Protein AF-A0A9Q0S661-F1 (afdb_monomer_lite)

Secondary structure (DSSP, 8-state):
-B--TTS-TT---B--EETTEE--THHHHHHHHHHHHT-PPPPPGGG-SPPP------HHHHHHHHTTT----TT-EEEEE-TTSTTHHHHHHHHHH-SSEEEE-S-S--TT-SS--S-TTSGGGGHHHHHHHHHHT-SEEEEE-TTS-BEEEEETTSPEEPHHHHHHHHHHHHHHHSTT-EEEEETTS-HHHHHHHHHTT-EEEEE-SSHHHHHHHHHHHT-SEEE-TTSBEEE-SSS-SSB-HHHHHHHHHHHHHH-SS-HHHHHHTS---PPPEEEEEE--TTTHHHHHHHHHHHHHTTT---B-TTSEEEEETTEEEEEEE-SSSSEEEEEEEESSHHHHHHHHHHHTT--TTSHHHHHHHHHHHHHHHTT--STT--GGGSS-S---GGGTS-HHHHHHHHHHHHHHT--SEEEEESTTTTS-HHHHHHHHHHHHHHS-SS-EEEEE-SS--TTS-SEEEEEETTEEEEEEE-TTSPP-

pLDDT: mean 80.71, std 19.72, range [29.48, 98.88]

InterPro domains:
  IPR003439 ABC transporter-like, ATP-binding domain [PF00005] (352-425)
  IPR005841 Alpha-D-phosphohexomutase superfamily [PR00509] (75-94)
  IPR005841 Alpha-D-phosphohexomutase superfamily [PR00509] (109-122)
  IPR005841 Alpha-D-phosphohexomutase superfamily [PR00509] (138-153)
  IPR005843 Alpha-D-phosphohexomutase, C-terminal [PF00408] (278-347)
  IPR005844 Alpha-D-phosphohexomutase, alpha/beta/alpha domain I [PF02878] (1-37)
  IPR005845 Alpha-D-phosphohexomutase, alpha/beta/alpha domain II [PF02879] (60-157)
  IPR005846 Alpha-D-phosphohexomutase, alpha/beta/alpha domain III [PF02880] (163-271)
  IPR016055 Alpha-D-phosphohexomutase, alpha/beta/alpha I/II/III [SSF53738] (1-82)
  IPR016055 Alpha-D-phosphohexomutase, alpha/beta/alpha I/II/III [SSF53738] (59-160)
  IPR016055 Alpha-D-phosphohexomutase, alpha/beta/alpha I/II/III [SSF53738] (163-270)
  IPR017871 ABC transporter-like, conserved site [PS00211] (397-411)
  IPR027417 P-loop containing nucleoside triphosphate hydrolase [G3DSA:3.40.50.300] (396-441)
  IPR027417 P-loop containing nucleoside triphosphate hydrolase [SSF52540] (230-454)

Organism: NCBI:txid35572

Radius of gyration: 30.0 Å; chains: 1; bounding box: 100×48×69 Å

Foldseek 3Di:
DWAPWLDALVDIDDFDDDPNAGQDDVNVVVVVVCVVVVVDDPDPPVPVDDDDDDDDDCLVVVLCQLPPPFDFDQAAEEEEAALLAPCLVSVVVNCVPDNHHYHYDNSNNDSNSVQDRFQLVDLVSCVVQLVCLAVVQGQKYWGATRHQLFIWIAGSNRDTQFFLLLLLLLLLVLCVVPAQAEEEEEPQHFPQSQVSSVVSRYRYHYAHDDQNRQLVVCVVRVHQWYTYRSGFIAGNSSDDGHRGNVSSVSSVSRSVSPDPDGPVRSVVPGPDWPDKDKDWAAAALVCQVVVLVLVVVLCVVVVHDFDPRAGTWDQDPQWIWGWHQDPPHNTIMIITTTPDPVVVVVVVVVVVVDDPVCSVVVVVVVVCVVCVVVVHDPPRDDPQVPPDDDDDPVVVDDPQRVLLVVLVVQLVVLDQEAEQEQSRVRPDPVSVVVSLVCNPVRNPDRHHYHHDDPDPPVPRDQKDWDDDDNDTDDIDHDPPDDDD

Sequence (484 aa):
MITGSHNPKDDNGFKLLAAGKPFYNEQIQNLYEVILTSSWPNLPDQFSEDPTTTTVNITDKYLDRILHNLTLNPKLKVAWDPANGAAGYIMELLTRKLSNKNWLINSRIDGNFPAHHPDPTILTNLTQLINLVQQENCDIGIAFDGDADRLGVVSSSGRIISGEQILCFLAKDVLVQNPGATIIMDIKTSLAIFNQIESYGGNPLLWKTGHSYIKDKIQETKALLAGETSGHLFFSDKYYGYDDGIYAAIRLLDLLSRTRKSLDEMVEELPKIPEPIEIKIPTKDTIKFAIIEQIKQKLMAKNIIFNEIDGIRINLDIGWWLLRASNTEAKIIVRYQPNSTELTQKFVSQSNEITESSQEQIVIQEIKHMLATIGLKPSVIKEEELEEPNVNWSERLSGGEKQKIRIIQAILSQPTLLIMDEATSALDPVSKQAVYTLIKEHLQRDYIVIYTDHGEDKGFADCSLRIIGQNLVESYELSDSIPL

Structure (mmCIF, N/CA/C/O backbone):
data_AF-A0A9Q0S661-F1
#
_entry.id   AF-A0A9Q0S661-F1
#
loop_
_atom_site.group_PDB
_atom_site.id
_atom_site.type_symbol
_atom_site.label_atom_id
_atom_site.label_alt_id
_atom_site.label_comp_id
_atom_site.label_asym_id
_atom_site.label_entity_id
_atom_site.label_seq_id
_atom_site.pdbx_PDB_ins_code
_atom_site.Cartn_x
_atom_site.Cartn_y
_atom_site.Cartn_z
_atom_site.occupancy
_atom_site.B_iso_or_equiv
_atom_site.auth_seq_id
_atom_site.auth_comp_id
_atom_site.auth_asym_id
_atom_site.auth_atom_id
_atom_site.pdbx_PDB_model_num
ATOM 1 N N . MET A 1 1 ? -8.133 6.742 -17.070 1.00 93.50 1 MET A N 1
ATOM 2 C CA . MET A 1 1 ? -8.079 7.852 -16.098 1.00 93.50 1 MET A CA 1
ATOM 3 C C . MET A 1 1 ? -6.921 8.759 -16.465 1.00 93.50 1 MET A C 1
ATOM 5 O O . MET A 1 1 ? -5.859 8.217 -16.743 1.00 93.50 1 MET A O 1
ATOM 9 N N . ILE A 1 2 ? -7.122 10.080 -16.487 1.00 96.75 2 ILE A N 1
ATOM 10 C CA . ILE A 1 2 ? -6.033 11.066 -16.598 1.00 96.75 2 ILE A CA 1
ATOM 11 C C . ILE A 1 2 ? -5.625 11.430 -15.171 1.00 96.75 2 ILE A C 1
ATOM 13 O O . ILE A 1 2 ? -6.474 11.890 -14.412 1.00 96.75 2 ILE A O 1
ATOM 17 N N . THR A 1 3 ? -4.390 11.131 -14.783 1.00 96.62 3 THR A N 1
ATOM 18 C CA . THR A 1 3 ? -3.932 11.251 -13.392 1.00 96.62 3 THR A CA 1
ATOM 19 C C . THR A 1 3 ? -2.408 11.169 -13.292 1.00 96.62 3 THR A C 1
ATOM 21 O O . THR A 1 3 ? -1.787 10.349 -13.970 1.00 96.62 3 THR A O 1
ATOM 24 N N . GLY A 1 4 ? -1.820 11.982 -12.409 1.00 93.88 4 GLY A N 1
ATOM 25 C CA . GLY A 1 4 ? -0.432 11.856 -11.946 1.00 93.88 4 GLY A CA 1
ATOM 26 C C . GLY A 1 4 ? -0.271 10.949 -10.715 1.00 93.88 4 GLY A C 1
ATOM 27 O O . GLY A 1 4 ? 0.839 10.782 -10.223 1.00 93.88 4 GLY A O 1
ATOM 28 N N . SER A 1 5 ? -1.355 10.346 -10.210 1.00 93.25 5 SER A N 1
ATOM 29 C CA . SER A 1 5 ? -1.396 9.580 -8.954 1.00 93.25 5 SER A CA 1
ATOM 30 C C . SER A 1 5 ? -0.854 10.400 -7.777 1.00 93.25 5 SER A C 1
ATOM 32 O O . SER A 1 5 ? -1.445 11.410 -7.408 1.00 93.25 5 SER A O 1
ATOM 34 N N . HIS A 1 6 ? 0.282 9.994 -7.225 1.00 91.25 6 HIS A N 1
ATOM 35 C CA . HIS A 1 6 ? 0.987 10.630 -6.122 1.00 91.25 6 HIS A CA 1
ATOM 36 C C . HIS A 1 6 ? 2.257 11.337 -6.610 1.00 91.25 6 HIS A C 1
ATOM 38 O O . HIS A 1 6 ? 3.132 11.621 -5.812 1.00 91.25 6 HIS A O 1
ATOM 44 N N . ASN A 1 7 ? 2.444 11.588 -7.905 1.00 88.75 7 ASN A N 1
ATOM 45 C CA . ASN A 1 7 ? 3.632 12.302 -8.375 1.00 88.75 7 ASN A CA 1
ATOM 46 C C . ASN A 1 7 ? 3.577 13.804 -8.009 1.00 88.75 7 ASN A C 1
ATOM 48 O O . ASN A 1 7 ? 2.546 14.298 -7.543 1.00 88.75 7 ASN A O 1
ATOM 52 N N . PRO A 1 8 ? 4.686 14.558 -8.149 1.00 87.69 8 PRO A N 1
ATOM 53 C CA . PRO A 1 8 ? 4.673 16.012 -7.987 1.00 87.69 8 PRO A CA 1
ATOM 54 C C . PRO A 1 8 ? 3.645 16.703 -8.896 1.00 87.69 8 PRO A C 1
ATOM 56 O O . PRO A 1 8 ? 3.251 16.170 -9.926 1.00 87.69 8 PRO A O 1
ATOM 59 N N . LYS A 1 9 ? 3.252 17.930 -8.539 1.00 90.75 9 LYS A N 1
ATOM 60 C CA . LYS A 1 9 ? 2.197 18.710 -9.221 1.00 90.75 9 LYS A CA 1
ATOM 61 C C . LYS A 1 9 ? 2.364 18.904 -10.735 1.00 90.75 9 LYS A C 1
ATOM 63 O O . LYS A 1 9 ? 1.380 19.169 -11.418 1.00 90.75 9 LYS A O 1
ATOM 68 N N . ASP A 1 10 ? 3.595 18.827 -11.235 1.00 92.56 10 ASP A N 1
ATOM 69 C CA . ASP A 1 10 ? 3.910 19.051 -12.647 1.00 92.56 10 ASP A CA 1
ATOM 70 C C . ASP A 1 10 ? 3.743 17.767 -13.487 1.00 92.56 10 ASP A C 1
ATOM 72 O O . ASP A 1 10 ? 3.739 17.828 -14.719 1.00 92.56 10 ASP A O 1
ATOM 76 N N . ASP A 1 11 ? 3.546 16.616 -12.836 1.00 92.50 11 ASP A N 1
ATOM 77 C CA . ASP A 1 11 ? 3.339 15.328 -13.487 1.00 92.50 11 ASP A CA 1
ATOM 78 C C . ASP A 1 11 ? 1.853 15.060 -13.758 1.00 92.50 11 ASP A C 1
ATOM 80 O O . ASP A 1 11 ? 0.957 15.344 -12.961 1.00 92.50 11 ASP A O 1
ATOM 84 N N . ASN A 1 12 ? 1.590 14.414 -14.891 1.00 95.25 12 ASN A N 1
ATOM 85 C CA . ASN A 1 12 ? 0.293 13.844 -15.226 1.00 95.25 12 ASN A CA 1
ATOM 86 C C . ASN A 1 12 ? 0.505 12.596 -16.092 1.00 95.25 12 ASN A C 1
ATOM 88 O O . ASN A 1 12 ? 1.610 12.326 -16.562 1.00 95.25 12 ASN A O 1
ATOM 92 N N . GLY A 1 13 ? -0.545 11.821 -16.324 1.00 94.56 13 GLY A N 1
ATOM 93 C CA . GLY A 1 13 ? -0.423 10.568 -17.050 1.00 94.56 13 GLY A CA 1
ATOM 94 C C . GLY A 1 13 ? -1.754 9.889 -17.304 1.00 94.56 13 GLY A C 1
ATOM 95 O O . GLY A 1 13 ? -2.826 10.471 -17.137 1.00 94.56 13 GLY A O 1
ATOM 96 N N . PHE A 1 14 ? -1.675 8.630 -17.730 1.00 94.81 14 PHE A N 1
ATOM 97 C CA . PHE A 1 14 ? -2.839 7.825 -18.071 1.00 94.81 14 PHE A CA 1
ATOM 98 C C . PHE A 1 14 ? -2.786 6.470 -17.362 1.00 94.81 14 PHE A C 1
ATOM 100 O O . PHE A 1 14 ? -1.849 5.701 -17.553 1.00 94.81 14 PHE A O 1
ATOM 107 N N . LYS A 1 15 ? -3.840 6.136 -16.609 1.00 93.56 15 LYS A N 1
ATOM 108 C CA . LYS A 1 15 ? -4.149 4.751 -16.211 1.00 93.56 15 LYS A CA 1
ATOM 109 C C . LYS A 1 15 ? -5.170 4.193 -17.204 1.00 93.56 15 LYS A C 1
ATOM 111 O O . LYS A 1 15 ? -6.278 4.733 -17.309 1.00 93.56 15 LYS A O 1
ATOM 116 N N . LEU A 1 16 ? -4.801 3.157 -17.955 1.00 93.69 16 LEU A N 1
ATOM 117 C CA . LEU A 1 16 ? -5.581 2.641 -19.084 1.00 93.69 16 LEU A CA 1
ATOM 118 C C . LEU A 1 16 ? -6.206 1.274 -18.772 1.00 93.69 16 LEU A C 1
ATOM 120 O O . LEU A 1 16 ? -5.585 0.409 -18.157 1.00 93.69 16 LEU A O 1
ATOM 124 N N . LEU A 1 17 ? -7.443 1.090 -19.235 1.00 91.75 17 LEU A N 1
ATOM 125 C CA . LEU A 1 17 ? -8.128 -0.198 -19.305 1.00 91.75 17 LEU A CA 1
ATOM 126 C C . LEU A 1 17 ? -8.624 -0.389 -20.738 1.00 91.75 17 LEU A C 1
ATOM 128 O O . LEU A 1 17 ? -9.186 0.540 -21.319 1.00 91.75 17 LEU A O 1
ATOM 132 N N . ALA A 1 18 ? -8.468 -1.590 -21.285 1.00 89.81 18 ALA A N 1
ATOM 133 C CA . ALA A 1 18 ? -8.992 -1.964 -22.593 1.00 89.81 18 ALA A CA 1
ATOM 134 C C . ALA A 1 18 ? -9.863 -3.215 -22.450 1.00 89.81 18 ALA A C 1
ATOM 136 O O . ALA A 1 18 ? -9.423 -4.221 -21.900 1.00 89.81 18 ALA A O 1
ATOM 137 N N . ALA A 1 19 ? -11.117 -3.142 -22.909 1.00 86.94 19 ALA A N 1
ATOM 138 C CA . ALA A 1 19 ? -12.089 -4.240 -22.813 1.00 86.94 19 ALA A CA 1
ATOM 139 C C . ALA A 1 19 ? -12.208 -4.853 -21.396 1.00 86.94 19 ALA A C 1
ATOM 141 O O . ALA A 1 19 ? -12.304 -6.067 -21.230 1.00 86.94 19 ALA A O 1
ATOM 142 N N . GLY A 1 20 ? -12.168 -4.005 -20.361 1.00 85.06 20 GLY A N 1
ATOM 143 C CA . GLY A 1 20 ? -12.264 -4.432 -18.959 1.00 85.06 20 GLY A CA 1
ATOM 144 C C . GLY A 1 20 ? -10.987 -5.053 -18.377 1.00 85.06 20 GLY A C 1
ATOM 145 O O . GLY A 1 20 ? -11.022 -5.544 -17.250 1.00 85.06 20 GLY A O 1
ATOM 146 N N . LYS A 1 21 ? -9.866 -5.024 -19.106 1.00 87.94 21 LYS A N 1
ATOM 147 C CA . LYS A 1 21 ? -8.565 -5.522 -18.643 1.00 87.94 21 LYS A CA 1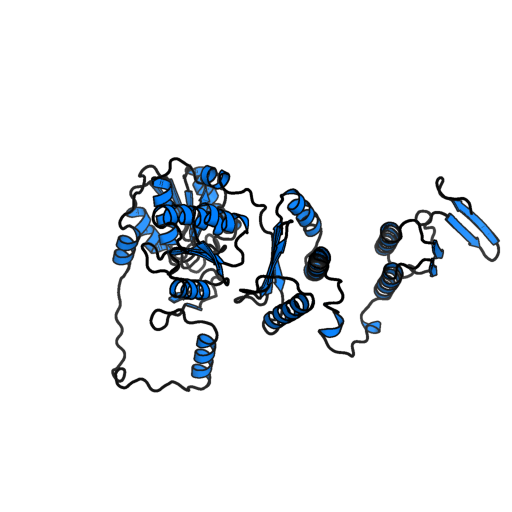
ATOM 148 C C . LYS A 1 21 ? -7.547 -4.389 -18.474 1.00 87.94 21 LYS A C 1
ATOM 150 O O . LYS A 1 21 ? -7.614 -3.412 -19.228 1.00 87.94 21 LYS A O 1
ATOM 155 N N . PRO A 1 22 ? -6.622 -4.499 -17.505 1.00 88.94 22 PRO A N 1
ATOM 156 C CA . PRO A 1 22 ? -5.418 -3.674 -17.430 1.00 88.94 22 PRO A CA 1
ATOM 157 C C . PRO A 1 22 ? -4.708 -3.555 -18.781 1.00 88.94 22 PRO A C 1
ATOM 159 O O . PRO A 1 22 ? -4.609 -4.526 -19.526 1.00 88.94 22 PRO A O 1
ATOM 162 N N . PHE A 1 23 ? -4.228 -2.351 -19.094 1.00 92.06 23 PHE A N 1
ATOM 163 C CA . PHE A 1 23 ? -3.457 -2.070 -20.304 1.00 92.06 23 PHE A CA 1
ATOM 164 C C . PHE A 1 23 ? -2.054 -1.600 -19.907 1.00 92.06 23 PHE A C 1
ATOM 166 O O . PHE A 1 23 ? -1.896 -0.486 -19.404 1.00 92.06 23 PHE A O 1
ATOM 173 N N . TYR A 1 24 ? -1.046 -2.460 -20.071 1.00 91.38 24 TYR A N 1
ATOM 174 C CA . TYR A 1 24 ? 0.294 -2.248 -19.509 1.00 91.38 24 TYR A CA 1
ATOM 175 C C . TYR A 1 24 ? 1.401 -2.946 -20.328 1.00 91.38 24 TYR A C 1
ATOM 177 O O . TYR A 1 24 ? 1.128 -3.673 -21.283 1.00 91.38 24 TYR A O 1
ATOM 185 N N . ASN A 1 25 ? 2.670 -2.711 -19.970 1.00 88.69 25 ASN A N 1
ATOM 186 C CA . ASN A 1 25 ? 3.863 -3.301 -20.602 1.00 88.69 25 ASN A CA 1
ATOM 187 C C . ASN A 1 25 ? 3.872 -3.200 -22.141 1.00 88.69 25 ASN A C 1
ATOM 189 O O . ASN A 1 25 ? 3.831 -2.099 -22.686 1.00 88.69 25 ASN A O 1
ATOM 193 N N . GLU A 1 26 ? 3.936 -4.341 -22.837 1.00 91.56 26 GLU A N 1
ATOM 194 C CA . GLU A 1 26 ? 4.015 -4.443 -24.296 1.00 91.56 26 GLU A CA 1
ATOM 195 C C . GLU A 1 26 ? 2.850 -3.721 -24.973 1.00 91.56 26 GLU A C 1
ATOM 197 O O . GLU A 1 26 ? 3.035 -3.111 -26.014 1.00 91.56 26 GLU A O 1
ATOM 202 N N . GLN A 1 27 ? 1.665 -3.682 -24.356 1.00 93.12 27 GLN A N 1
ATOM 203 C CA . GLN A 1 27 ? 0.523 -2.960 -24.916 1.00 93.12 27 GLN A CA 1
ATOM 204 C C . GLN A 1 27 ? 0.775 -1.445 -24.978 1.00 93.12 27 GLN A C 1
ATOM 206 O O . GLN A 1 27 ? 0.401 -0.800 -25.955 1.00 93.12 27 GLN A O 1
ATOM 211 N N . ILE A 1 28 ? 1.446 -0.881 -23.966 1.00 93.88 28 ILE A N 1
ATOM 212 C CA . ILE A 1 28 ? 1.847 0.534 -23.953 1.00 93.88 28 ILE A CA 1
ATOM 213 C C . ILE A 1 28 ? 2.933 0.790 -25.002 1.00 93.88 28 ILE A C 1
ATOM 215 O O . ILE A 1 28 ? 2.851 1.785 -25.719 1.00 93.88 28 ILE A O 1
ATOM 219 N N . GLN A 1 29 ? 3.908 -0.114 -25.134 1.00 93.25 29 GLN A N 1
ATOM 220 C CA . GLN A 1 29 ? 4.953 -0.000 -26.159 1.00 93.25 29 GLN A CA 1
ATOM 221 C C . GLN A 1 29 ? 4.369 -0.113 -27.574 1.00 93.25 29 GLN A C 1
ATOM 223 O O . GLN A 1 29 ? 4.686 0.691 -28.440 1.00 93.25 29 GLN A O 1
ATOM 228 N N . ASN A 1 30 ? 3.426 -1.027 -27.794 1.00 93.69 30 ASN A N 1
ATOM 229 C CA . ASN A 1 30 ? 2.730 -1.174 -29.069 1.00 93.69 30 ASN A CA 1
ATOM 230 C C . ASN A 1 30 ? 1.897 0.069 -29.406 1.00 93.69 30 ASN A C 1
ATOM 232 O O . ASN A 1 30 ? 1.885 0.501 -30.555 1.00 93.69 30 ASN A O 1
ATOM 236 N N . LEU A 1 31 ? 1.228 0.680 -28.420 1.00 94.12 31 LEU A N 1
ATOM 237 C CA . LEU A 1 31 ? 0.533 1.955 -28.623 1.00 94.12 31 LEU A CA 1
ATOM 238 C C . LEU A 1 31 ? 1.514 3.071 -29.005 1.00 94.12 31 LEU A C 1
ATOM 240 O O . LEU A 1 31 ? 1.226 3.851 -29.910 1.00 94.12 31 LEU A O 1
ATOM 244 N N . TYR A 1 32 ? 2.670 3.133 -28.344 1.00 94.31 32 TYR A N 1
ATOM 245 C CA . TYR A 1 32 ? 3.734 4.073 -28.684 1.00 94.31 32 TYR A CA 1
ATOM 246 C C . TYR A 1 32 ? 4.222 3.883 -30.128 1.00 94.31 32 TYR A C 1
ATOM 248 O O . TYR A 1 32 ? 4.258 4.852 -30.885 1.00 94.31 32 TYR A O 1
ATOM 256 N N . GLU A 1 33 ? 4.494 2.646 -30.544 1.00 94.94 33 GLU A N 1
ATOM 257 C CA . GLU A 1 33 ? 4.916 2.326 -31.913 1.00 94.94 33 GLU A CA 1
ATOM 258 C C . GLU A 1 33 ? 3.850 2.679 -32.959 1.00 94.94 33 GLU A C 1
ATOM 260 O O . GLU A 1 33 ? 4.165 3.272 -33.993 1.00 94.94 33 GLU A O 1
ATOM 265 N N . VAL A 1 34 ? 2.572 2.391 -32.687 1.00 94.12 34 VAL A N 1
ATOM 266 C CA . VAL A 1 34 ? 1.453 2.779 -33.567 1.00 94.12 34 VAL A CA 1
ATOM 267 C C . VAL A 1 34 ? 1.395 4.297 -33.742 1.00 94.12 34 VAL A C 1
ATOM 269 O O . VAL A 1 34 ? 1.225 4.775 -34.865 1.00 94.12 34 VAL A O 1
ATOM 272 N N . ILE A 1 35 ? 1.582 5.061 -32.661 1.00 94.62 35 ILE A N 1
ATOM 273 C CA . ILE A 1 35 ? 1.607 6.529 -32.707 1.00 94.62 35 ILE A CA 1
ATOM 274 C C . ILE A 1 35 ? 2.812 7.024 -33.517 1.00 94.62 35 ILE A C 1
ATOM 276 O O . ILE A 1 35 ? 2.639 7.854 -34.410 1.00 94.62 35 ILE A O 1
ATOM 280 N N . LEU A 1 36 ? 4.016 6.507 -33.248 1.00 95.81 36 LEU A N 1
ATOM 281 C CA . LEU A 1 36 ? 5.245 6.912 -33.940 1.00 95.81 36 LEU A CA 1
ATOM 282 C C . LEU A 1 36 ? 5.182 6.661 -35.446 1.00 95.81 36 LEU A C 1
ATOM 284 O O . LEU A 1 36 ? 5.579 7.506 -36.247 1.00 95.81 36 LEU A O 1
ATOM 288 N N . THR A 1 37 ? 4.693 5.486 -35.829 1.00 95.81 37 THR A N 1
ATOM 289 C CA . THR A 1 37 ? 4.640 5.046 -37.228 1.00 95.81 37 THR A CA 1
ATOM 290 C C . THR A 1 37 ? 3.367 5.494 -37.943 1.00 95.81 37 THR A C 1
ATOM 292 O O . THR A 1 37 ? 3.238 5.279 -39.147 1.00 95.81 37 THR A O 1
ATOM 295 N N . SER A 1 38 ? 2.421 6.112 -37.225 1.00 91.12 38 SER A N 1
ATOM 296 C CA . SER A 1 38 ? 1.071 6.427 -37.716 1.00 91.12 38 SER A CA 1
ATOM 297 C C . SER A 1 38 ? 0.340 5.208 -38.306 1.00 91.12 38 SER A C 1
ATOM 299 O O . SER A 1 38 ? -0.520 5.351 -39.175 1.00 91.12 38 SER A O 1
ATOM 301 N N . SER A 1 39 ? 0.671 4.000 -37.836 1.00 91.81 39 SER A N 1
ATOM 302 C CA . SER A 1 39 ? 0.154 2.722 -38.345 1.00 91.81 39 SER A CA 1
ATOM 303 C C . SER A 1 39 ? -1.132 2.294 -37.634 1.00 91.81 39 SER A C 1
ATOM 305 O O . SER A 1 39 ? -1.263 1.182 -37.122 1.00 91.81 39 SER A O 1
ATOM 307 N N . TRP A 1 40 ? -2.107 3.201 -37.580 1.00 86.69 40 TRP A N 1
ATOM 308 C CA . TRP A 1 40 ? -3.387 2.932 -36.932 1.00 86.69 40 TRP A CA 1
ATOM 309 C C . TRP A 1 40 ? -4.097 1.744 -37.598 1.00 86.69 40 TRP A C 1
ATOM 311 O O . TRP A 1 40 ? -4.211 1.716 -38.827 1.00 86.69 40 TRP A O 1
ATOM 321 N N . PRO A 1 41 ? -4.592 0.761 -36.822 1.00 82.19 41 PRO A N 1
ATOM 322 C CA . PRO A 1 41 ? -5.396 -0.308 -37.391 1.00 82.19 41 PRO A CA 1
ATOM 323 C C . PRO A 1 41 ? -6.666 0.286 -38.004 1.00 82.19 41 PRO A C 1
ATOM 325 O O . PRO A 1 41 ? -7.256 1.212 -37.442 1.00 82.19 41 PRO A O 1
ATOM 328 N N . ASN A 1 42 ? -7.108 -0.266 -39.137 1.00 82.00 42 ASN A N 1
ATOM 329 C CA . ASN A 1 42 ? -8.402 0.103 -39.703 1.00 82.00 42 ASN A CA 1
ATOM 330 C C . ASN A 1 42 ? -9.488 -0.145 -38.652 1.00 82.00 42 ASN A C 1
ATOM 332 O O . ASN A 1 42 ? -9.586 -1.246 -38.099 1.00 82.00 42 ASN A O 1
ATOM 336 N N . LEU A 1 43 ? -10.287 0.884 -38.374 1.00 75.94 43 LEU A N 1
ATOM 337 C CA . LEU A 1 43 ? -11.446 0.742 -37.506 1.00 75.94 43 LEU A CA 1
ATOM 338 C C . LEU A 1 43 ? -12.393 -0.296 -38.130 1.00 75.94 43 LEU A C 1
ATOM 340 O O . LEU A 1 43 ? -12.644 -0.225 -39.334 1.00 75.94 43 LEU A O 1
ATOM 344 N N . PRO A 1 44 ? -12.908 -1.266 -37.353 1.00 75.56 44 PRO A N 1
ATOM 345 C CA . PRO A 1 44 ? -13.948 -2.161 -37.846 1.00 75.56 44 PRO A CA 1
ATOM 346 C C . PRO A 1 44 ? -15.131 -1.354 -38.395 1.00 75.56 44 PRO A C 1
ATOM 348 O O . PRO A 1 44 ? -15.480 -0.339 -37.795 1.00 75.56 44 PRO A O 1
ATOM 351 N N . ASP A 1 45 ? -15.781 -1.820 -39.468 1.00 77.12 45 ASP A N 1
ATOM 352 C CA . ASP A 1 45 ? -16.867 -1.090 -40.156 1.00 77.12 45 ASP A CA 1
ATOM 353 C C . ASP A 1 45 ? -17.986 -0.616 -39.208 1.00 77.12 45 ASP A C 1
ATOM 355 O O . ASP A 1 45 ? -18.606 0.414 -39.426 1.00 77.12 45 ASP A O 1
ATOM 359 N N . GLN A 1 46 ? -18.214 -1.322 -38.097 1.00 71.38 46 GLN A N 1
ATOM 360 C CA . GLN A 1 46 ? -19.180 -0.941 -37.056 1.00 71.38 46 GLN A CA 1
ATOM 361 C C . GLN A 1 46 ? -18.828 0.350 -36.282 1.00 71.38 46 GLN A C 1
ATOM 363 O O . GLN A 1 46 ? -19.646 0.834 -35.507 1.00 71.38 46 GLN A O 1
ATOM 368 N N . PHE A 1 47 ? -17.615 0.880 -36.449 1.00 70.31 47 PHE A N 1
ATOM 369 C CA . PHE A 1 47 ? -17.137 2.140 -35.872 1.00 70.31 47 PHE A CA 1
ATOM 370 C C . PHE A 1 47 ? -16.941 3.220 -36.952 1.00 70.31 47 PHE A C 1
ATOM 372 O O . PHE A 1 47 ? -16.199 4.174 -36.731 1.00 70.31 47 PHE A O 1
ATOM 379 N N . SER A 1 48 ? -17.575 3.069 -38.125 1.00 64.38 48 SER A N 1
ATOM 380 C CA . SER A 1 48 ? -17.507 4.032 -39.235 1.00 64.38 48 SER A CA 1
ATOM 381 C C . SER A 1 48 ? -18.356 5.294 -39.032 1.00 64.38 48 SER A C 1
ATOM 383 O O . SER A 1 48 ? -18.354 6.168 -39.895 1.00 64.38 48 SER A O 1
ATOM 385 N N . GLU A 1 49 ? -19.139 5.364 -37.954 1.00 73.00 49 GLU A N 1
ATOM 386 C CA . GLU A 1 49 ? -19.907 6.557 -37.588 1.00 73.00 49 GLU A CA 1
ATOM 387 C C . GLU A 1 49 ? -19.024 7.579 -36.858 1.00 73.00 49 GLU A C 1
ATOM 389 O O . GLU A 1 49 ? -18.061 7.218 -36.176 1.00 73.00 49 GLU A O 1
ATOM 394 N N . ASP A 1 50 ? -19.368 8.864 -36.979 1.00 80.69 50 ASP A N 1
ATOM 395 C CA . ASP A 1 50 ? -18.684 9.930 -36.247 1.00 80.69 50 ASP A CA 1
ATOM 396 C C . ASP A 1 50 ? -18.764 9.684 -34.725 1.00 80.69 50 ASP A C 1
ATOM 398 O O . ASP A 1 50 ? -19.833 9.348 -34.200 1.00 80.69 50 ASP A O 1
ATOM 402 N N . PRO A 1 51 ? -17.665 9.872 -33.972 1.00 82.81 51 PRO A N 1
ATOM 403 C CA . PRO A 1 51 ? -17.653 9.599 -32.542 1.00 82.81 51 PRO A CA 1
ATOM 404 C C . PRO A 1 51 ? -18.597 10.542 -31.786 1.00 82.81 51 PRO A C 1
ATOM 406 O O . PRO A 1 51 ? -18.502 11.766 -31.886 1.00 82.81 51 PRO A O 1
ATOM 409 N N . THR A 1 52 ? -19.469 9.979 -30.949 1.00 86.56 52 THR A N 1
ATOM 410 C CA . THR A 1 52 ? -20.325 10.753 -30.039 1.00 86.56 52 THR A CA 1
ATOM 411 C C . THR A 1 52 ? -19.684 10.902 -28.663 1.00 86.56 52 THR A C 1
ATOM 413 O O . THR A 1 52 ? -19.115 9.946 -28.134 1.00 86.56 52 THR A O 1
ATOM 416 N N . THR A 1 53 ? -19.845 12.062 -28.027 1.00 92.00 53 THR A N 1
ATOM 417 C CA . THR A 1 53 ? -19.445 12.286 -26.630 1.00 92.00 53 THR A CA 1
ATOM 418 C C . THR A 1 53 ? -20.675 12.459 -25.740 1.00 92.00 53 THR A C 1
ATOM 420 O O . THR A 1 53 ? -21.698 13.005 -26.150 1.00 92.00 53 THR A O 1
ATOM 423 N N . THR A 1 54 ? -20.622 11.955 -24.506 1.00 94.31 54 THR A N 1
ATOM 424 C CA . THR A 1 54 ? -21.697 12.126 -23.517 1.00 94.31 54 THR A CA 1
ATOM 425 C C . THR A 1 54 ? -21.097 12.310 -22.132 1.00 94.31 54 THR A C 1
ATOM 427 O O . THR A 1 54 ? -20.211 11.561 -21.725 1.00 94.31 54 THR A O 1
ATOM 430 N N . THR A 1 55 ? -21.605 13.292 -21.391 1.00 95.81 55 THR A N 1
ATOM 431 C CA . THR A 1 55 ? -21.216 13.529 -19.998 1.00 95.81 55 THR A CA 1
ATOM 432 C C . THR A 1 55 ? -22.087 12.690 -19.072 1.00 95.81 55 THR A C 1
ATOM 434 O O . THR A 1 55 ? -23.311 12.812 -19.086 1.00 95.81 55 THR A O 1
ATOM 437 N N . VAL A 1 56 ? -21.461 11.859 -18.238 1.00 96.12 56 VAL A N 1
ATOM 438 C CA . VAL A 1 56 ? -22.154 10.995 -17.274 1.00 96.12 56 VAL A CA 1
ATOM 439 C C . VAL A 1 56 ? -21.692 11.337 -15.861 1.00 96.12 56 VAL A C 1
ATOM 441 O O . VAL A 1 56 ? -20.508 11.237 -15.554 1.00 96.12 56 VAL A O 1
ATOM 444 N N . ASN A 1 57 ? -22.630 11.705 -14.986 1.00 94.81 57 ASN A N 1
ATOM 445 C CA . ASN A 1 57 ? -22.365 11.829 -13.555 1.00 94.81 57 ASN A CA 1
ATOM 446 C C . ASN A 1 57 ? -22.580 10.466 -12.872 1.00 94.81 57 ASN A C 1
ATOM 448 O O . ASN A 1 57 ? -23.673 9.900 -12.922 1.00 94.81 57 ASN A O 1
ATOM 452 N N . ILE A 1 58 ? -21.525 9.942 -12.248 1.00 96.38 58 ILE A N 1
ATOM 453 C CA . ILE A 1 58 ? -21.513 8.646 -11.552 1.00 96.38 58 ILE A CA 1
ATOM 454 C C . ILE A 1 58 ? -21.434 8.778 -10.025 1.00 96.38 58 ILE A C 1
ATOM 456 O O . ILE A 1 58 ? -21.447 7.759 -9.340 1.00 96.38 58 ILE A O 1
ATOM 460 N N . THR A 1 59 ? -21.378 9.998 -9.485 1.00 96.44 59 THR A N 1
ATOM 461 C CA . THR A 1 59 ? -21.095 10.269 -8.068 1.00 96.44 59 THR A CA 1
ATOM 462 C C . THR A 1 59 ? -22.100 9.610 -7.127 1.00 96.44 59 THR A C 1
ATOM 464 O O . THR A 1 59 ? -21.692 8.841 -6.262 1.00 96.44 59 THR A O 1
ATOM 467 N N . ASP A 1 60 ? -23.403 9.840 -7.312 1.00 96.12 60 ASP A N 1
ATOM 468 C CA . ASP A 1 60 ? -24.423 9.249 -6.432 1.00 96.12 60 ASP A CA 1
ATOM 469 C C . ASP A 1 60 ? -24.465 7.725 -6.560 1.00 96.12 60 ASP A C 1
ATOM 471 O O . ASP A 1 60 ? -24.492 7.021 -5.555 1.00 96.12 60 ASP A O 1
ATOM 475 N N . LYS A 1 61 ? -24.359 7.201 -7.792 1.00 97.38 61 LYS A N 1
ATOM 476 C CA . LYS A 1 61 ? -24.299 5.751 -8.039 1.00 97.38 61 LYS A CA 1
ATOM 477 C C . LYS A 1 61 ? -23.112 5.106 -7.328 1.00 97.38 61 LYS A C 1
ATOM 479 O O . LYS A 1 61 ? -23.247 4.005 -6.804 1.00 97.38 61 LYS A O 1
ATOM 484 N N . TYR A 1 62 ? -21.961 5.773 -7.327 1.00 98.12 62 TYR A N 1
ATOM 485 C CA . TYR A 1 62 ? -20.771 5.308 -6.630 1.00 98.12 62 TYR A CA 1
ATOM 486 C C . TYR A 1 62 ? -20.958 5.359 -5.110 1.00 98.12 62 TYR A C 1
ATOM 488 O O . TYR A 1 62 ? -20.768 4.337 -4.456 1.00 98.12 62 TYR A O 1
ATOM 496 N N . LEU A 1 63 ? -21.395 6.497 -4.553 1.00 97.75 63 LEU A N 1
ATOM 497 C CA . LEU A 1 63 ? -21.616 6.657 -3.110 1.00 97.75 63 LEU A CA 1
ATOM 498 C C . LEU A 1 63 ? -22.629 5.642 -2.576 1.00 97.75 63 LEU A C 1
ATOM 500 O O . LEU A 1 63 ? -22.357 4.954 -1.594 1.00 97.75 63 LEU A O 1
ATOM 504 N N . ASP A 1 64 ? -23.767 5.492 -3.250 1.00 96.56 64 ASP A N 1
ATOM 505 C CA . ASP A 1 64 ? -24.792 4.525 -2.861 1.00 96.56 64 ASP A CA 1
ATOM 506 C C . ASP A 1 64 ? -24.260 3.087 -2.960 1.00 96.56 64 ASP A C 1
ATOM 508 O O . ASP A 1 64 ? -24.594 2.237 -2.132 1.00 96.56 64 ASP A O 1
ATOM 512 N N . ARG A 1 65 ? -23.378 2.808 -3.931 1.00 97.38 65 ARG A N 1
ATOM 513 C CA . ARG A 1 65 ? -22.761 1.492 -4.103 1.00 97.38 65 ARG A CA 1
ATOM 514 C C . ARG A 1 65 ? -21.751 1.158 -3.010 1.00 97.38 65 ARG A C 1
ATOM 516 O O . ARG A 1 65 ? -21.752 0.012 -2.551 1.00 97.38 65 ARG A O 1
ATOM 523 N N . ILE A 1 66 ? -20.879 2.092 -2.635 1.00 96.81 66 ILE A N 1
ATOM 524 C CA . ILE A 1 66 ? -19.861 1.843 -1.606 1.00 96.81 66 ILE A CA 1
ATOM 525 C C . ILE A 1 66 ? -20.468 1.806 -0.206 1.00 96.81 66 ILE A C 1
ATOM 527 O O . ILE A 1 66 ? -19.940 1.096 0.636 1.00 96.81 66 ILE A O 1
ATOM 531 N N . LEU A 1 67 ? -21.586 2.504 0.026 1.00 95.50 67 LEU A N 1
ATOM 532 C CA . LEU A 1 67 ? -22.298 2.522 1.310 1.00 95.50 67 LEU A CA 1
ATOM 533 C C . LEU A 1 67 ? -23.295 1.362 1.483 1.00 95.50 67 LEU A C 1
ATOM 535 O O . LEU A 1 67 ? -23.903 1.211 2.544 1.00 95.50 67 LEU A O 1
ATOM 539 N N . HIS A 1 68 ? -23.487 0.544 0.449 1.00 94.38 68 HIS A N 1
ATOM 540 C CA . HIS A 1 68 ? -24.470 -0.532 0.454 1.00 94.38 68 HIS A CA 1
ATOM 541 C C . HIS A 1 68 ? -24.123 -1.643 1.463 1.00 94.38 68 HIS A C 1
ATOM 543 O O . HIS A 1 68 ? -23.017 -2.179 1.448 1.00 94.38 68 HIS A O 1
ATOM 549 N N . ASN A 1 69 ? -25.107 -2.050 2.277 1.00 87.00 69 ASN A N 1
ATOM 550 C CA . ASN A 1 69 ? -25.013 -3.128 3.277 1.00 87.00 69 ASN A CA 1
ATOM 551 C C . ASN A 1 69 ? -23.893 -2.962 4.318 1.00 87.00 69 ASN A C 1
ATOM 553 O O . ASN A 1 69 ? -23.301 -3.951 4.751 1.00 87.00 69 ASN A O 1
ATOM 557 N N . LEU A 1 70 ? -23.624 -1.728 4.740 1.00 85.62 70 LEU A N 1
ATOM 558 C CA . LEU A 1 70 ? -22.651 -1.450 5.791 1.00 85.62 70 LEU A CA 1
ATOM 559 C C . LEU A 1 70 ? -23.302 -1.190 7.140 1.00 85.62 70 LEU A C 1
ATOM 561 O O . LEU A 1 70 ? -24.389 -0.618 7.235 1.00 85.62 70 LEU A O 1
ATOM 565 N N . THR A 1 71 ? -22.581 -1.557 8.192 1.00 87.88 71 THR A N 1
ATOM 566 C CA . THR A 1 71 ? -22.907 -1.236 9.577 1.00 87.88 71 THR A CA 1
ATOM 567 C C . THR A 1 71 ? -21.901 -0.215 10.083 1.00 87.88 71 THR A C 1
ATOM 569 O O . THR A 1 71 ? -20.753 -0.551 10.344 1.00 87.88 71 THR A O 1
ATOM 572 N N . LEU A 1 72 ? -22.328 1.036 10.260 1.00 92.50 72 LEU A N 1
ATOM 573 C CA . LEU A 1 72 ? -21.475 2.083 10.822 1.00 92.50 72 LEU A CA 1
ATOM 574 C C . LEU A 1 72 ? -21.914 2.451 12.233 1.00 92.50 72 LEU A C 1
ATOM 576 O O . LEU A 1 72 ? -23.069 2.796 12.481 1.00 92.50 72 LEU A O 1
ATOM 580 N N . ASN A 1 73 ? -20.968 2.402 13.165 1.00 93.44 73 ASN A N 1
ATOM 581 C CA . ASN A 1 73 ? -21.181 2.824 14.536 1.00 93.44 73 ASN A CA 1
ATOM 582 C C . ASN A 1 73 ? -21.257 4.363 14.580 1.00 93.44 73 ASN A C 1
ATOM 584 O O . ASN A 1 73 ? -20.257 5.025 14.300 1.00 93.44 73 ASN A O 1
ATOM 588 N N . PRO A 1 74 ? -22.394 4.967 14.979 1.00 93.88 74 PRO A N 1
ATOM 589 C CA . PRO A 1 74 ? -22.548 6.424 15.006 1.00 93.88 74 PRO A CA 1
ATOM 590 C C . PRO A 1 74 ? -21.630 7.115 16.027 1.00 93.88 74 PRO A C 1
ATOM 592 O O . PRO A 1 74 ? -21.456 8.329 15.974 1.00 93.88 74 PRO A O 1
ATOM 595 N N . LYS A 1 75 ? -21.041 6.361 16.964 1.00 94.94 75 LYS A N 1
ATOM 596 C CA . LYS A 1 75 ? -20.069 6.884 17.932 1.00 94.94 75 LYS A CA 1
ATOM 597 C C . LYS A 1 75 ? -18.641 6.929 17.394 1.00 94.94 75 LYS A C 1
ATOM 599 O O . LYS A 1 75 ? -17.816 7.574 18.030 1.00 94.94 75 LYS A O 1
ATOM 604 N N . LEU A 1 76 ? -18.365 6.259 16.272 1.00 96.75 76 LEU A N 1
ATOM 605 C CA . LEU A 1 76 ? -17.034 6.217 15.679 1.00 96.75 76 LEU A CA 1
ATOM 606 C C . LEU A 1 76 ? -16.635 7.620 15.205 1.00 96.75 76 LEU A C 1
ATOM 608 O O . LEU A 1 76 ? -17.396 8.296 14.509 1.00 96.75 76 LEU A O 1
ATOM 612 N N . LYS A 1 77 ? -15.448 8.065 15.587 1.00 98.50 77 LYS A N 1
ATOM 613 C CA . LYS A 1 77 ? -14.898 9.372 15.245 1.00 98.50 77 LYS A CA 1
ATOM 614 C C . LYS A 1 77 ? -13.804 9.214 14.203 1.00 98.50 77 LYS A C 1
ATOM 616 O O . LYS A 1 77 ? -12.818 8.523 14.455 1.00 98.50 77 LYS A O 1
ATOM 621 N N . VAL A 1 78 ? -13.967 9.864 13.058 1.00 98.75 78 VAL A N 1
ATOM 622 C CA . VAL A 1 78 ? -13.099 9.651 11.897 1.00 98.75 78 VAL A CA 1
ATOM 623 C C . VAL A 1 78 ? -12.553 10.971 11.374 1.00 98.75 78 VAL A C 1
ATOM 625 O O . VAL A 1 78 ? -13.318 11.887 11.070 1.00 98.75 78 VAL A O 1
ATOM 628 N N . ALA A 1 79 ? -11.233 11.057 11.245 1.00 98.81 79 ALA A N 1
ATOM 629 C CA . ALA A 1 79 ? -10.558 12.139 10.539 1.00 98.81 79 ALA A CA 1
ATOM 630 C C . ALA A 1 79 ? -10.219 11.709 9.102 1.00 98.81 79 ALA A C 1
ATOM 632 O O . ALA A 1 79 ? -9.781 10.582 8.889 1.00 98.81 79 ALA A O 1
ATOM 633 N N . TRP A 1 80 ? -10.406 12.601 8.133 1.00 98.88 80 TRP A N 1
ATOM 634 C CA . TRP A 1 80 ? -10.222 12.342 6.705 1.00 98.88 80 TRP A CA 1
ATOM 635 C C . TRP A 1 80 ? -9.299 13.381 6.074 1.00 98.88 80 TRP A C 1
ATOM 637 O O . TRP A 1 80 ? -9.498 14.582 6.278 1.00 98.88 80 TRP A O 1
ATOM 647 N N . ASP A 1 81 ? -8.356 12.919 5.258 1.00 98.81 81 ASP A N 1
ATOM 648 C CA . ASP A 1 81 ? -7.415 13.754 4.518 1.00 98.81 81 ASP A CA 1
ATOM 649 C C . ASP A 1 81 ? -7.276 13.280 3.054 1.00 98.81 81 ASP A C 1
ATOM 651 O O . ASP A 1 81 ? -6.589 12.296 2.775 1.00 98.81 81 ASP A O 1
ATOM 655 N N . PRO A 1 82 ? -7.937 13.942 2.088 1.00 98.38 82 PRO A N 1
ATOM 656 C CA . PRO A 1 82 ? -7.762 13.682 0.667 1.00 98.38 82 PRO A CA 1
ATOM 657 C C . PRO A 1 82 ? -6.591 14.474 0.057 1.00 98.38 82 PRO A C 1
ATOM 659 O O . PRO A 1 82 ? -6.490 14.525 -1.167 1.00 98.38 82 PRO A O 1
ATOM 662 N N . ALA A 1 83 ? -5.748 15.127 0.869 1.00 97.75 83 ALA A N 1
ATOM 663 C CA . ALA A 1 83 ? -4.495 15.767 0.463 1.00 97.75 83 ALA A CA 1
ATOM 664 C C . ALA A 1 83 ? -4.622 16.786 -0.690 1.00 97.75 83 ALA A C 1
ATOM 666 O O . ALA A 1 83 ? -3.769 16.851 -1.573 1.00 97.75 83 ALA A O 1
ATOM 667 N N . ASN A 1 84 ? -5.719 17.554 -0.734 1.00 98.44 84 ASN A N 1
ATOM 668 C CA . ASN A 1 84 ? -6.076 18.450 -1.848 1.00 98.44 84 ASN A CA 1
ATOM 669 C C . ASN A 1 84 ? -6.212 17.755 -3.223 1.00 98.44 84 ASN A C 1
ATOM 671 O O . ASN A 1 84 ? -6.332 18.434 -4.247 1.00 98.44 84 ASN A O 1
ATOM 675 N N . GLY A 1 85 ? -6.225 16.421 -3.252 1.00 97.62 85 GLY A N 1
ATOM 676 C CA . GLY A 1 85 ? -6.339 15.593 -4.445 1.00 97.62 85 GLY A CA 1
ATOM 677 C C . GLY A 1 85 ? -7.758 15.502 -5.001 1.00 97.62 85 GLY A C 1
ATOM 678 O O . GLY A 1 85 ? -8.710 16.115 -4.507 1.00 97.62 85 GLY A O 1
ATOM 679 N N . ALA A 1 86 ? -7.917 14.693 -6.048 1.00 96.69 86 ALA A N 1
ATOM 680 C CA . ALA A 1 86 ? -9.156 14.582 -6.818 1.00 96.69 86 ALA A CA 1
ATOM 681 C C . ALA A 1 86 ? -10.354 14.075 -5.992 1.00 96.69 86 ALA A C 1
ATOM 683 O O . ALA A 1 86 ? -11.506 14.363 -6.327 1.00 96.69 86 ALA A O 1
ATOM 684 N N . ALA A 1 87 ? -10.103 13.363 -4.889 1.00 96.19 87 ALA A N 1
ATOM 685 C CA . ALA A 1 87 ? -11.150 12.838 -4.016 1.00 96.19 87 ALA A CA 1
ATOM 686 C C . ALA A 1 87 ? -11.824 13.895 -3.124 1.00 96.19 87 ALA A C 1
ATOM 688 O O . ALA A 1 87 ? -12.841 13.596 -2.498 1.00 96.19 87 ALA A O 1
ATOM 689 N N . GLY A 1 88 ? -11.322 15.133 -3.079 1.00 97.75 88 GLY A N 1
ATOM 690 C CA . GLY A 1 88 ? -11.844 16.187 -2.205 1.00 97.75 88 GLY A CA 1
ATOM 691 C C . GLY A 1 88 ? -13.365 16.382 -2.279 1.00 97.75 88 GLY A C 1
ATOM 692 O O . GLY A 1 88 ? -14.059 16.305 -1.265 1.00 97.75 88 GLY A O 1
ATOM 693 N N . TYR A 1 89 ? -13.905 16.520 -3.496 1.00 97.06 89 TYR A N 1
ATOM 694 C CA . TYR A 1 89 ? -15.346 16.699 -3.719 1.00 97.06 89 TYR A CA 1
ATOM 695 C C . TYR A 1 89 ? -16.179 15.500 -3.243 1.00 97.06 89 TYR A C 1
ATOM 697 O O . TYR A 1 89 ? -17.204 15.669 -2.581 1.00 97.06 89 TYR A O 1
ATOM 705 N N . ILE A 1 90 ? -15.747 14.273 -3.553 1.00 97.88 90 ILE A N 1
ATOM 706 C CA . ILE A 1 90 ? -16.503 13.078 -3.172 1.00 97.88 90 ILE A CA 1
ATOM 707 C C . ILE A 1 90 ? -16.407 12.800 -1.666 1.00 97.88 90 ILE A C 1
ATOM 709 O O . ILE A 1 90 ? -17.377 12.314 -1.085 1.00 97.88 90 ILE A O 1
ATOM 713 N N . MET A 1 91 ? -15.307 13.191 -1.010 1.00 98.19 91 MET A N 1
ATOM 714 C CA . MET A 1 91 ? -15.164 13.132 0.450 1.00 98.19 91 MET A CA 1
ATOM 715 C C . MET A 1 91 ? -16.111 14.090 1.176 1.00 98.19 91 MET A C 1
ATOM 717 O O . MET A 1 91 ? -16.694 13.710 2.194 1.00 98.19 91 MET A O 1
ATOM 721 N N . GLU A 1 92 ? -16.345 15.296 0.652 1.00 97.94 92 GLU A N 1
ATOM 722 C CA . GLU A 1 92 ? -17.343 16.214 1.223 1.00 97.94 92 GLU A CA 1
ATOM 723 C C . GLU A 1 92 ? -18.758 15.626 1.179 1.00 97.94 92 GLU A C 1
ATOM 725 O O . GLU A 1 92 ? -19.534 15.783 2.123 1.00 97.94 92 GLU A O 1
ATOM 730 N N . LEU A 1 93 ? -19.103 14.924 0.098 1.00 98.12 93 LEU A N 1
ATOM 731 C CA . LEU A 1 93 ? -20.404 14.269 -0.031 1.00 98.12 93 LEU A CA 1
ATOM 732 C C . LEU A 1 93 ? -20.509 13.030 0.861 1.00 98.12 93 LEU A C 1
ATOM 734 O O . LEU A 1 93 ? -21.524 12.837 1.532 1.00 98.12 93 LEU A O 1
ATOM 738 N N . LEU A 1 94 ? -19.458 12.209 0.887 1.00 97.81 94 LEU A N 1
ATOM 739 C CA . LEU A 1 94 ? -19.383 11.001 1.698 1.00 97.81 94 LEU A CA 1
ATOM 740 C C . LEU A 1 94 ? -19.531 11.335 3.185 1.00 97.81 94 LEU A C 1
ATOM 742 O O . LEU A 1 94 ? -20.448 10.834 3.828 1.00 97.81 94 LEU A O 1
ATOM 746 N N . THR A 1 95 ? -18.705 12.238 3.716 1.00 97.06 95 THR A N 1
ATOM 747 C CA . THR A 1 95 ? -18.703 12.596 5.149 1.00 97.06 95 THR A CA 1
ATOM 748 C C . THR A 1 95 ? -20.026 13.193 5.635 1.00 97.06 95 THR A C 1
ATOM 750 O O . THR A 1 95 ? -20.356 13.043 6.809 1.00 97.06 95 THR A O 1
ATOM 753 N N . ARG A 1 96 ? -20.823 13.806 4.747 1.00 95.69 96 ARG A N 1
ATOM 754 C CA . ARG A 1 96 ? -22.196 14.262 5.044 1.00 95.69 96 ARG A CA 1
ATOM 755 C C . ARG A 1 96 ? -23.228 13.133 5.070 1.00 95.69 96 ARG A C 1
ATOM 757 O O . ARG A 1 96 ? -24.241 13.269 5.751 1.00 95.69 96 ARG A O 1
ATOM 764 N N . LYS A 1 97 ? -23.016 12.059 4.303 1.00 94.75 97 LYS A N 1
ATOM 765 C CA . LYS A 1 97 ? -23.903 10.881 4.267 1.00 94.75 97 LYS A CA 1
ATOM 766 C C . LYS A 1 97 ? -23.645 9.918 5.429 1.00 94.75 97 LYS A C 1
ATOM 768 O O . LYS A 1 97 ? -24.557 9.191 5.817 1.00 94.75 97 LYS A O 1
ATOM 773 N N . LEU A 1 98 ? -22.427 9.884 5.969 1.00 94.69 98 LEU A N 1
ATOM 774 C CA . LEU A 1 98 ? -22.079 9.005 7.084 1.00 94.69 98 LEU A CA 1
ATOM 775 C C . LEU A 1 98 ? -22.722 9.491 8.396 1.00 94.69 98 LEU A C 1
ATOM 777 O O . LEU A 1 98 ? -22.699 10.675 8.718 1.00 94.69 98 LEU A O 1
ATOM 781 N N . SER A 1 99 ? -23.276 8.565 9.180 1.00 91.00 99 SER A N 1
ATOM 782 C CA . SER A 1 99 ? -23.991 8.870 10.432 1.00 91.00 99 SER A CA 1
ATOM 783 C C . SER A 1 99 ? -23.085 9.093 11.648 1.00 91.00 99 SER A C 1
ATOM 785 O O . SER A 1 99 ? -23.576 9.369 12.742 1.00 91.00 99 SER A O 1
ATOM 787 N N . ASN A 1 100 ? -21.784 8.879 11.491 1.00 94.81 100 ASN A N 1
ATOM 788 C CA . ASN A 1 100 ? -20.780 8.976 12.540 1.00 94.81 100 ASN A CA 1
ATOM 789 C C . ASN A 1 100 ? -20.139 10.380 12.563 1.00 94.81 100 ASN A C 1
ATOM 791 O O . ASN A 1 100 ? -20.468 11.239 11.742 1.00 94.81 100 ASN A O 1
ATOM 795 N N . LYS A 1 101 ? -19.253 10.657 13.527 1.00 96.62 101 LYS A N 1
ATOM 796 C CA . LYS A 1 101 ? -18.642 11.990 13.645 1.00 96.62 101 LYS A CA 1
ATOM 797 C C . LYS A 1 101 ? -17.409 12.078 12.744 1.00 96.62 101 LYS A C 1
ATOM 799 O O . LYS A 1 101 ? -16.463 11.319 12.934 1.00 96.62 101 LYS A O 1
ATOM 804 N N . ASN A 1 102 ? -17.422 13.010 11.792 1.00 98.25 102 ASN A N 1
ATOM 805 C CA . ASN A 1 102 ? -16.380 13.146 10.775 1.00 98.25 102 ASN A CA 1
ATOM 806 C C . ASN A 1 102 ? -15.709 14.522 10.831 1.00 98.25 102 ASN A C 1
ATOM 808 O O . ASN A 1 102 ? -16.392 15.542 10.919 1.00 98.25 102 ASN A O 1
ATOM 812 N N . TRP A 1 103 ? -14.383 14.537 10.718 1.00 98.62 103 TRP A N 1
ATOM 813 C CA . TRP A 1 103 ? -13.573 15.732 10.500 1.00 98.62 103 TRP A CA 1
ATOM 814 C C . TRP A 1 103 ? -12.870 15.583 9.163 1.00 98.62 103 TRP A C 1
ATOM 816 O O . TRP A 1 103 ? -12.245 14.561 8.906 1.00 98.62 103 TRP A O 1
ATOM 826 N N . LEU A 1 104 ? -12.989 16.592 8.312 1.00 98.62 104 LEU A N 1
ATOM 827 C CA . LEU A 1 104 ? -12.427 16.580 6.972 1.00 98.62 104 LEU A CA 1
ATOM 828 C C . LEU A 1 104 ? -11.483 17.770 6.836 1.00 98.62 104 LEU A C 1
ATOM 830 O O . LEU A 1 104 ? -11.905 18.916 6.999 1.00 98.62 104 LEU A O 1
ATOM 834 N N . ILE A 1 105 ? -10.217 17.485 6.553 1.00 98.62 105 ILE A N 1
ATOM 835 C CA . ILE A 1 105 ? -9.201 18.484 6.214 1.00 98.62 105 ILE A CA 1
ATOM 836 C C . ILE A 1 105 ? -8.857 18.373 4.733 1.00 98.62 105 ILE A C 1
ATOM 838 O O . ILE A 1 105 ? -9.215 17.396 4.089 1.00 98.62 105 ILE A O 1
ATOM 842 N N . ASN A 1 106 ? -8.229 19.410 4.178 1.00 98.44 106 ASN A N 1
ATOM 843 C CA . ASN A 1 106 ? -7.644 19.398 2.832 1.00 98.44 106 ASN A CA 1
ATOM 844 C C . ASN A 1 106 ? -8.591 18.943 1.691 1.00 98.44 106 ASN A C 1
ATOM 846 O O . ASN A 1 106 ? -8.125 18.472 0.659 1.00 98.44 106 ASN A O 1
ATOM 850 N N . SER A 1 107 ? -9.918 19.108 1.829 1.00 98.12 107 SER A N 1
ATOM 851 C CA . SER A 1 107 ? -10.914 18.673 0.826 1.00 98.12 107 SER A CA 1
ATOM 852 C C . SER A 1 107 ? -11.030 19.573 -0.394 1.00 98.12 107 SER A C 1
ATOM 854 O O . SER A 1 107 ? -11.544 19.158 -1.432 1.00 98.12 107 SER A O 1
ATOM 856 N N . ARG A 1 108 ? -10.559 20.818 -0.298 1.00 98.25 108 ARG A N 1
ATOM 857 C CA . ARG A 1 108 ? -10.525 21.710 -1.451 1.00 98.25 108 ARG A CA 1
ATOM 858 C C . ARG A 1 108 ? -9.519 21.161 -2.460 1.00 98.25 108 ARG A C 1
ATOM 860 O O . ARG A 1 108 ? -8.325 21.133 -2.170 1.00 98.25 108 ARG A O 1
ATOM 867 N N . ILE A 1 109 ? -10.019 20.776 -3.633 1.00 98.19 109 ILE A N 1
ATOM 868 C CA . ILE A 1 109 ? -9.202 20.295 -4.749 1.00 98.19 109 ILE A CA 1
ATOM 869 C C . ILE A 1 109 ? -8.284 21.431 -5.214 1.00 98.19 109 ILE A C 1
ATOM 871 O O . ILE A 1 109 ? -8.764 22.487 -5.638 1.00 98.19 109 ILE A O 1
ATOM 875 N N . ASP A 1 110 ? -6.975 21.211 -5.123 1.00 97.88 110 ASP A N 1
ATOM 876 C CA . ASP A 1 110 ? -5.937 22.135 -5.576 1.00 97.88 110 ASP A CA 1
ATOM 877 C C . ASP A 1 110 ? -4.703 21.336 -6.011 1.00 97.88 110 ASP A C 1
ATOM 879 O O . ASP A 1 110 ? -3.974 20.796 -5.181 1.00 97.88 110 ASP A O 1
ATOM 883 N N . GLY A 1 111 ? -4.455 21.287 -7.324 1.00 95.81 111 GLY A N 1
ATOM 884 C CA . GLY A 1 111 ? -3.326 20.556 -7.910 1.00 95.81 111 GLY A CA 1
ATOM 885 C C . GLY A 1 111 ? -1.948 21.111 -7.539 1.00 95.81 111 GLY A C 1
ATOM 886 O O . GLY A 1 111 ? -0.947 20.497 -7.880 1.00 95.81 111 GLY A O 1
ATOM 887 N N . ASN A 1 112 ? -1.865 22.246 -6.833 1.00 96.69 112 ASN A N 1
ATOM 888 C CA . ASN A 1 112 ? -0.609 22.708 -6.238 1.00 96.69 112 ASN A CA 1
ATOM 889 C C . ASN A 1 112 ? -0.257 21.982 -4.932 1.00 96.69 112 ASN A C 1
ATOM 891 O O . ASN A 1 112 ? 0.843 22.201 -4.427 1.00 96.69 112 ASN A O 1
ATOM 895 N N . PHE A 1 113 ? -1.173 21.172 -4.386 1.00 96.62 113 PHE A N 1
ATOM 896 C CA . PHE A 1 113 ? -1.018 20.431 -3.130 1.00 96.62 113 PHE A CA 1
ATOM 897 C C . PHE A 1 113 ? -0.497 21.310 -1.974 1.00 96.62 113 PHE A C 1
ATOM 899 O O . PHE A 1 113 ? 0.569 21.049 -1.415 1.00 96.62 113 PHE A O 1
ATOM 906 N N . PRO A 1 114 ? -1.213 22.401 -1.627 1.00 96.88 114 PRO A N 1
ATOM 907 C CA . PRO A 1 114 ? -0.702 23.431 -0.722 1.00 96.88 114 PRO A CA 1
ATOM 908 C C . PRO A 1 114 ? -0.528 22.970 0.732 1.00 96.88 114 PRO A C 1
ATOM 910 O O . PRO A 1 114 ? 0.219 23.611 1.469 1.00 96.88 114 PRO A O 1
ATOM 913 N N . ALA A 1 115 ? -1.225 21.915 1.168 1.00 96.44 115 ALA A N 1
ATOM 914 C CA . ALA A 1 115 ? -1.098 21.393 2.528 1.00 96.44 115 ALA A CA 1
ATOM 915 C C . ALA A 1 115 ? 0.134 20.489 2.677 1.00 96.44 115 ALA A C 1
ATOM 917 O O . ALA A 1 115 ? 1.006 20.747 3.506 1.00 96.44 115 ALA A O 1
ATOM 918 N N . HIS A 1 116 ? 0.189 19.432 1.874 1.00 97.12 116 HIS A N 1
ATOM 919 C CA . HIS A 1 116 ? 1.298 18.495 1.756 1.00 97.12 116 HIS A CA 1
ATOM 920 C C . HIS A 1 116 ? 1.132 17.700 0.459 1.00 97.12 116 HIS A C 1
ATOM 922 O O . HIS A 1 116 ? 0.071 17.700 -0.163 1.00 97.12 116 HIS A O 1
ATOM 928 N N . HIS A 1 117 ? 2.189 17.003 0.059 1.00 96.31 117 HIS A N 1
ATOM 929 C CA . HIS A 1 117 ? 2.168 16.131 -1.108 1.00 96.31 117 HIS A CA 1
ATOM 930 C C . HIS A 1 117 ? 1.248 14.909 -0.863 1.00 96.31 117 HIS A C 1
ATOM 932 O O . HIS A 1 117 ? 1.187 14.420 0.273 1.00 96.31 117 HIS A O 1
ATOM 938 N N . PRO A 1 118 ? 0.490 14.430 -1.870 1.00 96.38 118 PRO A N 1
ATOM 939 C CA . PRO A 1 118 ? -0.538 13.413 -1.671 1.00 96.38 118 PRO A CA 1
ATOM 940 C C . PRO A 1 118 ? 0.041 11.992 -1.770 1.00 96.38 118 PRO A C 1
ATOM 942 O O . PRO A 1 118 ? -0.344 11.204 -2.632 1.00 96.38 118 PRO A O 1
ATOM 945 N N . ASP A 1 119 ? 0.982 11.668 -0.883 1.00 95.75 119 ASP A N 1
ATOM 946 C CA . ASP A 1 119 ? 1.511 10.313 -0.708 1.00 95.75 119 ASP A CA 1
ATOM 947 C C . ASP A 1 119 ? 1.375 9.890 0.764 1.00 95.75 119 ASP A C 1
ATOM 949 O O . ASP A 1 119 ? 2.181 10.314 1.604 1.00 95.75 119 ASP A O 1
ATOM 953 N N . PRO A 1 120 ? 0.374 9.055 1.101 1.00 95.44 120 PRO A N 1
ATOM 954 C CA . PRO A 1 120 ? 0.117 8.643 2.474 1.00 95.44 120 PRO A CA 1
ATOM 955 C C . PRO A 1 120 ? 1.127 7.613 3.002 1.00 95.44 120 PRO A C 1
ATOM 957 O O . PRO A 1 120 ? 1.037 7.220 4.162 1.00 95.44 120 PRO A O 1
ATOM 960 N N . THR A 1 121 ? 2.087 7.160 2.189 1.00 89.75 121 THR A N 1
ATOM 961 C CA . THR A 1 121 ? 3.161 6.262 2.648 1.00 89.75 121 THR A CA 1
ATOM 962 C C . THR A 1 121 ? 4.306 7.014 3.334 1.00 89.75 121 THR A C 1
ATOM 964 O O . THR A 1 121 ? 5.162 6.398 3.972 1.00 89.75 121 THR A O 1
ATOM 967 N N . ILE A 1 122 ? 4.315 8.348 3.242 1.00 89.56 122 ILE A N 1
ATOM 968 C CA . ILE A 1 122 ? 5.349 9.219 3.801 1.00 89.56 122 ILE A CA 1
ATOM 969 C C . ILE A 1 122 ? 4.850 9.840 5.110 1.00 89.56 122 ILE A C 1
ATOM 971 O O . ILE A 1 122 ? 3.888 10.606 5.126 1.00 89.56 122 ILE A O 1
ATOM 975 N N . LEU A 1 123 ? 5.562 9.579 6.212 1.00 90.31 123 LEU A N 1
ATOM 976 C CA . LEU A 1 123 ? 5.215 10.060 7.559 1.00 90.31 123 LEU A CA 1
ATOM 977 C C . LEU A 1 123 ? 4.946 11.572 7.617 1.00 90.31 123 LEU A C 1
ATOM 979 O O . LEU A 1 123 ? 3.969 11.997 8.229 1.00 90.31 123 LEU A O 1
ATOM 983 N N . THR A 1 124 ? 5.780 12.396 6.973 1.00 93.81 124 THR A N 1
ATOM 984 C CA . THR A 1 124 ? 5.623 13.860 7.019 1.00 93.81 124 THR A CA 1
ATOM 985 C C . THR A 1 124 ? 4.281 14.319 6.451 1.00 93.81 124 THR A C 1
ATOM 987 O O . THR A 1 124 ? 3.707 15.271 6.981 1.00 93.81 124 THR A O 1
ATOM 990 N N . ASN A 1 125 ? 3.743 13.607 5.455 1.00 96.56 125 ASN A N 1
ATOM 991 C CA . ASN A 1 125 ? 2.453 13.909 4.832 1.00 96.56 125 ASN A CA 1
ATOM 992 C C . ASN A 1 125 ? 1.266 13.551 5.743 1.00 96.56 125 ASN A C 1
ATOM 994 O O . ASN A 1 125 ? 0.182 14.088 5.570 1.00 96.56 125 ASN A O 1
ATOM 998 N N . LEU A 1 126 ? 1.464 12.702 6.756 1.00 98.06 126 LEU A N 1
ATOM 999 C CA . LEU A 1 126 ? 0.421 12.314 7.714 1.00 98.06 126 LEU A CA 1
ATOM 1000 C C . LEU A 1 126 ? 0.395 13.191 8.975 1.00 98.06 126 LEU A C 1
ATOM 1002 O O . LEU A 1 126 ? -0.481 13.025 9.821 1.00 98.06 126 LEU A O 1
ATOM 1006 N N . THR A 1 127 ? 1.327 14.137 9.122 1.00 98.31 127 THR A N 1
ATOM 1007 C CA . THR A 1 127 ? 1.483 14.941 10.348 1.00 98.31 127 THR A CA 1
ATOM 1008 C C . THR A 1 127 ? 0.209 15.708 10.717 1.00 98.31 127 THR A C 1
ATOM 1010 O O . THR A 1 127 ? -0.186 15.722 11.883 1.00 98.31 127 THR A O 1
ATOM 1013 N N . GLN A 1 128 ? -0.460 16.336 9.740 1.00 98.56 128 GLN A N 1
ATOM 1014 C CA . GLN A 1 128 ? -1.708 17.069 9.994 1.00 98.56 128 GLN A CA 1
ATOM 1015 C C . GLN A 1 128 ? -2.821 16.129 10.468 1.00 98.56 128 GLN A C 1
ATOM 1017 O O . GLN A 1 128 ? -3.506 16.433 11.446 1.00 98.56 128 GLN A O 1
ATOM 1022 N N . LEU A 1 129 ? -2.950 14.967 9.823 1.00 98.81 129 LEU A N 1
ATOM 1023 C CA . LEU A 1 129 ? -3.929 13.949 10.181 1.00 98.81 129 LEU A CA 1
ATOM 1024 C C . LEU A 1 129 ? -3.677 13.373 11.582 1.00 98.81 129 LEU A C 1
ATOM 1026 O O . LEU A 1 129 ? -4.618 13.279 12.367 1.00 98.81 129 LEU A O 1
ATOM 1030 N N . ILE A 1 130 ? -2.428 13.041 11.929 1.00 98.81 130 ILE A N 1
ATOM 1031 C CA . ILE A 1 130 ? -2.054 12.550 13.269 1.00 98.81 130 ILE A CA 1
ATOM 1032 C C . ILE A 1 130 ? -2.437 13.579 14.338 1.00 98.81 130 ILE A C 1
ATOM 1034 O O . ILE A 1 130 ? -3.094 13.234 15.322 1.00 98.81 130 ILE A O 1
ATOM 1038 N N . ASN A 1 131 ? -2.084 14.850 14.123 1.00 98.56 131 ASN A N 1
ATOM 1039 C CA . ASN A 1 131 ? -2.417 15.925 15.056 1.00 98.56 131 ASN A CA 1
ATOM 1040 C C . ASN A 1 131 ? -3.932 16.065 15.234 1.00 98.56 131 ASN A C 1
ATOM 1042 O O . ASN A 1 131 ? -4.405 16.177 16.362 1.00 98.56 131 ASN A O 1
ATOM 1046 N N . LEU A 1 132 ? -4.695 16.021 14.139 1.00 98.75 132 LEU A N 1
ATOM 1047 C CA . LEU A 1 132 ? -6.153 16.096 14.182 1.00 98.75 132 LEU A CA 1
ATOM 1048 C C . LEU A 1 132 ? -6.759 14.913 14.948 1.00 98.75 132 LEU A C 1
ATOM 1050 O O . LEU A 1 132 ? -7.633 15.116 15.792 1.00 98.75 132 LEU A O 1
ATOM 1054 N N . VAL A 1 133 ? -6.274 13.693 14.697 1.00 98.81 133 VAL A N 1
ATOM 1055 C CA . VAL A 1 133 ? -6.720 12.484 15.405 1.00 98.81 133 VAL A CA 1
ATOM 1056 C C . VAL A 1 133 ? -6.523 12.634 16.912 1.00 98.81 133 VAL A C 1
ATOM 1058 O O . VAL A 1 133 ? -7.450 12.375 17.680 1.00 98.81 133 VAL A O 1
ATOM 1061 N N . GLN A 1 134 ? -5.356 13.114 17.338 1.00 98.38 134 GLN A N 1
ATOM 1062 C CA . GLN A 1 134 ? -5.042 13.303 18.753 1.00 98.38 134 GLN A CA 1
ATOM 1063 C C . GLN A 1 134 ? -5.843 14.453 19.383 1.00 98.38 134 GLN A C 1
ATOM 1065 O O . GLN A 1 134 ? -6.379 14.302 20.480 1.00 98.38 134 GLN A O 1
ATOM 1070 N N . GLN A 1 135 ? -5.973 15.589 18.693 1.00 98.31 135 GLN A N 1
ATOM 1071 C CA . GLN A 1 135 ? -6.689 16.770 19.194 1.00 98.31 135 GLN A CA 1
ATOM 1072 C C . GLN A 1 135 ? -8.186 16.504 19.389 1.00 98.31 135 GLN A C 1
ATOM 1074 O O . GLN A 1 135 ? -8.764 16.867 20.415 1.00 98.31 135 GLN A O 1
ATOM 1079 N N . GLU A 1 136 ? -8.816 15.826 18.433 1.00 98.38 136 GLU A N 1
ATOM 1080 C CA . GLU A 1 136 ? -10.261 15.572 18.434 1.00 98.38 136 GLU A CA 1
ATOM 1081 C C . GLU A 1 136 ? -10.638 14.233 19.092 1.00 98.38 136 GLU A C 1
ATOM 1083 O O . GLU A 1 136 ? -11.825 13.904 19.263 1.00 98.38 136 GLU A O 1
ATOM 1088 N N . ASN A 1 137 ? -9.624 13.488 19.547 1.00 97.94 137 ASN A N 1
ATOM 1089 C CA . ASN A 1 137 ? -9.741 12.136 20.082 1.00 97.94 137 ASN A CA 1
ATOM 1090 C C . ASN A 1 137 ? -10.517 11.241 19.106 1.00 97.94 137 ASN A C 1
ATOM 1092 O O . ASN A 1 137 ? -11.554 10.676 19.477 1.00 97.94 137 ASN A O 1
ATOM 1096 N N . CYS A 1 138 ? -10.079 11.216 17.845 1.00 98.62 138 CYS A N 1
ATOM 1097 C CA . CYS A 1 138 ? -10.633 10.346 16.814 1.00 98.62 138 CYS A CA 1
ATOM 1098 C C . CYS A 1 138 ? -10.194 8.897 17.040 1.00 98.62 138 CYS A C 1
ATOM 1100 O O . CYS A 1 138 ? -9.096 8.637 17.525 1.00 98.62 138 CYS A O 1
ATOM 1102 N N . ASP A 1 139 ? -11.042 7.952 16.644 1.00 98.44 139 ASP A N 1
ATOM 1103 C CA . ASP A 1 139 ? -10.735 6.521 16.728 1.00 98.44 139 ASP A CA 1
ATOM 1104 C C . ASP A 1 139 ? -9.809 6.080 15.582 1.00 98.44 139 ASP A C 1
ATOM 1106 O O . ASP A 1 139 ? -9.068 5.102 15.699 1.00 98.44 139 ASP A O 1
ATOM 1110 N N . ILE A 1 140 ? -9.867 6.802 14.459 1.00 98.75 140 ILE A N 1
ATOM 1111 C CA . ILE A 1 140 ? -9.118 6.521 13.235 1.00 98.75 140 ILE A CA 1
ATOM 1112 C C . ILE A 1 140 ? -8.940 7.799 12.399 1.00 98.75 140 ILE A C 1
ATOM 1114 O O . ILE A 1 140 ? -9.846 8.631 12.294 1.00 98.75 140 ILE A O 1
ATOM 1118 N N . GLY A 1 141 ? -7.768 7.934 11.784 1.00 98.81 141 GLY A N 1
ATOM 1119 C CA . GLY A 1 141 ? -7.486 8.854 10.688 1.00 98.81 141 GLY A CA 1
ATOM 1120 C C . GLY A 1 141 ? -7.314 8.099 9.371 1.00 98.81 141 GLY A C 1
ATOM 1121 O O . GLY A 1 141 ? -6.693 7.037 9.343 1.00 98.81 141 GLY A O 1
ATOM 1122 N N . ILE A 1 142 ? -7.854 8.648 8.288 1.00 98.88 142 ILE A N 1
ATOM 1123 C CA . ILE A 1 142 ? -7.797 8.095 6.933 1.00 98.88 142 ILE A CA 1
ATOM 1124 C C . ILE A 1 142 ? -7.190 9.136 5.995 1.00 98.88 142 ILE A C 1
ATOM 1126 O O . ILE A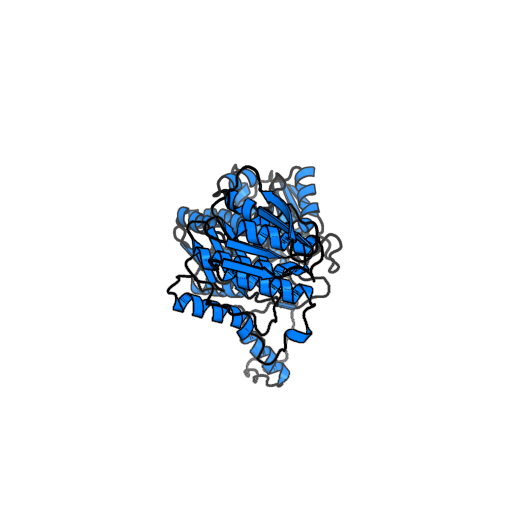 1 142 ? -7.676 10.264 5.932 1.00 98.88 142 ILE A O 1
ATOM 1130 N N . ALA A 1 143 ? -6.159 8.739 5.253 1.00 98.75 143 ALA A N 1
ATOM 1131 C CA . ALA A 1 143 ? -5.509 9.546 4.228 1.00 98.75 143 ALA A CA 1
ATOM 1132 C C . ALA A 1 143 ? -5.611 8.873 2.854 1.00 98.75 143 ALA A C 1
ATOM 1134 O O . ALA A 1 143 ? -5.611 7.642 2.762 1.00 98.75 143 ALA A O 1
ATOM 1135 N N . PHE A 1 144 ? -5.638 9.675 1.795 1.00 98.62 144 PHE A N 1
ATOM 1136 C CA . PHE A 1 144 ? -5.627 9.204 0.410 1.00 98.62 144 PHE A CA 1
ATOM 1137 C C . PHE A 1 144 ? -4.440 9.770 -0.362 1.00 98.62 144 PHE A C 1
ATOM 1139 O O . PHE A 1 144 ? -3.897 10.818 -0.008 1.00 98.62 144 PHE A O 1
ATOM 1146 N N . ASP A 1 145 ? -4.051 9.076 -1.430 1.00 97.62 145 ASP A N 1
ATOM 1147 C CA . ASP A 1 145 ? -3.171 9.650 -2.442 1.00 97.62 145 ASP A CA 1
ATOM 1148 C C . ASP A 1 145 ? -3.946 10.533 -3.438 1.00 97.62 145 ASP A C 1
ATOM 1150 O O . ASP A 1 145 ? -5.160 10.723 -3.315 1.00 97.62 145 ASP A O 1
ATOM 1154 N N . GLY A 1 146 ? -3.247 11.120 -4.414 1.00 97.19 146 GLY A N 1
ATOM 1155 C CA . GLY A 1 146 ? -3.790 12.210 -5.234 1.00 97.19 146 GLY A CA 1
ATOM 1156 C C . GLY A 1 146 ? -5.030 11.839 -6.054 1.00 97.19 146 GLY A C 1
ATOM 1157 O O . GLY A 1 146 ? -5.868 12.710 -6.315 1.00 97.19 146 GLY A O 1
ATOM 1158 N N . ASP A 1 147 ? -5.191 10.564 -6.415 1.00 97.50 147 ASP A N 1
ATOM 1159 C CA . ASP A 1 147 ? -6.382 10.024 -7.080 1.00 97.50 147 ASP A CA 1
ATOM 1160 C C . ASP A 1 147 ? -7.157 8.970 -6.270 1.00 97.50 147 ASP A C 1
ATOM 1162 O O . ASP A 1 147 ? -8.136 8.416 -6.776 1.00 97.50 147 ASP A O 1
ATOM 1166 N N . ALA A 1 148 ? -6.800 8.793 -4.995 1.00 97.88 148 ALA A N 1
ATOM 1167 C CA . ALA A 1 148 ? -7.494 8.002 -3.979 1.00 97.88 148 ALA A CA 1
ATOM 1168 C C . ALA A 1 148 ? -7.702 6.513 -4.299 1.00 97.88 148 ALA A C 1
ATOM 1170 O O . ALA A 1 148 ? -8.670 5.899 -3.832 1.00 97.88 148 ALA A O 1
ATOM 1171 N N . ASP A 1 149 ? -6.780 5.905 -5.043 1.00 97.50 149 ASP A N 1
ATOM 1172 C CA . ASP A 1 149 ? -6.718 4.445 -5.167 1.00 97.50 149 ASP A CA 1
ATOM 1173 C C . ASP A 1 149 ? -5.821 3.792 -4.098 1.00 97.50 149 ASP A C 1
ATOM 1175 O O . ASP A 1 149 ? -5.837 2.563 -3.954 1.00 97.50 149 ASP A O 1
ATOM 1179 N N . ARG A 1 150 ? -5.132 4.602 -3.278 1.00 97.75 150 ARG A N 1
ATOM 1180 C CA . ARG A 1 150 ? -4.394 4.167 -2.084 1.00 97.75 150 ARG A CA 1
ATOM 1181 C C . ARG A 1 150 ? -5.034 4.647 -0.791 1.00 97.75 150 ARG A C 1
ATOM 1183 O O . ARG A 1 150 ? -5.558 5.756 -0.703 1.00 97.75 150 ARG A O 1
ATOM 1190 N N . LEU A 1 151 ? -4.913 3.814 0.238 1.00 98.50 151 LEU A N 1
ATOM 1191 C CA . LEU A 1 151 ? -5.361 4.099 1.595 1.00 98.50 151 LEU A CA 1
ATOM 1192 C C . LEU A 1 151 ? -4.173 4.201 2.564 1.00 98.50 151 LEU A C 1
ATOM 1194 O O . LEU A 1 151 ? -3.407 3.248 2.712 1.00 98.50 151 LEU A O 1
ATOM 1198 N N . GLY A 1 152 ? -4.077 5.322 3.279 1.00 98.38 152 GLY A N 1
ATOM 1199 C CA . GLY A 1 152 ? -3.284 5.474 4.501 1.00 98.38 152 GLY A CA 1
ATOM 1200 C C . GLY A 1 152 ? -4.169 5.492 5.743 1.00 98.38 152 GLY A C 1
ATOM 1201 O O . GLY A 1 152 ? -5.276 6.032 5.710 1.00 98.38 152 GLY A O 1
ATOM 1202 N N . VAL A 1 153 ? -3.689 4.915 6.847 1.00 98.75 153 VAL A N 1
ATOM 1203 C CA . VAL A 1 153 ? -4.450 4.826 8.102 1.00 98.75 153 VAL A CA 1
ATOM 1204 C C . VAL A 1 153 ? -3.583 5.201 9.296 1.00 98.75 153 VAL A C 1
ATOM 1206 O O . VAL A 1 153 ? -2.438 4.769 9.419 1.00 98.75 153 VAL A O 1
ATOM 1209 N N . VAL A 1 154 ? -4.175 5.971 10.204 1.00 98.62 154 VAL A N 1
ATOM 1210 C CA . VAL A 1 154 ? -3.617 6.356 11.501 1.00 98.62 154 VAL A CA 1
ATOM 1211 C C . VAL A 1 154 ? -4.575 5.880 12.596 1.00 98.62 154 VAL A C 1
ATOM 1213 O O . VAL A 1 154 ? -5.783 6.091 12.495 1.00 98.62 154 VAL A O 1
ATOM 1216 N N . SER A 1 155 ? -4.073 5.216 13.634 1.00 98.44 155 SER A N 1
ATOM 1217 C CA . SER A 1 155 ? -4.877 4.794 14.788 1.00 98.44 155 SER A CA 1
ATOM 1218 C C . SER A 1 155 ? -5.139 5.943 15.768 1.00 98.44 155 SER A C 1
ATOM 1220 O O . SER A 1 155 ? -4.524 7.006 15.678 1.00 98.44 155 SER A O 1
ATOM 1222 N N . SER A 1 156 ? -5.987 5.705 16.771 1.00 97.88 156 SER A N 1
ATOM 1223 C CA . SER A 1 156 ? -6.250 6.647 17.866 1.00 97.88 156 SER A CA 1
ATOM 1224 C C . SER A 1 156 ? -5.000 7.148 18.599 1.00 97.88 156 SER A C 1
ATOM 1226 O O . SER A 1 156 ? -4.982 8.287 19.063 1.00 97.88 156 SER A O 1
ATOM 1228 N N . SER A 1 157 ? -3.941 6.336 18.701 1.00 97.56 157 SER A N 1
ATOM 1229 C CA . SER A 1 157 ? -2.681 6.750 19.336 1.00 97.56 157 SER A CA 1
ATOM 1230 C C . SER A 1 157 ? -1.798 7.639 18.447 1.00 97.56 157 SER A C 1
ATOM 1232 O O . SER A 1 157 ? -0.813 8.207 18.923 1.00 97.56 157 SER A O 1
ATOM 1234 N N . GLY A 1 158 ? -2.141 7.789 17.164 1.00 96.75 158 GLY A N 1
ATOM 1235 C CA . GLY A 1 158 ? -1.286 8.409 16.153 1.00 96.75 158 GLY A CA 1
ATOM 1236 C C . GLY A 1 158 ? -0.338 7.422 15.461 1.00 96.75 158 GLY A C 1
ATOM 1237 O O . GLY A 1 158 ? 0.517 7.846 14.685 1.00 96.75 158 GLY A O 1
ATOM 1238 N N . ARG A 1 159 ? -0.467 6.112 15.719 1.00 95.50 159 ARG A N 1
ATOM 1239 C CA . ARG A 1 159 ? 0.332 5.072 15.055 1.00 95.50 159 ARG A CA 1
ATOM 1240 C C . ARG A 1 159 ? -0.108 4.923 13.599 1.00 95.50 159 ARG A C 1
ATOM 1242 O O . ARG A 1 159 ? -1.295 4.776 13.322 1.00 95.50 159 ARG A O 1
ATOM 1249 N N . ILE A 1 160 ? 0.850 4.908 12.677 1.00 95.50 160 ILE A N 1
ATOM 1250 C CA . ILE A 1 160 ? 0.591 4.591 11.267 1.00 95.50 160 ILE A CA 1
ATOM 1251 C C . ILE A 1 160 ? 0.369 3.087 11.136 1.00 95.50 160 ILE A C 1
ATOM 1253 O O . ILE A 1 160 ? 1.153 2.294 11.657 1.00 95.50 160 ILE A O 1
ATOM 1257 N N . ILE A 1 161 ? -0.692 2.702 10.432 1.00 95.62 161 ILE A N 1
ATOM 1258 C CA . ILE A 1 161 ? -0.999 1.306 10.127 1.00 95.62 161 ILE A CA 1
ATOM 1259 C C . ILE A 1 161 ? -0.569 1.024 8.689 1.00 95.62 161 ILE A C 1
ATOM 1261 O O . ILE A 1 161 ? -1.025 1.692 7.759 1.00 95.62 161 ILE A O 1
ATOM 1265 N N . SER A 1 162 ? 0.318 0.049 8.495 1.00 93.38 162 SER A N 1
ATOM 1266 C CA . SER A 1 162 ? 0.871 -0.257 7.173 1.00 93.38 162 SER A CA 1
ATOM 1267 C C . SER A 1 162 ? -0.148 -0.953 6.262 1.00 93.38 162 SER A C 1
ATOM 1269 O O . SER A 1 162 ? -1.075 -1.620 6.730 1.00 93.38 162 SER A O 1
ATOM 1271 N N . GLY A 1 163 ? 0.040 -0.854 4.939 1.00 94.62 163 GLY A N 1
ATOM 1272 C CA . GLY A 1 163 ? -0.858 -1.474 3.953 1.00 94.62 163 GLY A CA 1
ATOM 1273 C C . GLY A 1 163 ? -1.048 -2.983 4.156 1.00 94.62 163 GLY A C 1
ATOM 1274 O O . GLY A 1 163 ? -2.163 -3.491 4.042 1.00 94.62 163 GLY A O 1
ATOM 1275 N N . GLU A 1 164 ? 0.010 -3.699 4.549 1.00 94.56 164 GLU A N 1
ATOM 1276 C CA . GLU A 1 164 ? -0.063 -5.136 4.849 1.00 94.56 164 GLU A CA 1
ATOM 1277 C C . GLU A 1 164 ? -0.837 -5.448 6.144 1.00 94.56 164 GLU A C 1
ATOM 1279 O O . GLU A 1 164 ? -1.546 -6.453 6.209 1.00 94.56 164 GLU A O 1
ATOM 1284 N N . GLN A 1 165 ? -0.771 -4.578 7.159 1.00 95.94 165 GLN A N 1
ATOM 1285 C CA . GLN A 1 165 ? -1.573 -4.718 8.380 1.00 95.94 165 GLN A CA 1
ATOM 1286 C C . GLN A 1 165 ? -3.058 -4.476 8.085 1.00 95.94 165 GLN A C 1
ATOM 1288 O O . GLN A 1 165 ? -3.901 -5.275 8.499 1.00 95.94 165 GLN A O 1
ATOM 1293 N N . ILE A 1 166 ? -3.377 -3.428 7.312 1.00 97.81 166 ILE A N 1
ATOM 1294 C CA . ILE A 1 166 ? -4.750 -3.142 6.863 1.00 97.81 166 ILE A CA 1
ATOM 1295 C C . ILE A 1 166 ? -5.302 -4.338 6.078 1.00 97.81 166 ILE A C 1
ATOM 1297 O O . ILE A 1 166 ? -6.404 -4.815 6.366 1.00 97.81 166 ILE A O 1
ATOM 1301 N N . LEU A 1 167 ? -4.518 -4.868 5.133 1.00 98.12 167 LEU A N 1
ATOM 1302 C CA . LEU A 1 167 ? -4.866 -6.067 4.375 1.00 98.12 167 LEU A CA 1
ATOM 1303 C C . LEU A 1 167 ? -5.143 -7.257 5.298 1.00 98.12 167 LEU A C 1
ATOM 1305 O O . LEU A 1 167 ? -6.139 -7.944 5.106 1.00 98.12 167 LEU A O 1
ATOM 1309 N N . CYS A 1 168 ? -4.309 -7.492 6.311 1.00 97.69 168 CYS A N 1
ATOM 1310 C CA . CYS A 1 168 ? -4.477 -8.602 7.249 1.00 97.69 168 CYS A CA 1
ATOM 1311 C C . CYS A 1 168 ? -5.790 -8.507 8.046 1.00 97.69 168 CYS A C 1
ATOM 1313 O O . CYS A 1 168 ? -6.501 -9.507 8.202 1.00 97.69 168 CYS A O 1
ATOM 1315 N N . PHE A 1 169 ? -6.165 -7.306 8.500 1.00 97.94 169 PHE A N 1
ATOM 1316 C CA . PHE A 1 169 ? -7.440 -7.079 9.190 1.00 97.94 169 PHE A CA 1
ATOM 1317 C C . PHE A 1 169 ? -8.642 -7.365 8.289 1.00 97.94 169 PHE A C 1
ATOM 1319 O O . PHE A 1 169 ? -9.574 -8.064 8.693 1.00 97.94 169 PHE A O 1
ATOM 1326 N N . LEU A 1 170 ? -8.603 -6.867 7.054 1.00 98.00 170 LEU A N 1
ATOM 1327 C CA . LEU A 1 170 ? -9.661 -7.078 6.068 1.00 98.00 170 LEU A CA 1
ATOM 1328 C C . LEU A 1 170 ? -9.722 -8.535 5.594 1.00 98.00 170 LEU A C 1
ATOM 1330 O O . LEU A 1 170 ? -10.812 -9.074 5.413 1.00 98.00 170 LEU A O 1
ATOM 1334 N N . ALA A 1 171 ? -8.575 -9.199 5.448 1.00 98.31 171 ALA A N 1
ATOM 1335 C CA . ALA A 1 171 ? -8.489 -10.608 5.080 1.00 98.31 171 ALA A CA 1
ATOM 1336 C C . ALA A 1 171 ? -9.179 -11.485 6.122 1.00 98.31 171 ALA A C 1
ATOM 1338 O O . ALA A 1 171 ? -9.968 -12.350 5.755 1.00 98.31 171 ALA A O 1
ATOM 1339 N N . LYS A 1 172 ? -8.965 -11.217 7.416 1.00 97.50 172 LYS A N 1
ATOM 1340 C CA . LYS A 1 172 ? -9.674 -11.917 8.495 1.00 97.50 172 LYS A CA 1
ATOM 1341 C C . LYS A 1 172 ? -11.194 -11.801 8.343 1.00 97.50 172 LYS A C 1
ATOM 1343 O O . LYS A 1 172 ? -11.890 -12.806 8.446 1.00 97.50 172 LYS A O 1
ATOM 1348 N N . ASP A 1 173 ? -11.706 -10.601 8.067 1.00 96.06 173 ASP A N 1
ATOM 1349 C CA . ASP A 1 173 ? -13.144 -10.362 7.877 1.00 96.06 173 ASP A CA 1
ATOM 1350 C C . ASP A 1 173 ? -13.705 -11.095 6.646 1.00 96.06 173 ASP A C 1
ATOM 1352 O O . ASP A 1 173 ? -14.761 -11.728 6.721 1.00 96.06 173 ASP A O 1
ATOM 1356 N N . VAL A 1 174 ? -12.972 -11.075 5.528 1.00 97.62 174 VAL A N 1
ATOM 1357 C CA . VAL A 1 174 ? -13.340 -11.796 4.299 1.00 97.62 174 VAL A CA 1
ATOM 1358 C C . VAL A 1 174 ? -13.340 -13.311 4.523 1.00 97.62 174 VAL A C 1
ATOM 1360 O O . VAL A 1 174 ? -14.281 -13.989 4.101 1.00 97.62 174 VAL A O 1
ATOM 1363 N N . LEU A 1 175 ? -12.328 -13.846 5.209 1.00 98.38 175 LEU A N 1
ATOM 1364 C CA . LEU A 1 175 ? -12.140 -15.284 5.428 1.00 98.38 175 LEU A CA 1
ATOM 1365 C C . LEU A 1 175 ? -13.165 -15.890 6.390 1.00 98.38 175 LEU A C 1
ATOM 1367 O O . LEU A 1 175 ? -13.531 -17.049 6.217 1.00 98.38 175 LEU A O 1
ATOM 1371 N N . VAL A 1 176 ? -13.707 -15.112 7.336 1.00 95.62 176 VAL A N 1
ATOM 1372 C CA . VAL A 1 176 ? -14.826 -15.562 8.189 1.00 95.62 176 VAL A CA 1
ATOM 1373 C C . VAL A 1 176 ? -16.032 -15.997 7.349 1.00 95.62 176 VAL A C 1
ATOM 1375 O O . VAL A 1 176 ? -16.713 -16.957 7.699 1.00 95.62 176 VAL A O 1
ATOM 1378 N N . GLN A 1 177 ? -16.300 -15.302 6.241 1.00 93.88 177 GLN A N 1
ATOM 1379 C CA . GLN A 1 177 ? -17.414 -15.617 5.337 1.00 93.88 177 GLN A CA 1
ATOM 1380 C C . GLN A 1 177 ? -16.995 -16.544 4.189 1.00 93.88 177 GLN A C 1
ATOM 1382 O O . GLN A 1 177 ? -17.851 -17.191 3.591 1.00 93.88 177 GLN A O 1
ATOM 1387 N N . ASN A 1 178 ? -15.695 -16.616 3.888 1.00 97.69 178 ASN A N 1
ATOM 1388 C CA . ASN A 1 178 ? -15.149 -17.341 2.743 1.00 97.69 178 ASN A CA 1
ATOM 1389 C C . ASN A 1 178 ? -13.893 -18.149 3.135 1.00 97.69 178 ASN A C 1
ATOM 1391 O O . ASN A 1 178 ? -12.784 -17.786 2.730 1.00 97.69 178 ASN A O 1
ATOM 1395 N N . PRO A 1 179 ? -14.026 -19.236 3.919 1.00 97.56 179 PRO A N 1
ATOM 1396 C CA . PRO A 1 179 ? -12.882 -20.065 4.293 1.00 97.56 179 PRO A CA 1
ATOM 1397 C C . PRO A 1 179 ? -12.146 -20.606 3.060 1.00 97.56 179 PRO A C 1
ATOM 1399 O O . PRO A 1 179 ? -12.776 -21.032 2.091 1.00 97.56 179 PRO A O 1
ATOM 1402 N N . GLY A 1 180 ? -10.813 -20.595 3.086 1.00 98.06 180 GLY A N 1
ATOM 1403 C CA . GLY A 1 180 ? -9.966 -21.050 1.980 1.00 98.06 180 GLY A CA 1
ATOM 1404 C C . GLY A 1 180 ? -9.836 -20.068 0.812 1.00 98.06 180 GLY A C 1
ATOM 1405 O O . GLY A 1 180 ? -9.183 -20.400 -0.178 1.00 98.06 180 GLY A O 1
ATOM 1406 N N . ALA A 1 181 ? -10.433 -18.872 0.890 1.00 98.50 181 ALA A N 1
ATOM 1407 C CA . ALA A 1 181 ? -10.325 -17.886 -0.180 1.00 98.50 181 ALA A CA 1
ATOM 1408 C C . ALA A 1 181 ? -8.873 -17.446 -0.417 1.00 98.50 181 ALA A C 1
ATOM 1410 O O . ALA A 1 181 ? -8.085 -17.282 0.519 1.00 98.50 181 ALA A O 1
ATOM 1411 N N . THR A 1 182 ? -8.538 -17.213 -1.687 1.00 98.62 182 THR A N 1
ATOM 1412 C CA . THR A 1 182 ? -7.232 -16.676 -2.066 1.00 98.62 182 THR A CA 1
ATOM 1413 C C . THR A 1 182 ? -7.135 -15.196 -1.718 1.00 98.62 182 THR A C 1
ATOM 1415 O O . THR A 1 182 ? -8.000 -14.407 -2.115 1.00 98.62 182 THR A O 1
ATOM 1418 N N . ILE A 1 183 ? -6.057 -14.839 -1.013 1.00 98.69 183 ILE A N 1
ATOM 1419 C CA . ILE A 1 183 ? -5.700 -13.459 -0.674 1.00 98.69 183 ILE A CA 1
ATOM 1420 C C . ILE A 1 183 ? -4.354 -13.132 -1.316 1.00 98.69 183 ILE A C 1
ATOM 1422 O O . ILE A 1 183 ? -3.343 -13.752 -0.982 1.00 98.69 183 ILE A O 1
ATOM 1426 N N . ILE A 1 184 ? -4.338 -12.182 -2.250 1.00 98.62 184 ILE A N 1
ATOM 1427 C CA . ILE A 1 184 ? -3.114 -11.802 -2.967 1.00 98.62 184 ILE A CA 1
ATOM 1428 C C . ILE A 1 184 ? -2.374 -10.701 -2.203 1.00 98.62 184 ILE A C 1
ATOM 1430 O O . ILE A 1 184 ? -2.974 -9.741 -1.725 1.00 98.62 184 ILE A O 1
ATOM 1434 N N . MET A 1 185 ? -1.057 -10.824 -2.134 1.00 97.44 185 MET A N 1
ATOM 1435 C CA . MET A 1 185 ? -0.143 -9.857 -1.537 1.00 97.44 185 MET A CA 1
ATOM 1436 C C . MET A 1 185 ? 0.986 -9.558 -2.513 1.00 97.44 185 MET A C 1
ATOM 1438 O O . MET A 1 185 ? 1.442 -10.458 -3.221 1.00 97.44 185 MET A O 1
ATOM 1442 N N . ASP A 1 186 ? 1.490 -8.331 -2.535 1.00 95.62 186 ASP A N 1
ATOM 1443 C CA . ASP A 1 186 ? 2.690 -8.041 -3.314 1.00 95.62 186 ASP A CA 1
ATOM 1444 C C . ASP A 1 186 ? 3.951 -8.645 -2.675 1.00 95.62 186 ASP A C 1
ATOM 1446 O O . ASP A 1 186 ? 4.015 -8.897 -1.466 1.00 95.62 186 ASP A O 1
ATOM 1450 N N . ILE A 1 187 ? 4.988 -8.859 -3.487 1.00 93.44 187 ILE A N 1
ATOM 1451 C CA . ILE A 1 187 ? 6.228 -9.533 -3.076 1.00 93.44 187 ILE A CA 1
ATOM 1452 C C . ILE A 1 187 ? 6.964 -8.823 -1.924 1.00 93.44 187 ILE A C 1
ATOM 1454 O O . ILE A 1 187 ? 7.842 -9.425 -1.308 1.00 93.44 187 ILE A O 1
ATOM 1458 N N . LYS A 1 188 ? 6.620 -7.568 -1.605 1.00 92.06 188 LYS A N 1
ATOM 1459 C CA . LYS A 1 188 ? 7.180 -6.798 -0.481 1.00 92.06 188 LYS A CA 1
ATOM 1460 C C . LYS A 1 188 ? 6.534 -7.112 0.874 1.00 92.06 188 LYS A C 1
ATOM 1462 O O . LYS A 1 188 ? 7.045 -6.651 1.896 1.00 92.06 188 LYS A O 1
ATOM 1467 N N . THR A 1 189 ? 5.431 -7.856 0.892 1.00 93.00 189 THR A N 1
ATOM 1468 C CA . THR A 1 189 ? 4.694 -8.184 2.120 1.00 93.00 189 THR A CA 1
ATOM 1469 C C . THR A 1 189 ? 5.511 -9.101 3.030 1.00 93.00 189 THR A C 1
ATOM 1471 O O . THR A 1 189 ? 6.166 -10.044 2.559 1.00 93.00 189 THR A O 1
ATOM 1474 N N . SER A 1 190 ? 5.476 -8.838 4.336 1.00 90.94 190 SER A N 1
ATOM 1475 C CA . SER A 1 190 ? 6.202 -9.613 5.342 1.00 90.94 190 SER A CA 1
ATOM 1476 C C . SER A 1 190 ? 5.777 -11.082 5.371 1.00 90.94 190 SER A C 1
ATOM 1478 O O . SER A 1 190 ? 4.623 -11.441 5.125 1.00 90.94 190 SER A O 1
ATOM 1480 N N . LEU A 1 191 ? 6.722 -11.960 5.720 1.00 88.31 191 LEU A N 1
ATOM 1481 C CA . LEU A 1 191 ? 6.427 -13.383 5.917 1.00 88.31 191 LEU A CA 1
ATOM 1482 C C . LEU A 1 191 ? 5.437 -13.610 7.072 1.00 88.31 191 LEU A C 1
ATOM 1484 O O . LEU A 1 191 ? 4.629 -14.531 7.040 1.00 88.31 191 LEU A O 1
ATOM 1488 N N . ALA A 1 192 ? 5.467 -12.749 8.085 1.00 89.44 192 ALA A N 1
ATOM 1489 C CA . ALA A 1 192 ? 4.569 -12.847 9.222 1.00 89.44 192 ALA A CA 1
ATOM 1490 C C . ALA A 1 192 ? 3.107 -12.556 8.849 1.00 89.44 192 ALA A C 1
ATOM 1492 O O . ALA A 1 192 ? 2.230 -13.300 9.277 1.00 89.44 192 ALA A O 1
ATOM 1493 N N . ILE A 1 193 ? 2.833 -11.542 8.017 1.00 93.56 193 ILE A N 1
ATOM 1494 C CA . ILE A 1 193 ? 1.472 -11.295 7.513 1.00 93.56 193 ILE A CA 1
ATOM 1495 C C . ILE A 1 193 ? 1.017 -12.425 6.583 1.00 93.56 193 ILE A C 1
ATOM 1497 O O . ILE A 1 193 ? -0.127 -12.870 6.690 1.00 93.56 193 ILE A O 1
ATOM 1501 N N . PHE A 1 194 ? 1.916 -12.949 5.742 1.00 93.81 194 PHE A N 1
ATOM 1502 C CA . PHE A 1 194 ? 1.638 -14.126 4.914 1.00 93.81 194 PHE A CA 1
ATOM 1503 C C . PHE A 1 194 ? 1.156 -15.314 5.767 1.00 93.81 194 PHE A C 1
ATOM 1505 O O . PHE A 1 194 ? 0.062 -15.836 5.546 1.00 93.81 194 PHE A O 1
ATOM 1512 N N . ASN A 1 195 ? 1.928 -15.681 6.794 1.00 93.88 195 ASN A N 1
ATOM 1513 C CA . ASN A 1 195 ? 1.601 -16.787 7.700 1.00 93.88 195 ASN A CA 1
ATOM 1514 C C . ASN A 1 195 ? 0.345 -16.494 8.534 1.00 93.88 195 ASN A C 1
ATOM 1516 O O . ASN A 1 195 ? -0.437 -17.395 8.831 1.00 93.88 195 ASN A O 1
ATOM 1520 N N . GLN A 1 196 ? 0.118 -15.230 8.906 1.00 96.25 196 GLN A N 1
ATOM 1521 C CA . GLN A 1 196 ? -1.075 -14.840 9.651 1.00 96.25 196 GLN A CA 1
ATOM 1522 C C . GLN A 1 196 ? -2.350 -15.083 8.831 1.00 96.25 196 GLN A C 1
ATOM 1524 O O . GLN A 1 196 ? -3.329 -15.601 9.368 1.00 96.25 196 GLN A O 1
ATOM 1529 N N . ILE A 1 197 ? -2.339 -14.766 7.534 1.00 97.44 197 ILE A N 1
ATOM 1530 C CA . ILE A 1 197 ? -3.470 -15.030 6.630 1.00 97.44 197 ILE A CA 1
ATOM 1531 C C . ILE A 1 197 ? -3.708 -16.536 6.472 1.00 97.44 197 ILE A C 1
ATOM 1533 O O . ILE A 1 197 ? -4.861 -16.974 6.503 1.00 97.44 197 ILE A O 1
ATOM 1537 N N . GLU A 1 198 ? -2.645 -17.336 6.367 1.00 97.06 198 GLU A N 1
ATOM 1538 C CA . GLU A 1 198 ? -2.752 -18.802 6.377 1.00 97.06 198 GLU A CA 1
ATOM 1539 C C . GLU A 1 198 ? -3.402 -19.301 7.677 1.00 97.06 198 GLU A C 1
ATOM 1541 O O . GLU A 1 198 ? -4.334 -20.104 7.643 1.00 97.06 198 GLU A O 1
ATOM 1546 N N . SER A 1 199 ? -3.000 -18.750 8.829 1.00 97.12 199 SER A N 1
ATOM 1547 C CA . SER A 1 199 ? -3.569 -19.109 10.137 1.00 97.12 199 SER A CA 1
ATOM 1548 C C . SER A 1 199 ? -5.061 -18.777 10.276 1.00 97.12 199 SER A C 1
ATOM 1550 O O . SER A 1 199 ? -5.774 -19.429 11.040 1.00 97.12 199 SER A O 1
ATOM 1552 N N . TYR A 1 200 ? -5.565 -17.804 9.510 1.00 97.56 200 TYR A N 1
ATOM 1553 C CA . TYR A 1 200 ? -6.994 -17.491 9.419 1.00 97.56 200 TYR A CA 1
ATOM 1554 C C . TYR A 1 200 ? -7.767 -18.450 8.499 1.00 97.56 200 TYR A C 1
ATOM 1556 O O . TYR A 1 200 ? -8.968 -18.268 8.299 1.00 97.56 200 TYR A O 1
ATOM 1564 N N . GLY A 1 201 ? -7.105 -19.472 7.950 1.00 97.44 201 GLY A N 1
ATOM 1565 C CA . GLY A 1 201 ? -7.681 -20.434 7.015 1.00 97.44 201 GLY A CA 1
ATOM 1566 C C . GLY A 1 201 ? -7.771 -19.906 5.586 1.00 97.44 201 GLY A C 1
ATOM 1567 O O . GLY A 1 201 ? -8.606 -20.386 4.821 1.00 97.44 201 GLY A O 1
ATOM 1568 N N . GLY A 1 202 ? -6.975 -18.895 5.230 1.00 98.06 202 GLY A N 1
ATOM 1569 C CA . GLY A 1 202 ? -6.877 -18.380 3.866 1.00 98.06 202 GLY A CA 1
ATOM 1570 C C . GLY A 1 202 ? -5.857 -19.124 3.011 1.00 98.06 202 GLY A C 1
ATOM 1571 O O . GLY A 1 202 ? -5.041 -19.890 3.513 1.00 98.06 202 GLY A O 1
ATOM 1572 N N . ASN A 1 203 ? -5.891 -18.854 1.706 1.00 98.31 203 ASN A N 1
ATOM 1573 C CA . ASN A 1 203 ? -4.879 -19.296 0.748 1.00 98.31 203 ASN A CA 1
ATOM 1574 C C . ASN A 1 203 ? -4.025 -18.085 0.311 1.00 98.31 203 ASN A C 1
ATOM 1576 O O . ASN A 1 203 ? -4.357 -17.430 -0.685 1.00 98.31 203 ASN A O 1
ATOM 1580 N N . PRO A 1 204 ? -2.992 -17.700 1.082 1.00 97.88 204 PRO A N 1
ATOM 1581 C CA . PRO A 1 204 ? -2.164 -16.542 0.760 1.00 97.88 204 PRO A CA 1
ATOM 1582 C C . PRO A 1 204 ? -1.360 -16.747 -0.533 1.00 97.88 204 PRO A C 1
ATOM 1584 O O . PRO A 1 204 ? -0.759 -17.797 -0.749 1.00 97.88 204 PRO A O 1
ATOM 1587 N N . LEU A 1 205 ? -1.296 -15.716 -1.380 1.00 97.62 205 LEU A N 1
ATOM 1588 C CA . LEU A 1 205 ? -0.563 -15.744 -2.647 1.00 97.62 205 LEU A CA 1
ATOM 1589 C C . LEU A 1 205 ? 0.315 -14.501 -2.807 1.00 97.62 205 LEU A C 1
ATOM 1591 O O . LEU A 1 205 ? -0.198 -13.399 -2.975 1.00 97.62 205 LEU A O 1
ATOM 1595 N N . LEU A 1 206 ? 1.639 -14.678 -2.823 1.00 96.25 206 LEU A N 1
ATOM 1596 C CA . LEU A 1 206 ? 2.559 -13.602 -3.206 1.00 96.25 206 LEU A CA 1
ATOM 1597 C C . LEU A 1 206 ? 2.555 -13.410 -4.725 1.00 96.25 206 LEU A C 1
ATOM 1599 O O . LEU A 1 206 ? 2.626 -14.382 -5.480 1.00 96.25 206 LEU A O 1
ATOM 1603 N N . TRP A 1 207 ? 2.517 -12.157 -5.172 1.00 96.50 207 TRP A N 1
ATOM 1604 C CA . TRP A 1 207 ? 2.560 -11.792 -6.584 1.00 96.50 207 TRP A CA 1
ATOM 1605 C C . TRP A 1 207 ? 3.412 -10.544 -6.857 1.00 96.50 207 TRP A C 1
ATOM 1607 O O . TRP A 1 207 ? 3.950 -9.921 -5.943 1.00 96.50 207 TRP A O 1
ATOM 1617 N N . LYS A 1 208 ? 3.574 -10.204 -8.140 1.00 93.69 208 LYS A N 1
ATOM 1618 C CA . LYS A 1 208 ? 4.370 -9.057 -8.597 1.00 93.69 208 LYS A CA 1
ATOM 1619 C C . LYS A 1 208 ? 3.821 -7.747 -8.035 1.00 93.69 208 LYS A C 1
ATOM 1621 O O . LYS A 1 208 ? 2.605 -7.559 -8.029 1.00 93.69 208 LYS A O 1
ATOM 1626 N N . THR A 1 209 ? 4.703 -6.832 -7.633 1.00 91.81 209 THR A N 1
ATOM 1627 C CA . THR A 1 209 ? 4.299 -5.480 -7.226 1.00 91.81 209 THR A CA 1
ATOM 1628 C C . THR A 1 209 ? 3.878 -4.673 -8.456 1.00 91.81 209 THR A C 1
ATOM 1630 O O . THR A 1 209 ? 4.584 -4.617 -9.470 1.00 91.81 209 THR A O 1
ATOM 1633 N N . GLY A 1 210 ? 2.749 -3.984 -8.338 1.00 89.94 210 GLY A N 1
ATOM 1634 C CA . GLY A 1 210 ? 2.155 -3.116 -9.340 1.00 89.94 210 GLY A CA 1
ATOM 1635 C C . GLY A 1 210 ? 0.674 -3.427 -9.531 1.00 89.94 210 GLY A C 1
ATOM 1636 O O . GLY A 1 210 ? 0.313 -4.517 -9.978 1.00 89.94 210 GLY A O 1
ATOM 1637 N N . HIS A 1 211 ? -0.169 -2.422 -9.304 1.00 88.50 211 HIS A N 1
ATOM 1638 C CA . HIS A 1 211 ? -1.629 -2.526 -9.339 1.00 88.50 211 HIS A CA 1
ATOM 1639 C C . HIS A 1 211 ? -2.210 -3.224 -10.591 1.00 88.50 211 HIS A C 1
ATOM 1641 O O . HIS A 1 211 ? -3.191 -3.961 -10.495 1.00 88.50 211 HIS A O 1
ATOM 1647 N N . SER A 1 212 ? -1.593 -3.060 -11.770 1.00 91.19 212 SER A N 1
ATOM 1648 C CA . SER A 1 212 ? -2.018 -3.740 -13.006 1.00 91.19 212 SER A CA 1
ATOM 1649 C C . SER A 1 212 ? -1.763 -5.255 -12.966 1.00 91.19 212 SER A C 1
ATOM 1651 O O . SER A 1 212 ? -2.649 -6.027 -13.324 1.00 91.19 212 SER A O 1
ATOM 1653 N N . TYR A 1 213 ? -0.607 -5.698 -12.452 1.00 92.81 213 TYR A N 1
ATOM 1654 C CA . TYR A 1 213 ? -0.299 -7.126 -12.286 1.00 92.81 213 TYR A CA 1
ATOM 1655 C C . TYR A 1 213 ? -1.222 -7.800 -11.271 1.00 92.81 213 TYR A C 1
ATOM 1657 O O . TYR A 1 213 ? -1.587 -8.964 -11.445 1.00 92.81 213 TYR A O 1
ATOM 1665 N N . ILE A 1 214 ? -1.586 -7.078 -10.210 1.00 95.38 214 ILE A N 1
ATOM 1666 C CA . ILE A 1 214 ? -2.501 -7.573 -9.181 1.00 95.38 214 ILE A CA 1
ATOM 1667 C C . ILE A 1 214 ? -3.910 -7.746 -9.755 1.00 95.38 214 ILE A C 1
ATOM 1669 O O . ILE A 1 214 ? -4.493 -8.814 -9.578 1.00 95.38 214 ILE A O 1
ATOM 1673 N N . LYS A 1 215 ? -4.432 -6.769 -10.511 1.00 93.38 215 LYS A N 1
ATOM 1674 C CA . LYS A 1 215 ? -5.744 -6.882 -11.184 1.00 93.38 215 LYS A CA 1
ATOM 1675 C C . LYS A 1 215 ? -5.829 -8.102 -12.096 1.00 93.38 215 LYS A C 1
ATOM 1677 O O . LYS A 1 215 ? -6.803 -8.850 -12.021 1.00 93.38 215 LYS A O 1
ATOM 1682 N N . ASP A 1 216 ? -4.801 -8.341 -12.904 1.00 93.75 216 ASP A N 1
ATOM 1683 C CA . ASP A 1 216 ? -4.747 -9.532 -13.755 1.00 93.75 216 ASP A CA 1
ATOM 1684 C C . ASP A 1 216 ? -4.729 -10.819 -12.932 1.00 93.75 216 ASP A C 1
ATOM 1686 O O . ASP A 1 216 ? -5.463 -11.766 -13.231 1.00 93.75 216 ASP A O 1
ATOM 1690 N N . LYS A 1 217 ? -3.964 -10.843 -11.836 1.00 96.38 217 LYS A N 1
ATOM 1691 C CA . LYS A 1 217 ? -3.894 -12.021 -10.971 1.00 96.38 217 LYS A CA 1
ATOM 1692 C C . LYS A 1 217 ? -5.200 -12.296 -10.234 1.00 96.38 217 LYS A C 1
ATOM 1694 O O . LYS A 1 217 ? -5.545 -13.462 -10.031 1.00 96.38 217 LYS A O 1
ATOM 1699 N N . ILE A 1 218 ? -5.949 -11.257 -9.872 1.00 96.44 218 ILE A N 1
ATOM 1700 C CA . ILE A 1 218 ? -7.299 -11.388 -9.313 1.00 96.44 218 ILE A CA 1
ATOM 1701 C C . ILE A 1 218 ? -8.216 -12.081 -10.323 1.00 96.44 218 ILE A C 1
ATOM 1703 O O . ILE A 1 218 ? -8.914 -13.021 -9.948 1.00 96.44 218 ILE A O 1
ATOM 1707 N N . GLN A 1 219 ? -8.191 -11.674 -11.598 1.00 92.94 219 GLN A N 1
ATOM 1708 C CA . GLN A 1 219 ? -9.007 -12.312 -12.639 1.00 92.94 219 GLN A CA 1
ATOM 1709 C C . GLN A 1 219 ? -8.606 -13.776 -12.864 1.00 92.94 219 GLN A C 1
ATOM 1711 O O . GLN A 1 219 ? -9.475 -14.640 -12.980 1.00 92.94 219 GLN A O 1
ATOM 1716 N N . GLU A 1 220 ? -7.302 -14.063 -12.887 1.00 95.44 220 GLU A N 1
ATOM 1717 C CA . GLU A 1 220 ? -6.756 -15.411 -13.083 1.00 95.44 220 GLU A CA 1
ATOM 1718 C C . GLU A 1 220 ? -7.142 -16.366 -11.941 1.00 95.44 220 GLU A C 1
ATOM 1720 O O . GLU A 1 220 ? -7.593 -17.486 -12.177 1.00 95.44 220 GLU A O 1
ATOM 1725 N N . THR A 1 221 ? -6.976 -15.921 -10.695 1.00 96.75 221 THR A N 1
ATOM 1726 C CA . THR A 1 221 ? -7.115 -16.774 -9.501 1.00 96.75 221 THR A CA 1
ATOM 1727 C C . THR A 1 221 ? -8.488 -16.698 -8.847 1.00 96.75 221 THR A C 1
ATOM 1729 O O . THR A 1 221 ? -8.788 -17.501 -7.965 1.00 96.75 221 THR A O 1
ATOM 1732 N N . LYS A 1 222 ? -9.326 -15.740 -9.265 1.00 97.12 222 LYS A N 1
ATOM 1733 C CA . LYS A 1 222 ? -10.596 -15.387 -8.613 1.00 97.12 222 LYS A CA 1
ATOM 1734 C C . LYS A 1 222 ? -10.413 -15.033 -7.132 1.00 97.12 222 LYS A C 1
ATOM 1736 O O . LYS A 1 222 ? -11.287 -15.314 -6.313 1.00 97.12 222 LYS A O 1
ATOM 1741 N N . ALA A 1 223 ? -9.270 -14.436 -6.790 1.00 98.06 223 ALA A N 1
ATOM 1742 C CA . ALA A 1 223 ? -8.990 -13.969 -5.440 1.00 98.06 223 ALA A CA 1
ATOM 1743 C C . ALA A 1 223 ? -10.063 -12.981 -4.971 1.00 98.06 223 ALA A C 1
ATOM 1745 O O . ALA A 1 223 ? -10.508 -12.118 -5.733 1.00 98.06 223 ALA A O 1
ATOM 1746 N N . LEU A 1 224 ? -10.470 -13.108 -3.708 1.00 98.31 224 LEU A N 1
ATOM 1747 C CA . LEU A 1 224 ? -11.542 -12.288 -3.138 1.00 98.31 224 LEU A CA 1
ATOM 1748 C C . LEU A 1 224 ? -11.033 -10.964 -2.564 1.00 98.31 224 LEU A C 1
ATOM 1750 O O . LEU A 1 224 ? -11.799 -10.006 -2.451 1.00 98.31 224 LEU A O 1
ATOM 1754 N N . LEU A 1 225 ? -9.750 -10.915 -2.219 1.00 98.69 225 LEU A N 1
ATOM 1755 C CA . LEU A 1 225 ? -9.069 -9.736 -1.709 1.00 98.69 225 LEU A CA 1
ATOM 1756 C C . LEU A 1 225 ? -7.620 -9.745 -2.202 1.00 98.69 225 LEU A C 1
ATOM 1758 O O . LEU A 1 225 ? -6.982 -10.798 -2.268 1.00 98.69 225 LEU A O 1
ATOM 1762 N N . ALA A 1 226 ? -7.096 -8.571 -2.525 1.00 98.50 226 ALA A N 1
ATOM 1763 C CA . ALA A 1 226 ? -5.674 -8.361 -2.742 1.00 98.50 226 ALA A CA 1
ATOM 1764 C C . ALA A 1 226 ? -5.215 -7.063 -2.080 1.00 98.50 226 ALA A C 1
ATOM 1766 O O . ALA A 1 226 ? -6.020 -6.149 -1.887 1.00 98.50 226 ALA A O 1
ATOM 1767 N N . GLY A 1 227 ? -3.926 -6.960 -1.777 1.00 97.56 227 GLY A N 1
ATOM 1768 C CA . GLY A 1 227 ? -3.343 -5.726 -1.270 1.00 97.56 227 GLY A CA 1
ATOM 1769 C C . GLY A 1 227 ? -1.854 -5.603 -1.548 1.00 97.56 227 GLY A C 1
ATOM 1770 O O . GLY A 1 227 ? -1.139 -6.598 -1.662 1.00 97.56 227 GLY A O 1
ATOM 1771 N N . GLU A 1 228 ? -1.396 -4.362 -1.643 1.00 95.75 228 GLU A N 1
ATOM 1772 C CA . GLU A 1 228 ? 0.017 -4.013 -1.765 1.00 95.75 228 GLU A CA 1
ATOM 1773 C C . GLU A 1 228 ? 0.477 -3.233 -0.530 1.00 95.75 228 GLU A C 1
ATOM 1775 O O . GLU A 1 228 ? -0.284 -2.463 0.063 1.00 95.75 228 GLU A O 1
ATOM 1780 N N . THR A 1 229 ? 1.759 -3.356 -0.182 1.00 92.12 229 THR A N 1
ATOM 1781 C CA . THR A 1 229 ? 2.372 -2.562 0.902 1.00 92.12 229 THR A CA 1
ATOM 1782 C C . THR A 1 229 ? 2.233 -1.043 0.717 1.00 92.12 229 THR A C 1
ATOM 1784 O O . THR A 1 229 ? 2.297 -0.309 1.699 1.00 92.12 229 THR A O 1
ATOM 1787 N N . SER A 1 230 ? 2.001 -0.567 -0.511 1.00 91.25 230 SER A N 1
ATOM 1788 C CA . SER A 1 230 ? 1.766 0.845 -0.842 1.00 91.25 230 SER A CA 1
ATOM 1789 C C . SER A 1 230 ? 0.339 1.345 -0.574 1.00 91.25 230 SER A C 1
ATOM 1791 O O . SER A 1 230 ? 0.058 2.508 -0.848 1.00 91.25 230 SER A O 1
ATOM 1793 N N . GLY A 1 231 ? -0.574 0.492 -0.097 1.00 95.25 231 GLY A N 1
ATOM 1794 C CA . GLY A 1 231 ? -1.943 0.883 0.259 1.00 95.25 231 GLY A CA 1
ATOM 1795 C C . GLY A 1 231 ? -2.995 0.702 -0.841 1.00 95.25 231 GLY A C 1
ATOM 1796 O O . GLY A 1 231 ? -4.152 1.044 -0.607 1.00 95.25 231 GLY A O 1
ATOM 1797 N N . HIS A 1 232 ? -2.642 0.142 -2.006 1.00 97.81 232 HIS A N 1
ATOM 1798 C CA . HIS A 1 232 ? -3.646 -0.331 -2.969 1.00 97.81 232 HIS A CA 1
ATOM 1799 C C . HIS A 1 232 ? -4.331 -1.582 -2.407 1.00 97.81 232 HIS A C 1
ATOM 1801 O O . HIS A 1 232 ? -3.656 -2.553 -2.057 1.00 97.81 232 HIS A O 1
ATOM 1807 N N . LEU A 1 233 ? -5.662 -1.569 -2.327 1.00 98.50 233 LEU A N 1
ATOM 1808 C CA . LEU A 1 233 ? -6.480 -2.667 -1.801 1.00 98.50 233 LEU A CA 1
ATOM 1809 C C . LEU A 1 233 ? -7.620 -2.972 -2.773 1.00 98.50 233 LEU A C 1
ATOM 1811 O O . LEU A 1 233 ? -8.370 -2.077 -3.159 1.00 98.50 233 LEU A O 1
ATOM 1815 N N . PHE A 1 234 ? -7.761 -4.241 -3.148 1.00 98.44 234 PHE A N 1
ATOM 1816 C CA . PHE A 1 234 ? -8.647 -4.699 -4.218 1.00 98.44 234 PHE A CA 1
ATOM 1817 C C . PHE A 1 234 ? -9.653 -5.694 -3.658 1.00 98.44 234 PHE A C 1
ATOM 1819 O O . PHE A 1 234 ? -9.264 -6.715 -3.094 1.00 98.44 234 PHE A O 1
ATOM 1826 N N . PHE A 1 235 ? -10.942 -5.442 -3.854 1.00 98.19 235 PHE A N 1
ATOM 1827 C CA . PHE A 1 235 ? -12.004 -6.275 -3.292 1.00 98.19 235 PHE A CA 1
ATOM 1828 C C . PHE A 1 235 ? -12.827 -6.917 -4.402 1.00 98.19 235 PHE A C 1
ATOM 1830 O O . PHE A 1 235 ? -13.412 -6.212 -5.222 1.00 98.19 235 PHE A O 1
ATOM 1837 N N . SER A 1 236 ? -12.929 -8.242 -4.385 1.00 97.00 236 SER A N 1
ATOM 1838 C CA . SER A 1 236 ? -13.783 -9.025 -5.292 1.00 97.00 236 SER A CA 1
ATOM 1839 C C . SER A 1 236 ? -14.836 -9.845 -4.542 1.00 97.00 236 SER A C 1
ATOM 1841 O O . SER A 1 236 ? -15.725 -10.410 -5.169 1.00 97.00 236 SER A O 1
ATOM 1843 N N . ASP A 1 237 ? -14.772 -9.899 -3.205 1.00 95.94 237 ASP A N 1
ATOM 1844 C CA . ASP A 1 237 ? -15.743 -10.597 -2.349 1.00 95.94 237 ASP A CA 1
ATOM 1845 C C . ASP A 1 237 ? -17.171 -10.065 -2.534 1.00 95.94 237 ASP A C 1
ATOM 1847 O O . ASP A 1 237 ? -18.134 -10.818 -2.665 1.00 95.94 237 ASP A O 1
ATOM 1851 N N . LYS A 1 238 ? -17.296 -8.738 -2.535 1.00 94.31 238 LYS A N 1
ATOM 1852 C CA . LYS A 1 238 ? -18.555 -7.994 -2.641 1.00 94.31 238 LYS A CA 1
ATOM 1853 C C . LYS A 1 238 ? -18.386 -6.760 -3.515 1.00 94.31 238 LYS A C 1
ATOM 1855 O O . LYS A 1 238 ? -19.164 -5.819 -3.384 1.00 94.31 238 LYS A O 1
ATOM 1860 N N . TYR A 1 239 ? -17.350 -6.706 -4.347 1.00 96.56 239 TYR A N 1
ATOM 1861 C CA . TYR A 1 239 ? -16.994 -5.545 -5.165 1.00 96.56 239 TYR A CA 1
ATOM 1862 C C . TYR A 1 239 ? -16.338 -5.993 -6.479 1.00 96.56 239 TYR A C 1
ATOM 1864 O O . TYR A 1 239 ? -16.403 -7.169 -6.827 1.00 96.56 239 TYR A O 1
ATOM 1872 N N . TYR A 1 240 ? -15.814 -5.059 -7.269 1.00 95.25 240 TYR A N 1
ATOM 1873 C CA . TYR A 1 240 ? -15.515 -5.293 -8.688 1.00 95.25 240 TYR A CA 1
ATOM 1874 C C . TYR A 1 240 ? -14.060 -5.697 -8.994 1.00 95.25 240 TYR A C 1
ATOM 1876 O O . TYR A 1 240 ? -13.704 -5.831 -10.162 1.00 95.25 240 TYR A O 1
ATOM 1884 N N . GLY A 1 241 ? -13.212 -5.868 -7.979 1.00 95.12 241 GLY A N 1
ATOM 1885 C CA . GLY A 1 241 ? -11.828 -6.335 -8.122 1.00 95.12 241 GLY A CA 1
ATOM 1886 C C . GLY A 1 241 ? -10.803 -5.278 -8.543 1.00 95.12 241 GLY A C 1
ATOM 1887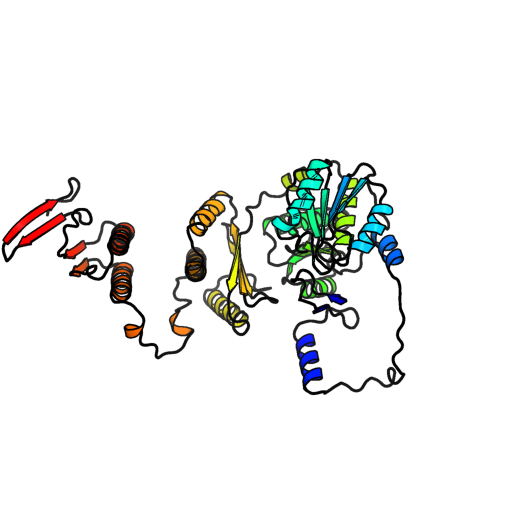 O O . GLY A 1 241 ? -9.642 -5.621 -8.756 1.00 95.12 241 GLY A O 1
ATOM 1888 N N . TYR A 1 242 ? -11.192 -4.004 -8.657 1.00 95.38 242 TYR A N 1
ATOM 1889 C CA . TYR A 1 242 ? -10.249 -2.890 -8.801 1.00 95.38 242 TYR A CA 1
ATOM 1890 C C . TYR A 1 242 ? -9.848 -2.306 -7.437 1.00 95.38 242 TYR A C 1
ATOM 1892 O O . TYR A 1 242 ? -10.543 -2.503 -6.439 1.00 95.38 242 TYR A O 1
ATOM 1900 N N . ASP A 1 243 ? -8.713 -1.611 -7.416 1.00 96.75 243 ASP A N 1
ATOM 1901 C CA . ASP A 1 243 ? -8.213 -0.830 -6.288 1.00 96.75 243 ASP A CA 1
ATOM 1902 C C . ASP A 1 243 ? -9.063 0.416 -6.067 1.00 96.75 243 ASP A C 1
ATOM 1904 O O . ASP A 1 243 ? -9.348 1.167 -6.999 1.00 96.75 243 ASP A O 1
ATOM 1908 N N . ASP A 1 244 ? -9.486 0.614 -4.825 1.00 98.12 244 ASP A N 1
ATOM 1909 C CA . ASP A 1 244 ? -10.343 1.725 -4.429 1.00 98.12 244 ASP A CA 1
ATOM 1910 C C . ASP A 1 244 ? -10.068 2.059 -2.961 1.00 98.12 244 ASP A C 1
ATOM 1912 O O . ASP A 1 244 ? -10.540 1.367 -2.051 1.00 98.12 244 ASP A O 1
ATOM 1916 N N . GLY A 1 245 ? -9.273 3.107 -2.728 1.00 98.38 245 GLY A N 1
ATOM 1917 C CA . GLY A 1 245 ? -8.882 3.524 -1.385 1.00 98.38 245 GLY A CA 1
ATOM 1918 C C . GLY A 1 245 ? -10.090 3.948 -0.554 1.00 98.38 245 GLY A C 1
ATOM 1919 O O . GLY A 1 245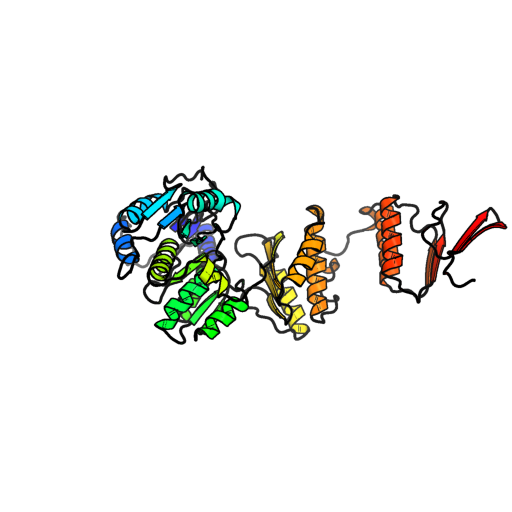 ? -10.177 3.625 0.632 1.00 98.38 245 GLY A O 1
ATOM 1920 N N . ILE A 1 246 ? -11.068 4.611 -1.176 1.00 98.62 246 ILE A N 1
ATOM 1921 C CA . ILE A 1 246 ? -12.294 5.062 -0.510 1.00 98.62 246 ILE A CA 1
ATOM 1922 C C . ILE A 1 246 ? -13.128 3.854 -0.073 1.00 98.62 246 ILE A C 1
ATOM 1924 O O . ILE A 1 246 ? -13.574 3.789 1.075 1.00 98.62 246 ILE A O 1
ATOM 1928 N N . TYR A 1 247 ? -13.319 2.861 -0.943 1.00 98.56 247 TYR A N 1
ATOM 1929 C CA . TYR A 1 247 ? -14.027 1.637 -0.565 1.00 98.56 247 TYR A CA 1
ATOM 1930 C C . TYR A 1 247 ? -13.266 0.852 0.511 1.00 98.56 247 TYR A C 1
ATOM 1932 O O . TYR A 1 247 ? -13.886 0.343 1.447 1.00 98.56 247 TYR A O 1
ATOM 1940 N N . ALA A 1 248 ? -11.933 0.806 0.440 1.00 98.44 248 ALA A N 1
ATOM 1941 C CA . ALA A 1 248 ? -11.098 0.194 1.470 1.00 98.44 248 ALA A CA 1
ATOM 1942 C C . ALA A 1 248 ? -11.288 0.859 2.842 1.00 98.44 248 ALA A C 1
ATOM 1944 O O . ALA A 1 248 ? -11.483 0.165 3.843 1.00 98.44 248 ALA A O 1
ATOM 1945 N N . ALA A 1 249 ? -11.303 2.195 2.880 1.00 98.50 249 ALA A N 1
ATOM 1946 C CA . ALA A 1 249 ? -11.566 2.972 4.086 1.00 98.50 249 ALA A CA 1
ATOM 1947 C C . ALA A 1 249 ? -12.931 2.618 4.679 1.00 98.50 249 ALA A C 1
ATOM 1949 O O . ALA A 1 249 ? -13.055 2.303 5.861 1.00 98.50 249 ALA A O 1
ATOM 1950 N N . ILE A 1 250 ? -13.959 2.600 3.837 1.00 97.81 250 ILE A N 1
ATOM 1951 C CA . ILE A 1 250 ? -15.323 2.290 4.245 1.00 97.81 250 ILE A CA 1
ATOM 1952 C C . ILE A 1 250 ? -15.461 0.847 4.766 1.00 97.81 250 ILE A C 1
ATOM 1954 O O . ILE A 1 250 ? -16.118 0.623 5.786 1.00 97.81 250 ILE A O 1
ATOM 1958 N N . ARG A 1 251 ? -14.785 -0.126 4.145 1.00 97.62 251 ARG A N 1
ATOM 1959 C CA . ARG A 1 251 ? -14.710 -1.513 4.638 1.00 97.62 251 ARG A CA 1
ATOM 1960 C C . ARG A 1 251 ? -14.009 -1.618 5.988 1.00 97.62 251 ARG A C 1
ATOM 1962 O O . ARG A 1 251 ? -14.447 -2.392 6.839 1.00 97.62 251 ARG A O 1
ATOM 1969 N N . LEU A 1 252 ? -12.957 -0.832 6.204 1.00 98.19 252 LEU A N 1
ATOM 1970 C CA . LEU A 1 252 ? -12.269 -0.779 7.489 1.00 98.19 252 LEU A CA 1
ATOM 1971 C C . LEU A 1 252 ? -13.158 -0.161 8.580 1.00 98.19 252 LEU A C 1
ATOM 1973 O O . LEU A 1 252 ? -13.204 -0.686 9.690 1.00 98.19 252 LEU A O 1
ATOM 1977 N N . LEU A 1 253 ? -13.917 0.895 8.271 1.00 97.81 253 LEU A N 1
ATOM 1978 C CA . LEU A 1 253 ? -14.873 1.489 9.214 1.00 97.81 253 LEU A CA 1
ATOM 1979 C C . LEU A 1 253 ? -16.021 0.534 9.572 1.00 97.81 253 LEU A C 1
ATOM 1981 O O . LEU A 1 253 ? -16.430 0.490 10.734 1.00 97.81 253 LEU A O 1
ATOM 1985 N N . ASP A 1 254 ? -16.527 -0.244 8.613 1.00 96.50 254 ASP A N 1
ATOM 1986 C CA . ASP A 1 254 ? -17.519 -1.298 8.874 1.00 96.50 254 ASP A CA 1
ATOM 1987 C C . ASP A 1 254 ? -16.956 -2.385 9.805 1.00 96.50 254 ASP A C 1
ATOM 1989 O O . ASP A 1 254 ? -17.604 -2.767 10.782 1.00 96.50 254 ASP A O 1
ATOM 1993 N N . LEU A 1 255 ? -15.715 -2.829 9.569 1.00 96.38 255 LEU A N 1
ATOM 1994 C CA . LEU A 1 255 ? -15.021 -3.763 10.459 1.00 96.38 255 LEU A CA 1
ATOM 1995 C C . LEU A 1 255 ? -14.880 -3.187 11.877 1.00 96.38 255 LEU A C 1
ATOM 1997 O O . LEU A 1 255 ? -15.254 -3.851 12.848 1.00 96.38 255 LEU A O 1
ATOM 2001 N N . LEU A 1 256 ? -14.404 -1.942 11.997 1.00 96.56 256 LEU A N 1
ATOM 2002 C CA . LEU A 1 256 ? -14.248 -1.244 13.279 1.00 96.56 256 LEU A CA 1
ATOM 2003 C C . LEU A 1 256 ? -15.575 -1.053 14.016 1.00 96.56 256 LEU A C 1
ATOM 2005 O O . LEU A 1 256 ? -15.632 -1.127 15.240 1.00 96.56 256 LEU A O 1
ATOM 2009 N N . SER A 1 257 ? -16.665 -0.873 13.278 1.00 95.94 257 SER A N 1
ATOM 2010 C CA . SER A 1 257 ? -18.004 -0.707 13.844 1.00 95.94 257 SER A CA 1
ATOM 2011 C C . SER A 1 257 ? -18.581 -1.995 14.438 1.00 95.94 257 SER A C 1
ATOM 2013 O O . SER A 1 257 ? -19.475 -1.926 15.284 1.00 95.94 257 SER A O 1
ATOM 2015 N N . ARG A 1 258 ? -18.083 -3.164 14.014 1.00 94.06 258 ARG A N 1
ATOM 2016 C CA . ARG A 1 258 ? -18.528 -4.488 14.485 1.00 94.06 258 ARG A CA 1
ATOM 2017 C C . ARG A 1 258 ? -17.630 -5.086 15.568 1.00 94.06 258 ARG A C 1
ATOM 2019 O O . ARG A 1 258 ? -18.054 -6.009 16.265 1.00 94.06 258 ARG A O 1
ATOM 2026 N N . THR A 1 259 ? -16.409 -4.584 15.722 1.00 92.62 259 THR A N 1
ATOM 2027 C CA . THR A 1 259 ? -15.483 -5.006 16.780 1.00 92.62 259 THR A CA 1
ATOM 2028 C C . THR A 1 259 ? -15.602 -4.113 18.016 1.00 92.62 259 THR A C 1
ATOM 2030 O O . THR A 1 259 ? -16.117 -3.000 17.970 1.00 92.62 259 THR A O 1
ATOM 2033 N N . ARG A 1 260 ? -15.134 -4.623 19.158 1.00 91.56 260 ARG A N 1
ATOM 2034 C CA . ARG A 1 260 ? -14.963 -3.834 20.391 1.00 91.56 260 ARG A CA 1
ATOM 2035 C C . ARG A 1 260 ? -13.542 -3.300 20.562 1.00 91.56 260 ARG A C 1
ATOM 2037 O O . ARG A 1 260 ? -13.294 -2.619 21.548 1.00 91.56 260 ARG A O 1
ATOM 2044 N N . LYS A 1 261 ? -12.637 -3.663 19.651 1.00 95.69 261 LYS A N 1
ATOM 2045 C CA . LYS A 1 261 ? -11.215 -3.332 19.729 1.00 95.69 261 LYS A CA 1
ATOM 2046 C C . LYS A 1 261 ? -10.904 -2.052 18.971 1.00 95.69 261 LYS A C 1
ATOM 2048 O O . LYS A 1 261 ? -11.478 -1.824 17.906 1.00 95.69 261 LYS A O 1
ATOM 2053 N N . SER A 1 262 ? -9.974 -1.263 19.489 1.00 96.56 262 SER A N 1
ATOM 2054 C CA . SER A 1 262 ? -9.347 -0.181 18.731 1.00 96.56 262 SER A CA 1
ATOM 2055 C C . SER A 1 262 ? -8.390 -0.741 17.672 1.00 96.56 262 SER A C 1
ATOM 2057 O O . SER A 1 262 ? -7.978 -1.903 17.731 1.00 96.56 262 SER A O 1
ATOM 2059 N N . LEU A 1 263 ? -7.993 0.094 16.706 1.00 96.62 263 LEU A N 1
ATOM 2060 C CA . LEU A 1 263 ? -6.934 -0.280 15.762 1.00 96.62 263 LEU A CA 1
ATOM 2061 C C . LEU A 1 263 ? -5.615 -0.584 16.475 1.00 96.62 263 LEU A C 1
ATOM 2063 O O . LEU A 1 263 ? -4.930 -1.524 16.089 1.00 96.62 263 LEU A O 1
ATOM 2067 N N . ASP A 1 264 ? -5.278 0.172 17.522 1.00 96.88 264 ASP A N 1
ATOM 2068 C CA . ASP A 1 264 ? -4.073 -0.073 18.318 1.00 96.88 264 ASP A CA 1
ATOM 2069 C C . ASP A 1 264 ? -4.093 -1.486 18.919 1.00 96.88 264 ASP A C 1
ATOM 2071 O O . ASP A 1 264 ? -3.136 -2.237 18.755 1.00 96.88 264 ASP A O 1
ATOM 2075 N N . GLU A 1 265 ? -5.213 -1.893 19.522 1.00 97.56 265 GLU A N 1
ATOM 2076 C CA . GLU A 1 265 ? -5.383 -3.245 20.069 1.00 97.56 265 GLU A CA 1
ATOM 2077 C C . GLU A 1 265 ? -5.332 -4.321 18.980 1.00 97.56 265 GLU A C 1
ATOM 2079 O O . GLU A 1 265 ? -4.726 -5.369 19.182 1.00 97.56 265 GLU A O 1
ATOM 2084 N N . MET A 1 266 ? -5.931 -4.072 17.811 1.00 96.62 266 MET A N 1
ATOM 2085 C CA . MET A 1 266 ? -5.868 -5.006 16.682 1.00 96.62 266 MET A CA 1
ATOM 2086 C C . MET A 1 266 ? -4.436 -5.203 16.172 1.00 96.62 266 MET A C 1
ATOM 2088 O O . MET A 1 266 ? -4.077 -6.321 15.807 1.00 96.62 266 MET A O 1
ATOM 2092 N N . VAL A 1 267 ? -3.614 -4.149 16.159 1.00 94.81 267 VAL A N 1
ATOM 2093 C CA . VAL A 1 267 ? -2.195 -4.238 15.782 1.00 94.81 267 VAL A CA 1
ATOM 2094 C C . VAL A 1 267 ? -1.400 -5.042 16.806 1.00 94.81 267 VAL A C 1
ATOM 2096 O O . VAL A 1 267 ? -0.573 -5.854 16.405 1.00 94.81 267 VAL A O 1
ATOM 2099 N N . GLU A 1 268 ? -1.654 -4.869 18.105 1.00 94.56 268 GLU A N 1
ATOM 2100 C CA . GLU A 1 268 ? -0.959 -5.641 19.152 1.00 94.56 268 GLU A CA 1
ATOM 2101 C C . GLU A 1 268 ? -1.249 -7.154 19.088 1.00 94.56 268 GLU A C 1
ATOM 2103 O O . GLU A 1 268 ? -0.481 -7.949 19.629 1.00 94.56 268 GLU A O 1
ATOM 2108 N N . GLU A 1 269 ? -2.332 -7.569 18.422 1.00 93.75 269 GLU A N 1
ATOM 2109 C CA . GLU A 1 269 ? -2.658 -8.983 18.178 1.00 93.75 269 GLU A CA 1
ATOM 2110 C C . GLU A 1 269 ? -1.967 -9.576 16.952 1.00 93.75 269 GLU A C 1
ATOM 2112 O O . GLU A 1 269 ? -1.961 -10.800 16.783 1.00 93.75 269 GLU A O 1
ATOM 2117 N N . LEU A 1 270 ? -1.417 -8.734 16.079 1.00 92.50 270 LEU A N 1
ATOM 2118 C CA . LEU A 1 270 ? -0.615 -9.215 14.967 1.00 92.50 270 LEU A CA 1
ATOM 2119 C C . LEU A 1 270 ? 0.743 -9.710 15.479 1.00 92.50 270 LEU A C 1
ATOM 2121 O O . LEU A 1 270 ? 1.227 -9.261 16.524 1.00 92.50 270 LEU A O 1
ATOM 2125 N N . PRO A 1 271 ? 1.400 -10.618 14.737 1.00 87.06 271 PRO A N 1
ATOM 2126 C CA . PRO A 1 271 ? 2.792 -10.937 14.999 1.00 87.06 271 PRO A CA 1
ATOM 2127 C C . PRO A 1 271 ? 3.613 -9.649 15.101 1.00 87.06 271 PRO A C 1
ATOM 2129 O O . PRO A 1 271 ? 3.430 -8.722 14.311 1.00 87.06 271 PRO A O 1
ATOM 2132 N N . LYS A 1 272 ? 4.518 -9.585 16.078 1.00 82.31 272 LYS A N 1
ATOM 2133 C CA . LYS A 1 272 ? 5.446 -8.459 16.196 1.00 82.31 272 LYS A CA 1
ATOM 2134 C C . LYS A 1 272 ? 6.518 -8.620 15.135 1.00 82.31 272 LYS A C 1
ATOM 2136 O O . LYS A 1 272 ? 7.307 -9.560 15.190 1.00 82.31 272 LYS A O 1
ATOM 2141 N N . ILE A 1 273 ? 6.516 -7.714 14.170 1.00 73.19 273 ILE A N 1
ATOM 2142 C CA . ILE A 1 273 ? 7.412 -7.758 13.022 1.00 73.19 273 ILE A CA 1
ATOM 2143 C C . ILE A 1 273 ? 8.339 -6.553 13.133 1.00 73.19 273 ILE A C 1
ATOM 2145 O O . ILE A 1 273 ? 7.841 -5.439 13.304 1.00 73.19 273 ILE A O 1
ATOM 2149 N N . PRO A 1 274 ? 9.665 -6.736 13.055 1.00 73.25 274 PRO A N 1
ATOM 2150 C CA . PRO A 1 274 ? 10.563 -5.606 12.903 1.00 73.25 274 PRO A CA 1
ATOM 2151 C C . PRO A 1 274 ? 10.248 -4.828 11.623 1.00 73.25 274 PRO A C 1
ATOM 2153 O O . PRO A 1 274 ? 9.914 -5.415 10.588 1.00 73.25 274 PRO A O 1
ATOM 2156 N N . GLU A 1 275 ? 10.369 -3.505 11.690 1.00 72.62 275 GLU A N 1
ATOM 2157 C CA . GLU A 1 275 ? 10.142 -2.653 10.524 1.00 72.62 275 GLU A CA 1
ATOM 2158 C C . GLU A 1 275 ? 11.093 -3.053 9.384 1.00 72.62 275 GLU A C 1
ATOM 2160 O O . GLU A 1 275 ? 12.299 -3.215 9.608 1.00 72.62 275 GLU A O 1
ATOM 2165 N N . PRO A 1 276 ? 10.569 -3.267 8.165 1.00 73.38 276 PRO A N 1
ATOM 2166 C CA . PRO A 1 276 ? 11.396 -3.605 7.027 1.00 73.38 276 PRO A CA 1
ATOM 2167 C C . PRO A 1 276 ? 12.216 -2.386 6.610 1.00 73.38 276 PRO A C 1
ATOM 2169 O O . PRO A 1 276 ? 11.716 -1.265 6.527 1.00 73.38 276 PRO A O 1
ATOM 2172 N N . ILE A 1 277 ? 13.474 -2.627 6.273 1.00 70.62 277 ILE A N 1
ATOM 2173 C CA . ILE A 1 277 ? 14.375 -1.616 5.737 1.00 70.62 277 ILE A CA 1
ATOM 2174 C C . ILE A 1 277 ? 14.287 -1.682 4.219 1.00 70.62 277 ILE A C 1
ATOM 2176 O O . ILE A 1 277 ? 14.440 -2.753 3.633 1.00 70.62 277 ILE A O 1
ATOM 2180 N N . GLU A 1 278 ? 14.032 -0.544 3.579 1.00 73.75 278 GLU A N 1
ATOM 2181 C CA . GLU A 1 278 ? 13.971 -0.427 2.124 1.00 73.75 278 GLU A CA 1
ATOM 2182 C C . GLU A 1 278 ? 15.029 0.558 1.628 1.00 73.75 278 GLU A C 1
ATOM 2184 O O . GLU A 1 278 ? 15.026 1.733 1.990 1.00 73.75 278 GLU A O 1
ATOM 2189 N N . ILE A 1 279 ? 15.929 0.071 0.780 1.00 69.12 279 ILE A N 1
ATOM 2190 C CA . ILE A 1 279 ? 17.007 0.839 0.167 1.00 69.12 279 ILE A CA 1
ATOM 2191 C C . ILE A 1 279 ? 16.699 0.957 -1.322 1.00 69.12 279 ILE A C 1
ATOM 2193 O O . ILE A 1 279 ? 16.462 -0.043 -2.004 1.00 69.12 279 ILE A O 1
ATOM 2197 N N . LYS A 1 280 ? 16.711 2.188 -1.838 1.00 70.00 280 LYS A N 1
ATOM 2198 C CA . LYS A 1 280 ? 16.544 2.461 -3.267 1.00 70.00 280 LYS A CA 1
ATOM 2199 C C . LYS A 1 280 ? 17.898 2.827 -3.870 1.00 70.00 280 LYS A C 1
ATOM 2201 O O . LYS A 1 280 ? 18.425 3.893 -3.583 1.00 70.00 280 LYS A O 1
ATOM 2206 N N . ILE A 1 281 ? 18.434 1.959 -4.717 1.00 63.72 281 ILE A N 1
ATOM 2207 C CA . ILE A 1 281 ? 19.739 2.112 -5.364 1.00 63.72 281 ILE A CA 1
ATOM 2208 C C . ILE A 1 281 ? 19.525 2.742 -6.744 1.00 63.72 281 ILE A C 1
ATOM 2210 O O . ILE A 1 281 ? 18.894 2.100 -7.590 1.00 63.72 281 ILE A O 1
ATOM 2214 N N . PRO A 1 282 ? 20.009 3.966 -7.006 1.00 62.19 282 PRO A N 1
ATOM 2215 C CA . PRO A 1 282 ? 19.979 4.547 -8.345 1.00 62.19 282 PRO A CA 1
ATOM 2216 C C . PRO A 1 282 ? 20.707 3.662 -9.362 1.00 62.19 282 PRO A C 1
ATOM 2218 O O . PRO A 1 282 ? 21.743 3.077 -9.068 1.00 62.19 282 PRO A O 1
ATOM 2221 N N . THR A 1 283 ? 20.167 3.545 -10.571 1.00 61.19 283 THR A N 1
ATOM 2222 C CA . THR A 1 283 ? 20.810 2.822 -11.676 1.00 61.19 283 THR A CA 1
ATOM 2223 C C . THR A 1 283 ? 20.339 3.387 -13.019 1.00 61.19 283 THR A C 1
ATOM 2225 O O . THR A 1 283 ? 19.512 4.297 -13.063 1.00 61.19 283 THR A O 1
ATOM 2228 N N . LYS A 1 284 ? 20.844 2.867 -14.143 1.00 67.50 284 LYS A N 1
ATOM 2229 C CA . LYS A 1 284 ? 20.310 3.217 -15.467 1.00 67.50 284 LYS A CA 1
ATOM 2230 C C . LYS A 1 284 ? 19.068 2.379 -15.752 1.00 67.50 284 LYS A C 1
ATOM 2232 O O . LYS A 1 284 ? 19.064 1.162 -15.563 1.00 67.50 284 LYS A O 1
ATOM 2237 N N . ASP A 1 285 ? 18.030 3.025 -16.273 1.00 73.75 285 ASP A N 1
ATOM 2238 C CA . ASP A 1 285 ? 16.770 2.355 -16.610 1.00 73.75 285 ASP A CA 1
ATOM 2239 C C . ASP A 1 285 ? 16.973 1.192 -17.597 1.00 73.75 285 ASP A C 1
ATOM 2241 O O . ASP A 1 285 ? 16.378 0.127 -17.457 1.00 73.75 285 ASP A O 1
ATOM 2245 N N . THR A 1 286 ? 17.924 1.361 -18.520 1.00 74.56 286 THR A N 1
ATOM 2246 C CA . THR A 1 286 ? 18.282 0.391 -19.560 1.00 74.56 286 THR A CA 1
ATOM 2247 C C . THR A 1 286 ? 18.941 -0.890 -19.043 1.00 74.56 286 THR A C 1
ATOM 2249 O O . THR A 1 286 ? 18.934 -1.888 -19.759 1.00 74.56 286 THR A O 1
ATOM 2252 N N . ILE A 1 287 ? 19.513 -0.896 -17.831 1.00 70.62 287 ILE A N 1
ATOM 2253 C CA . ILE A 1 287 ? 20.292 -2.042 -17.314 1.00 70.62 287 ILE A CA 1
ATOM 2254 C C . ILE A 1 287 ? 19.684 -2.691 -16.068 1.00 70.62 287 ILE A C 1
ATOM 2256 O O . ILE A 1 287 ? 20.045 -3.822 -15.741 1.00 70.62 287 ILE A O 1
ATOM 2260 N N . LYS A 1 288 ? 18.754 -2.023 -15.372 1.00 76.69 288 LYS A N 1
ATOM 2261 C CA . LYS A 1 288 ? 18.233 -2.472 -14.066 1.00 76.69 288 LYS A CA 1
ATOM 2262 C C . LYS A 1 288 ? 17.682 -3.901 -14.080 1.00 76.69 288 LYS A C 1
ATOM 2264 O O . LYS A 1 288 ? 17.946 -4.669 -13.161 1.00 76.69 288 LYS A O 1
ATOM 2269 N N . PHE A 1 289 ? 16.965 -4.282 -15.138 1.00 80.19 289 PHE A N 1
ATOM 2270 C CA . PHE A 1 289 ? 16.417 -5.633 -15.283 1.00 80.19 289 PHE A CA 1
ATOM 2271 C C . PHE A 1 289 ? 17.503 -6.665 -15.610 1.00 80.19 289 PHE A C 1
ATOM 2273 O O . PHE A 1 289 ? 17.492 -7.757 -15.049 1.00 80.19 289 PHE A O 1
ATOM 2280 N N . ALA A 1 290 ? 18.480 -6.307 -16.451 1.00 71.81 290 ALA A N 1
ATOM 2281 C CA . ALA A 1 290 ? 19.595 -7.188 -16.793 1.00 71.81 290 ALA A CA 1
ATOM 2282 C C . ALA A 1 290 ? 20.452 -7.530 -15.563 1.00 71.81 290 ALA A C 1
ATOM 2284 O O . ALA A 1 290 ? 20.860 -8.679 -15.407 1.00 71.81 290 ALA A O 1
ATOM 2285 N N . ILE A 1 291 ? 20.666 -6.566 -14.658 1.00 69.44 291 ILE A N 1
ATOM 2286 C CA . ILE A 1 291 ? 21.361 -6.794 -13.381 1.00 69.44 291 ILE A CA 1
ATOM 2287 C C . ILE A 1 291 ? 20.644 -7.875 -12.560 1.00 69.44 291 ILE A C 1
ATOM 2289 O O . ILE A 1 291 ? 21.280 -8.826 -12.107 1.00 69.44 291 ILE A O 1
ATOM 2293 N N . ILE A 1 292 ? 19.321 -7.765 -12.399 1.00 77.56 292 ILE A N 1
ATOM 2294 C CA . ILE A 1 292 ? 18.520 -8.751 -11.658 1.00 77.56 292 ILE A CA 1
ATOM 2295 C C . ILE A 1 292 ? 18.639 -10.144 -12.287 1.00 77.56 292 ILE A C 1
ATOM 2297 O O . ILE A 1 292 ? 18.884 -11.116 -11.574 1.00 77.56 292 ILE A O 1
ATOM 2301 N N . GLU A 1 293 ? 18.522 -10.248 -13.611 1.00 79.50 293 GLU A N 1
ATOM 2302 C CA . GLU A 1 293 ? 18.609 -11.532 -14.317 1.00 79.50 293 GLU A CA 1
ATOM 2303 C C . GLU A 1 293 ? 19.995 -12.180 -14.205 1.00 79.50 293 GLU A C 1
ATOM 2305 O O . GLU A 1 293 ? 20.098 -13.385 -13.967 1.00 79.50 293 GLU A O 1
ATOM 2310 N N . GLN A 1 294 ? 21.075 -11.397 -14.273 1.00 69.06 294 GLN A N 1
ATOM 2311 C CA . GLN A 1 294 ? 22.422 -11.920 -14.033 1.00 69.06 294 GLN A CA 1
ATOM 2312 C C . GLN A 1 294 ? 22.553 -12.505 -12.621 1.00 69.06 294 GLN A C 1
ATOM 2314 O O . GLN A 1 294 ? 23.121 -13.585 -12.447 1.00 69.06 294 GLN A O 1
ATOM 2319 N N . ILE A 1 295 ? 22.020 -11.822 -11.602 1.00 71.50 295 ILE A N 1
ATOM 2320 C CA . ILE A 1 295 ? 22.064 -12.310 -10.217 1.00 71.50 295 ILE A CA 1
ATOM 2321 C C . ILE A 1 295 ? 21.236 -13.595 -10.079 1.00 71.50 295 ILE A C 1
ATOM 2323 O O . ILE A 1 295 ? 21.725 -14.552 -9.478 1.00 71.50 295 ILE A O 1
ATOM 2327 N N . LYS A 1 296 ? 20.046 -13.678 -10.691 1.00 77.50 296 LYS A N 1
ATOM 2328 C CA . LYS A 1 296 ? 19.239 -14.913 -10.713 1.00 77.50 296 LYS A CA 1
ATOM 2329 C C . LYS A 1 296 ? 20.026 -16.095 -11.269 1.00 77.50 296 LYS A C 1
ATOM 2331 O O . LYS A 1 296 ? 20.122 -17.124 -10.604 1.00 77.50 296 LYS A O 1
ATOM 2336 N N . GLN A 1 297 ? 20.648 -15.934 -12.438 1.00 73.75 297 GLN A N 1
ATOM 2337 C CA . GLN A 1 297 ? 21.454 -16.989 -13.069 1.00 73.75 297 GLN A CA 1
ATOM 2338 C C . GLN A 1 297 ? 22.582 -17.468 -12.149 1.00 73.75 297 GLN A C 1
ATOM 2340 O O . GLN A 1 297 ? 22.832 -18.667 -12.017 1.00 73.75 297 GLN A O 1
ATOM 2345 N N . LYS A 1 298 ? 23.236 -16.531 -11.461 1.00 65.62 298 LYS A N 1
ATOM 2346 C CA . LYS A 1 298 ? 24.311 -16.816 -10.506 1.00 65.62 298 LYS A CA 1
ATOM 2347 C C . LYS A 1 298 ? 23.824 -17.574 -9.262 1.00 65.62 298 LYS A C 1
ATOM 2349 O O . LYS A 1 298 ? 24.545 -18.442 -8.767 1.00 65.62 298 LYS A O 1
ATOM 2354 N N . LEU A 1 299 ? 22.623 -17.275 -8.764 1.00 69.94 299 LEU A N 1
ATOM 2355 C CA . LEU A 1 299 ? 21.989 -18.008 -7.660 1.00 69.94 299 LEU A CA 1
ATOM 2356 C C . LEU A 1 299 ? 21.563 -19.418 -8.087 1.00 69.94 299 LEU A C 1
ATOM 2358 O O . LEU A 1 299 ? 21.853 -20.383 -7.378 1.00 69.94 299 LEU A O 1
ATOM 2362 N N . MET A 1 300 ? 20.957 -19.548 -9.271 1.00 75.62 300 MET A N 1
ATOM 2363 C CA . MET A 1 300 ? 20.565 -20.836 -9.856 1.00 75.62 300 MET A CA 1
ATOM 2364 C C . MET A 1 300 ? 21.776 -21.750 -10.071 1.00 75.62 300 MET A C 1
ATOM 2366 O O . MET A 1 300 ? 21.739 -22.915 -9.683 1.00 75.62 300 MET A O 1
ATOM 2370 N N . ALA A 1 301 ? 22.886 -21.218 -10.596 1.00 66.50 301 ALA A N 1
ATOM 2371 C CA . ALA A 1 301 ? 24.134 -21.967 -10.788 1.00 66.50 301 ALA A CA 1
ATOM 2372 C C . ALA A 1 301 ? 24.718 -22.531 -9.479 1.00 66.50 301 ALA A C 1
ATOM 2374 O O . ALA A 1 301 ? 25.522 -23.462 -9.501 1.00 66.50 301 ALA A O 1
ATOM 2375 N N . LYS A 1 302 ? 24.317 -21.970 -8.335 1.00 63.78 302 LYS A N 1
ATOM 2376 C CA . LYS A 1 302 ? 24.722 -22.409 -6.999 1.00 63.78 302 LYS A CA 1
ATOM 2377 C C . LYS A 1 302 ? 23.605 -23.133 -6.239 1.00 63.78 302 LYS A C 1
ATOM 2379 O O . LYS A 1 302 ? 23.755 -23.374 -5.046 1.00 63.78 302 LYS A O 1
ATOM 2384 N N . ASN A 1 303 ? 22.526 -23.519 -6.925 1.00 74.31 303 ASN A N 1
ATOM 2385 C CA . ASN A 1 303 ? 21.371 -24.238 -6.376 1.00 74.31 303 ASN A CA 1
ATOM 2386 C C . ASN A 1 303 ? 20.704 -23.536 -5.183 1.00 74.31 303 ASN A C 1
ATOM 2388 O O . ASN A 1 303 ? 20.160 -24.195 -4.296 1.00 74.31 303 ASN A O 1
ATOM 2392 N N . ILE A 1 304 ? 20.741 -22.203 -5.143 1.00 67.38 304 ILE A N 1
ATOM 2393 C CA . ILE A 1 304 ? 20.000 -21.449 -4.133 1.00 67.38 304 ILE A CA 1
ATOM 2394 C C . ILE A 1 304 ? 18.562 -21.291 -4.580 1.00 67.38 304 ILE A C 1
ATOM 2396 O O . ILE A 1 304 ? 18.283 -20.867 -5.699 1.00 67.38 304 ILE A O 1
ATOM 2400 N N . ILE A 1 305 ? 17.657 -21.634 -3.672 1.00 76.62 305 ILE A N 1
ATOM 2401 C CA . ILE A 1 305 ? 16.220 -21.529 -3.872 1.00 76.62 305 ILE A CA 1
ATOM 2402 C C . ILE A 1 305 ? 15.798 -20.104 -3.524 1.00 76.62 305 ILE A C 1
ATOM 2404 O O . ILE A 1 305 ? 16.095 -19.600 -2.441 1.00 76.62 305 ILE A O 1
ATOM 2408 N N . PHE A 1 306 ? 15.090 -19.462 -4.443 1.00 82.12 306 PHE A N 1
ATOM 2409 C CA . PHE A 1 306 ? 14.526 -18.135 -4.250 1.00 82.12 306 PHE A CA 1
ATOM 2410 C C . PHE A 1 306 ? 13.193 -18.019 -4.985 1.00 82.12 306 PHE A C 1
ATOM 2412 O O . PHE A 1 306 ? 12.908 -18.761 -5.924 1.00 82.12 306 PHE A O 1
ATOM 2419 N N . ASN A 1 307 ? 12.363 -17.080 -4.546 1.00 88.25 307 ASN A N 1
ATOM 2420 C CA . ASN A 1 307 ? 11.157 -16.691 -5.255 1.00 88.25 307 ASN A CA 1
ATOM 2421 C C . ASN A 1 307 ? 11.529 -15.658 -6.329 1.00 88.25 307 ASN A C 1
ATOM 2423 O O . ASN A 1 307 ? 12.078 -14.599 -6.021 1.00 88.25 307 ASN A O 1
ATOM 2427 N N . GLU A 1 308 ? 11.236 -15.988 -7.584 1.00 92.25 308 GLU A N 1
ATOM 2428 C CA . GLU A 1 308 ? 11.607 -15.200 -8.764 1.00 92.25 308 GLU A CA 1
ATOM 2429 C C . GLU A 1 308 ? 10.450 -14.403 -9.384 1.00 92.25 308 GLU A C 1
ATOM 2431 O O . GLU A 1 308 ? 10.595 -13.856 -10.481 1.00 92.25 308 GLU A O 1
ATOM 2436 N N . ILE A 1 309 ? 9.300 -14.342 -8.694 1.00 92.19 309 ILE A N 1
ATOM 2437 C CA . ILE A 1 309 ? 8.063 -13.731 -9.199 1.00 92.19 309 ILE A CA 1
ATOM 2438 C C . ILE A 1 309 ? 8.305 -12.279 -9.622 1.00 92.19 309 ILE A C 1
ATOM 2440 O O . ILE A 1 309 ? 7.893 -11.885 -10.710 1.00 92.19 309 ILE A O 1
ATOM 2444 N N . ASP A 1 310 ? 8.978 -11.490 -8.784 1.00 90.50 310 ASP A N 1
ATOM 2445 C CA . ASP A 1 310 ? 9.327 -10.092 -9.055 1.00 90.50 310 ASP A CA 1
ATOM 2446 C C . ASP A 1 310 ? 10.666 -9.768 -8.391 1.00 90.50 310 ASP A C 1
ATOM 2448 O O . ASP A 1 310 ? 10.740 -9.423 -7.212 1.00 90.50 310 ASP A O 1
ATOM 2452 N N . GLY A 1 311 ? 11.737 -9.958 -9.161 1.00 90.69 311 GLY A N 1
ATOM 2453 C CA . GLY A 1 311 ? 13.100 -9.894 -8.656 1.00 90.69 311 GLY A CA 1
ATOM 2454 C C . GLY A 1 311 ? 13.547 -11.207 -8.023 1.00 90.69 311 GLY A C 1
ATOM 2455 O O . GLY A 1 311 ? 13.342 -12.278 -8.591 1.00 90.69 311 GLY A O 1
ATOM 2456 N N . ILE A 1 312 ? 14.213 -11.108 -6.879 1.00 84.94 312 ILE A N 1
ATOM 2457 C CA . ILE A 1 312 ? 14.778 -12.215 -6.113 1.00 84.94 312 ILE A CA 1
ATOM 2458 C C . ILE A 1 312 ? 14.347 -12.017 -4.670 1.00 84.94 312 ILE A C 1
ATOM 2460 O O . ILE A 1 312 ? 14.811 -11.079 -4.024 1.00 84.94 312 ILE A O 1
ATOM 2464 N N . ARG A 1 313 ? 13.488 -12.893 -4.156 1.00 89.25 313 ARG A N 1
ATOM 2465 C CA . ARG A 1 313 ? 13.144 -12.934 -2.732 1.00 89.25 313 ARG A CA 1
ATOM 2466 C C . ARG A 1 313 ? 13.645 -14.224 -2.103 1.00 89.25 313 ARG A C 1
ATOM 2468 O O . ARG A 1 313 ? 13.303 -15.310 -2.568 1.00 89.25 313 ARG A O 1
ATOM 2475 N N . ILE A 1 314 ? 14.409 -14.105 -1.023 1.00 78.81 314 ILE A N 1
ATOM 2476 C CA . ILE A 1 314 ? 14.906 -15.242 -0.245 1.00 78.81 314 ILE A CA 1
ATOM 2477 C C . ILE A 1 314 ? 14.394 -15.117 1.182 1.00 78.81 314 ILE A C 1
ATOM 2479 O O . ILE A 1 314 ? 14.574 -14.084 1.825 1.00 78.81 314 ILE A O 1
ATOM 2483 N N . ASN A 1 315 ? 13.772 -16.187 1.668 1.00 76.06 315 ASN A N 1
ATOM 2484 C CA . ASN A 1 315 ? 13.407 -16.329 3.069 1.00 76.06 315 ASN A CA 1
ATOM 2485 C C . ASN A 1 315 ? 14.484 -17.181 3.756 1.00 76.06 315 ASN A C 1
ATOM 2487 O O . ASN A 1 315 ? 14.814 -18.264 3.275 1.00 76.06 315 ASN A O 1
ATOM 2491 N N . LEU A 1 316 ? 15.028 -16.677 4.855 1.00 66.75 316 LEU A N 1
ATOM 2492 C CA . LEU A 1 316 ? 16.037 -17.308 5.701 1.00 66.75 316 LEU A CA 1
ATOM 2493 C C . LEU A 1 316 ? 15.493 -17.422 7.127 1.00 66.75 316 LEU A C 1
ATOM 2495 O O . LEU A 1 316 ? 14.548 -16.728 7.503 1.00 66.75 316 LEU A O 1
ATOM 2499 N N . ASP A 1 317 ? 16.142 -18.234 7.958 1.00 64.44 317 ASP A N 1
ATOM 2500 C CA . ASP A 1 317 ? 15.754 -18.358 9.368 1.00 64.44 317 ASP A CA 1
ATOM 2501 C C . ASP A 1 317 ? 15.852 -17.017 10.106 1.00 64.44 317 ASP A C 1
ATOM 2503 O O . ASP A 1 317 ? 15.028 -16.731 10.967 1.00 64.44 317 ASP A O 1
ATOM 2507 N N . ILE A 1 318 ? 16.825 -16.177 9.731 1.00 59.44 318 ILE A N 1
ATOM 2508 C CA . ILE A 1 318 ? 17.102 -14.860 10.331 1.00 59.44 318 ILE A CA 1
ATOM 2509 C C . ILE A 1 318 ? 16.231 -13.718 9.786 1.00 59.44 318 ILE A C 1
ATOM 2511 O O . ILE A 1 318 ? 16.356 -12.584 10.246 1.00 59.44 318 ILE A O 1
ATOM 2515 N N . GLY A 1 319 ? 15.353 -13.982 8.818 1.00 71.75 319 GLY A N 1
ATOM 2516 C CA . GLY A 1 319 ? 14.552 -12.957 8.150 1.00 71.75 319 GLY A CA 1
ATOM 2517 C C . GLY A 1 319 ? 14.451 -13.188 6.650 1.00 71.75 319 GLY A C 1
ATOM 2518 O O . GLY A 1 319 ? 14.803 -14.245 6.140 1.00 71.75 319 GLY A O 1
ATOM 2519 N N . TRP A 1 320 ? 13.982 -12.197 5.909 1.00 79.38 320 TRP A N 1
ATOM 2520 C CA . TRP A 1 320 ? 13.897 -12.293 4.455 1.00 79.38 320 TRP A CA 1
ATOM 2521 C C . TRP A 1 320 ? 14.422 -11.033 3.791 1.00 79.38 320 TRP A C 1
ATOM 2523 O O . TRP A 1 320 ? 14.389 -9.944 4.366 1.00 79.38 320 TRP A O 1
ATOM 2533 N N . TRP A 1 321 ? 14.887 -11.188 2.559 1.00 77.25 321 TRP A N 1
ATOM 2534 C CA . TRP A 1 321 ? 15.257 -10.063 1.719 1.00 77.25 321 TRP A CA 1
ATOM 2535 C C . TRP A 1 321 ? 14.680 -10.201 0.318 1.00 77.25 321 TRP A C 1
ATOM 2537 O O . TRP A 1 321 ? 14.343 -11.293 -0.144 1.00 77.25 321 TRP A O 1
ATOM 2547 N N . LEU A 1 322 ? 14.554 -9.060 -0.342 1.00 84.25 322 LEU A N 1
ATOM 2548 C CA . LEU A 1 322 ? 14.052 -8.890 -1.691 1.00 84.25 322 LEU A CA 1
ATOM 2549 C C . LEU A 1 322 ? 14.980 -7.941 -2.438 1.00 84.25 322 LEU A C 1
ATOM 2551 O O . LEU A 1 322 ? 15.284 -6.858 -1.949 1.00 84.25 322 LEU A O 1
ATOM 2555 N N . LEU A 1 323 ? 15.364 -8.332 -3.644 1.00 81.38 323 LEU A N 1
ATOM 2556 C CA . LEU A 1 323 ? 16.083 -7.509 -4.602 1.00 81.38 323 LEU A CA 1
ATOM 2557 C C . LEU A 1 323 ? 15.274 -7.455 -5.896 1.00 81.38 323 LEU A C 1
ATOM 2559 O O . LEU A 1 323 ? 15.085 -8.485 -6.540 1.00 81.38 323 LEU A O 1
ATOM 2563 N N . ARG A 1 324 ? 14.802 -6.275 -6.301 1.00 88.75 324 ARG A N 1
ATOM 2564 C CA . ARG A 1 324 ? 14.007 -6.120 -7.532 1.00 88.75 324 ARG A CA 1
ATOM 2565 C C . ARG A 1 324 ? 14.311 -4.830 -8.273 1.00 88.75 324 ARG A C 1
ATOM 2567 O O . ARG A 1 324 ? 14.719 -3.843 -7.673 1.00 88.75 324 ARG A O 1
ATOM 2574 N N . ALA A 1 325 ? 14.059 -4.812 -9.574 1.00 81.56 325 ALA A N 1
ATOM 2575 C CA . ALA A 1 325 ? 14.054 -3.577 -10.347 1.00 81.56 325 ALA A CA 1
ATOM 2576 C C . ALA A 1 325 ? 12.724 -2.834 -10.138 1.00 81.56 325 ALA A C 1
ATOM 2578 O O . ALA A 1 325 ? 11.656 -3.447 -10.173 1.00 81.56 325 ALA A O 1
ATOM 2579 N N . SER A 1 326 ? 12.770 -1.516 -9.926 1.00 82.56 326 SER A N 1
ATOM 2580 C CA . SER A 1 326 ? 11.558 -0.690 -9.921 1.00 82.56 326 SER A CA 1
ATOM 2581 C C . SER A 1 326 ? 10.982 -0.598 -11.334 1.00 82.56 326 SER A C 1
ATOM 2583 O O . SER A 1 326 ? 11.725 -0.416 -12.294 1.00 82.56 326 SER A O 1
ATOM 2585 N N . ASN A 1 327 ? 9.657 -0.692 -11.472 1.00 82.88 327 ASN A N 1
ATOM 2586 C CA . ASN A 1 327 ? 8.986 -0.535 -12.767 1.00 82.88 327 ASN A CA 1
ATOM 2587 C C . ASN A 1 327 ? 8.876 0.938 -13.188 1.00 82.88 327 ASN A C 1
ATOM 2589 O O . ASN A 1 327 ? 8.902 1.229 -14.378 1.00 82.88 327 ASN A O 1
ATOM 2593 N N . THR A 1 328 ? 8.761 1.856 -12.226 1.00 77.38 328 THR A N 1
ATOM 2594 C CA . THR A 1 328 ? 8.474 3.281 -12.465 1.00 77.38 328 THR A CA 1
ATOM 2595 C C . THR A 1 328 ? 9.694 4.181 -12.312 1.00 77.38 328 THR A C 1
ATOM 2597 O O . THR A 1 328 ? 9.713 5.280 -12.850 1.00 77.38 328 THR A O 1
ATOM 2600 N N . GLU A 1 329 ? 10.717 3.729 -11.587 1.00 75.75 329 GLU A N 1
ATOM 2601 C CA . GLU A 1 329 ? 11.934 4.498 -11.330 1.00 75.75 329 GLU A CA 1
ATOM 2602 C C . GLU A 1 329 ? 13.161 3.757 -11.883 1.00 75.75 329 GLU A C 1
ATOM 2604 O O . GLU A 1 329 ? 13.207 2.522 -11.902 1.00 75.75 329 GLU A O 1
ATOM 2609 N N . ALA A 1 330 ? 14.199 4.502 -12.271 1.00 75.94 330 ALA A N 1
ATOM 2610 C CA . ALA A 1 330 ? 15.510 3.962 -12.640 1.00 75.94 330 ALA A CA 1
ATOM 2611 C C . ALA A 1 330 ? 16.303 3.553 -11.380 1.00 75.94 330 ALA A C 1
ATOM 2613 O O . ALA A 1 330 ? 17.339 4.126 -11.045 1.00 75.94 330 ALA A O 1
ATOM 2614 N N . LYS A 1 331 ? 15.745 2.616 -10.605 1.00 77.00 331 LYS A N 1
ATOM 2615 C CA . LYS A 1 331 ? 16.263 2.194 -9.298 1.00 77.00 331 LYS A CA 1
ATOM 2616 C C . LYS A 1 331 ? 16.134 0.681 -9.105 1.00 77.00 331 LYS A C 1
ATOM 2618 O O . LYS A 1 331 ? 15.159 0.076 -9.558 1.00 77.00 331 LYS A O 1
ATOM 2623 N N . ILE A 1 332 ? 17.082 0.083 -8.390 1.00 73.19 332 ILE A N 1
ATOM 2624 C CA . ILE A 1 332 ? 16.958 -1.253 -7.795 1.00 73.19 332 ILE A CA 1
ATOM 2625 C C . ILE A 1 332 ? 16.495 -1.078 -6.349 1.00 73.19 332 ILE A C 1
ATOM 2627 O O . ILE A 1 332 ? 17.020 -0.250 -5.614 1.00 73.19 332 ILE A O 1
ATOM 2631 N N . ILE A 1 333 ? 15.492 -1.844 -5.945 1.00 78.38 333 ILE A N 1
ATOM 2632 C CA . ILE A 1 333 ? 14.929 -1.828 -4.601 1.00 78.38 333 ILE A CA 1
ATOM 2633 C C . ILE A 1 333 ? 15.458 -3.044 -3.850 1.00 78.38 333 ILE A C 1
ATOM 2635 O O . ILE A 1 333 ? 15.239 -4.181 -4.281 1.00 78.38 333 ILE A O 1
ATOM 2639 N N . VAL A 1 334 ? 16.125 -2.795 -2.727 1.00 75.69 334 VAL A N 1
ATOM 2640 C CA . VAL A 1 334 ? 16.470 -3.811 -1.729 1.00 75.69 334 VAL A CA 1
ATOM 2641 C C . VAL A 1 334 ? 15.517 -3.643 -0.566 1.00 75.69 334 VAL A C 1
ATOM 2643 O O . VAL A 1 334 ? 15.387 -2.544 -0.034 1.00 75.69 334 VAL A O 1
ATOM 2646 N N . ARG A 1 335 ? 14.857 -4.714 -0.151 1.00 80.81 335 ARG A N 1
ATOM 2647 C CA . ARG A 1 335 ? 14.056 -4.725 1.069 1.00 80.81 335 ARG A CA 1
ATOM 2648 C C . ARG A 1 335 ? 14.536 -5.855 1.953 1.00 80.81 335 ARG A C 1
ATOM 2650 O O . ARG A 1 335 ? 14.633 -6.978 1.477 1.00 80.81 335 ARG A O 1
ATOM 2657 N N . TYR A 1 336 ? 14.837 -5.562 3.207 1.00 74.06 336 TYR A N 1
ATOM 2658 C CA . TYR A 1 336 ? 15.264 -6.541 4.198 1.00 74.06 336 TYR A CA 1
ATOM 2659 C C . TYR A 1 336 ? 14.386 -6.429 5.434 1.00 74.06 336 TYR A C 1
ATOM 2661 O O . TYR A 1 336 ? 14.114 -5.330 5.912 1.00 74.06 336 TYR A O 1
ATOM 2669 N N . GLN A 1 337 ? 13.948 -7.566 5.958 1.00 76.06 337 GLN A N 1
ATOM 2670 C CA . GLN A 1 337 ? 13.230 -7.625 7.218 1.00 76.06 337 GLN A CA 1
ATOM 2671 C C . GLN A 1 337 ? 13.789 -8.770 8.062 1.00 76.06 337 GLN A C 1
ATOM 2673 O O . GLN A 1 337 ? 13.618 -9.938 7.693 1.00 76.06 337 GLN A O 1
ATOM 2678 N N . PRO A 1 338 ? 14.447 -8.463 9.188 1.00 70.12 338 PRO A N 1
ATOM 2679 C CA . PRO A 1 338 ? 14.933 -9.485 10.097 1.00 70.12 338 PRO A CA 1
ATOM 2680 C C . PRO A 1 338 ? 13.774 -10.158 10.842 1.00 70.12 338 PRO A C 1
ATOM 2682 O O . PRO A 1 338 ? 12.672 -9.619 10.955 1.00 70.12 338 PRO A O 1
ATOM 2685 N N . ASN A 1 339 ? 14.042 -11.333 11.404 1.00 68.81 339 ASN A N 1
ATOM 2686 C CA . ASN A 1 339 ? 13.114 -12.040 12.288 1.00 68.81 339 ASN A CA 1
ATOM 2687 C C . ASN A 1 339 ? 13.112 -11.492 13.734 1.00 68.81 339 ASN A C 1
ATOM 2689 O O . ASN A 1 339 ? 12.249 -11.870 14.524 1.00 68.81 339 ASN A O 1
ATOM 2693 N N . SER A 1 340 ? 14.073 -10.626 14.093 1.00 65.44 340 SER A N 1
ATOM 2694 C CA . SER A 1 340 ? 14.229 -10.070 15.439 1.00 65.44 340 SER A CA 1
ATOM 2695 C C . SER A 1 340 ? 14.641 -8.593 15.435 1.00 65.44 340 SER A C 1
ATOM 2697 O O . SER A 1 340 ? 15.363 -8.102 14.561 1.00 65.44 340 SER A O 1
ATOM 2699 N N . THR A 1 341 ? 14.188 -7.867 16.458 1.00 60.31 341 THR A N 1
ATOM 2700 C CA . THR A 1 341 ? 14.461 -6.433 16.630 1.00 60.31 341 THR A CA 1
ATOM 2701 C C . THR A 1 341 ? 15.940 -6.148 16.919 1.00 60.31 341 THR A C 1
ATOM 2703 O O . THR A 1 341 ? 16.459 -5.116 16.506 1.00 60.31 341 THR A O 1
ATOM 2706 N N . GLU A 1 342 ? 16.647 -7.077 17.569 1.00 54.16 342 GLU A N 1
ATOM 2707 C CA . GLU A 1 342 ? 18.079 -6.955 17.885 1.00 54.16 342 GLU A CA 1
ATOM 2708 C C . GLU A 1 342 ? 18.943 -6.926 16.612 1.00 54.16 342 GLU A C 1
ATOM 2710 O O . GLU A 1 342 ? 19.824 -6.078 16.463 1.00 54.16 342 GLU A O 1
ATOM 2715 N N . LEU A 1 343 ? 18.620 -7.775 15.628 1.00 51.50 343 LEU A N 1
ATOM 2716 C CA . LEU A 1 343 ? 19.272 -7.763 14.313 1.00 51.50 343 LEU A CA 1
ATOM 2717 C C . LEU A 1 343 ? 18.980 -6.475 13.528 1.00 51.50 343 LEU A C 1
ATOM 2719 O O . LEU A 1 343 ? 19.827 -6.014 12.765 1.00 51.50 343 LEU A O 1
ATOM 2723 N N . THR A 1 344 ? 17.812 -5.864 13.750 1.00 47.56 344 THR A N 1
ATOM 2724 C CA . THR A 1 344 ? 17.442 -4.577 13.133 1.00 47.56 344 THR A CA 1
ATOM 2725 C C . THR A 1 344 ? 18.322 -3.448 13.658 1.00 47.56 344 THR A C 1
ATOM 2727 O O . THR A 1 344 ? 18.851 -2.664 12.878 1.00 47.56 344 THR A O 1
ATOM 2730 N N . GLN A 1 345 ? 18.516 -3.377 14.979 1.00 42.16 345 GLN A N 1
ATOM 2731 C CA . GLN A 1 345 ? 19.319 -2.329 15.611 1.00 42.16 345 GLN A CA 1
ATOM 2732 C C . GLN A 1 345 ? 20.780 -2.385 15.166 1.00 42.16 345 GLN A C 1
ATOM 2734 O O . GLN A 1 345 ? 21.355 -1.341 14.871 1.00 42.16 345 GLN A O 1
ATOM 2739 N N . LYS A 1 346 ? 21.347 -3.592 15.037 1.00 44.22 346 LYS A N 1
ATOM 2740 C CA . LYS A 1 346 ? 22.708 -3.791 14.522 1.00 44.22 346 LYS A CA 1
ATOM 2741 C C . LYS A 1 346 ? 22.860 -3.287 13.081 1.00 44.22 346 LYS A C 1
ATOM 2743 O O . LYS A 1 346 ? 23.813 -2.569 12.787 1.00 44.22 346 LYS A O 1
ATOM 2748 N N . PHE A 1 347 ? 21.893 -3.597 12.215 1.00 44.44 347 PHE A N 1
ATOM 2749 C CA . PHE A 1 347 ? 21.887 -3.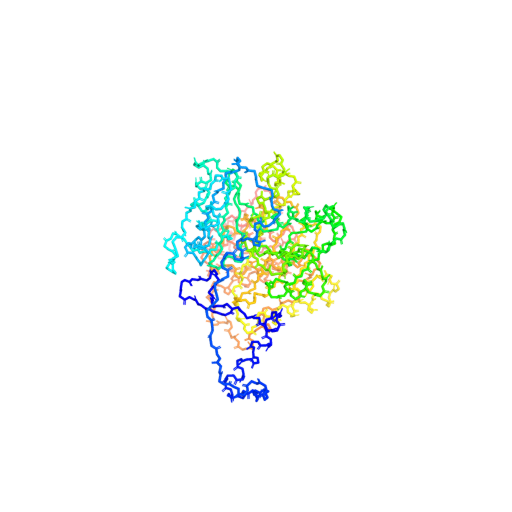137 10.823 1.00 44.44 347 PHE A CA 1
ATOM 2750 C C . PHE A 1 347 ? 21.739 -1.608 10.726 1.00 44.44 347 PHE A C 1
ATOM 2752 O O . PHE A 1 347 ? 22.493 -0.947 10.019 1.00 44.44 347 PHE A O 1
ATOM 2759 N N . VAL A 1 348 ? 20.816 -1.023 11.497 1.00 39.62 348 VAL A N 1
ATOM 2760 C CA . VAL A 1 348 ? 20.563 0.430 11.506 1.00 39.62 348 VAL A CA 1
ATOM 2761 C C . VAL A 1 348 ? 21.739 1.221 12.094 1.00 39.62 348 VAL A C 1
ATOM 2763 O O . VAL A 1 348 ? 22.063 2.304 11.606 1.00 39.62 348 VAL A O 1
ATOM 2766 N N . SER A 1 349 ? 22.420 0.695 13.119 1.00 36.44 349 SER A N 1
ATOM 2767 C CA . SER A 1 349 ? 23.624 1.340 13.663 1.00 36.44 349 SER A CA 1
ATOM 2768 C C . SER A 1 349 ? 24.761 1.397 12.646 1.00 36.44 349 SER A C 1
ATOM 2770 O O . SER A 1 349 ? 25.455 2.402 12.576 1.00 36.44 349 SER A O 1
ATOM 2772 N N . GLN A 1 350 ? 24.905 0.361 11.815 1.00 38.69 350 GLN A N 1
ATOM 2773 C CA . GLN A 1 350 ? 25.906 0.326 10.750 1.00 38.69 350 GLN A CA 1
ATOM 2774 C C . GLN A 1 350 ? 25.521 1.239 9.578 1.00 38.69 350 GLN A C 1
ATOM 2776 O O . GLN A 1 350 ? 26.398 1.811 8.939 1.00 38.69 350 GLN A O 1
ATOM 2781 N N . SER A 1 351 ? 24.220 1.437 9.321 1.00 37.47 351 SER A N 1
ATOM 2782 C CA . SER A 1 351 ? 23.752 2.297 8.230 1.00 37.47 351 SER A CA 1
ATOM 2783 C C . SER A 1 351 ? 23.818 3.804 8.528 1.00 37.47 351 SER A C 1
ATOM 2785 O O . SER A 1 351 ? 23.925 4.605 7.603 1.00 37.47 351 SER A O 1
ATOM 2787 N N . ASN A 1 352 ? 23.723 4.210 9.799 1.00 33.25 352 ASN A N 1
ATOM 2788 C CA . ASN A 1 352 ? 23.621 5.622 10.204 1.00 33.25 352 ASN A CA 1
ATOM 2789 C C . ASN A 1 352 ? 24.964 6.376 10.279 1.00 33.25 352 ASN A C 1
ATOM 2791 O O . ASN A 1 352 ? 24.961 7.595 10.433 1.00 33.25 352 ASN A O 1
ATOM 2795 N N . GLU A 1 353 ? 26.103 5.697 10.140 1.00 33.00 353 GLU A N 1
ATOM 2796 C CA . GLU A 1 353 ? 27.439 6.324 10.107 1.00 33.00 353 GLU A CA 1
ATOM 2797 C C . GLU A 1 353 ? 27.870 6.761 8.690 1.00 33.00 353 GLU A C 1
ATOM 2799 O O . GLU A 1 353 ? 29.030 7.090 8.443 1.00 33.00 353 GLU A O 1
ATOM 2804 N N . ILE A 1 354 ? 26.939 6.775 7.733 1.00 35.78 354 ILE A N 1
ATOM 2805 C CA . ILE A 1 354 ? 27.242 6.796 6.301 1.00 35.78 354 ILE A CA 1
ATOM 2806 C C . ILE A 1 354 ? 26.688 8.066 5.641 1.00 35.78 354 ILE A C 1
ATOM 2808 O O . ILE A 1 354 ? 25.479 8.269 5.556 1.00 35.78 354 ILE A O 1
ATOM 2812 N N . THR A 1 355 ? 27.579 8.910 5.115 1.00 34.22 355 THR A N 1
ATOM 2813 C CA . THR A 1 355 ? 27.242 10.073 4.275 1.00 34.22 355 THR A CA 1
ATOM 2814 C C . THR A 1 355 ? 26.941 9.680 2.817 1.00 34.22 355 THR A C 1
ATOM 2816 O O . THR A 1 355 ? 27.382 8.640 2.328 1.00 34.22 355 THR A O 1
ATOM 2819 N N . GLU A 1 356 ? 26.178 10.526 2.111 1.00 33.06 356 GLU A N 1
ATOM 2820 C CA . GLU A 1 356 ? 25.538 10.270 0.800 1.00 33.06 356 GLU A CA 1
ATOM 2821 C C . GLU A 1 356 ? 26.465 9.763 -0.326 1.00 33.06 356 GLU A C 1
ATOM 2823 O O . GLU A 1 356 ? 25.996 9.073 -1.227 1.00 33.06 356 GLU A O 1
ATOM 2828 N N . SER A 1 357 ? 27.777 10.016 -0.278 1.00 35.44 357 SER A N 1
ATOM 2829 C CA . SER A 1 357 ? 28.742 9.526 -1.282 1.00 35.44 357 SER A CA 1
ATOM 2830 C C . SER A 1 357 ? 29.121 8.044 -1.135 1.00 35.44 357 SER A C 1
ATOM 2832 O O . SER A 1 357 ? 29.813 7.498 -1.990 1.00 35.44 357 SER A O 1
ATOM 2834 N N . SER A 1 358 ? 28.698 7.398 -0.049 1.00 40.25 358 SER A N 1
ATOM 2835 C CA . SER A 1 358 ? 29.164 6.069 0.369 1.00 40.25 358 SER A CA 1
ATOM 2836 C C . SER A 1 358 ? 28.096 4.972 0.207 1.00 40.25 358 SER A C 1
ATOM 2838 O O . SER A 1 358 ? 28.394 3.785 0.327 1.00 40.25 358 SER A O 1
ATOM 2840 N N . GLN A 1 359 ? 26.847 5.335 -0.108 1.00 37.00 359 GLN A N 1
ATOM 2841 C CA . GLN A 1 359 ? 25.702 4.410 -0.117 1.00 37.00 359 GLN A CA 1
ATOM 2842 C C . GLN A 1 359 ? 25.824 3.278 -1.153 1.00 37.00 359 GLN A C 1
ATOM 2844 O O . GLN A 1 359 ? 25.389 2.159 -0.892 1.00 37.00 359 GLN A O 1
ATOM 2849 N N . GLU A 1 360 ? 26.470 3.522 -2.294 1.00 37.81 360 GLU A N 1
ATOM 2850 C CA . GLU A 1 360 ? 26.655 2.520 -3.355 1.00 37.81 360 GLU A CA 1
ATOM 2851 C C . GLU A 1 360 ? 27.651 1.414 -2.942 1.00 37.81 360 GLU A C 1
ATOM 2853 O O . GLU A 1 360 ? 27.417 0.228 -3.188 1.00 37.81 360 GLU A O 1
ATOM 2858 N N . GLN A 1 361 ? 28.714 1.774 -2.209 1.00 41.69 361 GLN A N 1
ATOM 2859 C CA . GLN A 1 361 ? 29.716 0.822 -1.710 1.00 41.69 361 GLN A CA 1
ATOM 2860 C C . GLN A 1 361 ? 29.204 -0.010 -0.529 1.00 41.69 361 GLN A C 1
ATOM 2862 O O . GLN A 1 361 ? 29.508 -1.203 -0.455 1.00 41.69 361 GLN A O 1
ATOM 2867 N N . ILE A 1 362 ? 28.386 0.572 0.354 1.00 43.00 362 ILE A N 1
ATOM 2868 C CA . ILE A 1 362 ? 27.749 -0.173 1.450 1.00 43.00 362 ILE A CA 1
ATOM 2869 C C . ILE A 1 362 ? 26.700 -1.143 0.930 1.00 43.00 362 ILE A C 1
ATOM 2871 O O . ILE A 1 362 ? 26.629 -2.264 1.409 1.00 43.00 362 ILE A O 1
ATOM 2875 N N . VAL A 1 363 ? 25.937 -0.782 -0.097 1.00 39.19 363 VAL A N 1
ATOM 2876 C CA . VAL A 1 363 ? 24.987 -1.701 -0.734 1.00 39.19 363 VAL A CA 1
ATOM 2877 C C . VAL A 1 363 ? 25.704 -2.895 -1.357 1.00 39.19 363 VAL A C 1
ATOM 2879 O O . VAL A 1 363 ? 25.259 -4.030 -1.206 1.00 39.19 363 VAL A O 1
ATOM 2882 N N . ILE A 1 364 ? 26.834 -2.666 -2.026 1.00 42.91 364 ILE A N 1
ATOM 2883 C CA . ILE A 1 364 ? 27.662 -3.749 -2.555 1.00 42.91 364 ILE A CA 1
ATOM 2884 C C . ILE A 1 364 ? 28.249 -4.583 -1.407 1.00 42.91 364 ILE A C 1
ATOM 2886 O O . ILE A 1 364 ? 28.273 -5.806 -1.525 1.00 42.91 364 ILE A O 1
ATOM 2890 N N . GLN A 1 365 ? 28.678 -3.976 -0.294 1.00 47.38 365 GLN A N 1
ATOM 2891 C CA . GLN A 1 365 ? 29.139 -4.706 0.894 1.00 47.38 365 GLN A CA 1
ATOM 2892 C C . GLN A 1 365 ? 28.027 -5.494 1.592 1.00 47.38 365 GLN A C 1
ATOM 2894 O O . GLN A 1 365 ? 28.278 -6.625 1.985 1.00 47.38 365 GLN A O 1
ATOM 2899 N N . GLU A 1 366 ? 26.811 -4.966 1.687 1.00 46.84 366 GLU A N 1
ATOM 2900 C CA . GLU A 1 366 ? 25.665 -5.614 2.326 1.00 46.84 366 GLU A CA 1
ATOM 2901 C C . GLU A 1 366 ? 25.086 -6.719 1.449 1.00 46.84 366 GLU A C 1
ATOM 2903 O O . GLU A 1 366 ? 24.819 -7.817 1.925 1.00 46.84 366 GLU A O 1
ATOM 2908 N N . ILE A 1 367 ? 25.001 -6.508 0.133 1.00 44.00 367 ILE A N 1
ATOM 2909 C CA . ILE A 1 367 ? 24.725 -7.586 -0.821 1.00 44.00 367 ILE A CA 1
ATOM 2910 C C . ILE A 1 367 ? 25.838 -8.641 -0.725 1.00 44.00 367 ILE A C 1
ATOM 2912 O O . ILE A 1 367 ? 25.532 -9.823 -0.616 1.00 44.00 367 ILE A O 1
ATOM 2916 N N . LYS A 1 368 ? 27.126 -8.266 -0.671 1.00 49.28 368 LYS A N 1
ATOM 2917 C CA . LYS A 1 368 ? 28.244 -9.214 -0.464 1.00 49.28 368 LYS A CA 1
ATOM 2918 C C . LYS A 1 368 ? 28.131 -9.954 0.884 1.00 49.28 368 LYS A C 1
ATOM 2920 O O . LYS A 1 368 ? 28.385 -11.157 0.914 1.00 49.28 368 LYS A O 1
ATOM 2925 N N . HIS A 1 369 ? 27.720 -9.285 1.962 1.00 46.03 369 HIS A N 1
ATOM 2926 C CA . HIS A 1 369 ? 27.549 -9.850 3.304 1.00 46.03 369 HIS A CA 1
ATOM 2927 C C . HIS A 1 369 ? 26.366 -10.822 3.358 1.00 46.03 369 HIS A C 1
ATOM 2929 O O . HIS A 1 369 ? 26.540 -11.964 3.781 1.00 46.03 369 HIS A O 1
ATOM 2935 N N . MET A 1 370 ? 25.205 -10.423 2.832 1.00 45.00 370 MET A N 1
ATOM 2936 C CA . MET A 1 370 ? 23.995 -11.245 2.723 1.00 45.00 370 MET A CA 1
ATOM 2937 C C . MET A 1 370 ? 24.204 -12.464 1.817 1.00 45.00 370 MET A C 1
ATOM 2939 O O . MET A 1 370 ? 23.776 -13.567 2.157 1.00 45.00 370 MET A O 1
ATOM 2943 N N . LEU A 1 371 ? 24.914 -12.307 0.691 1.00 42.12 371 LEU A N 1
ATOM 2944 C CA . LEU A 1 371 ? 25.316 -13.429 -0.162 1.00 42.12 371 LEU A CA 1
ATOM 2945 C C . LEU A 1 371 ? 26.275 -14.367 0.606 1.00 42.12 371 LEU A C 1
ATOM 2947 O O . LEU A 1 371 ? 26.105 -15.588 0.572 1.00 42.12 371 LEU A O 1
ATOM 2951 N N . ALA A 1 372 ? 27.228 -13.831 1.374 1.00 42.50 372 ALA A N 1
ATOM 2952 C CA . ALA A 1 372 ? 28.125 -14.640 2.202 1.00 42.50 372 ALA A CA 1
ATOM 2953 C C . ALA A 1 372 ? 27.391 -15.403 3.325 1.00 42.50 372 ALA A C 1
ATOM 2955 O O . ALA A 1 372 ? 27.768 -16.539 3.620 1.00 42.50 372 ALA A O 1
ATOM 2956 N N . THR A 1 373 ? 26.314 -14.847 3.898 1.00 36.97 373 THR A N 1
ATOM 2957 C CA . THR A 1 373 ? 25.517 -15.499 4.961 1.00 36.97 373 THR A CA 1
ATOM 2958 C C . THR A 1 373 ? 24.782 -16.754 4.472 1.00 36.97 373 THR A C 1
ATOM 2960 O O . THR A 1 373 ? 24.490 -17.643 5.266 1.00 36.97 373 THR A O 1
ATOM 2963 N N . ILE A 1 374 ? 24.527 -16.866 3.162 1.00 33.25 374 ILE A N 1
ATOM 2964 C CA . ILE A 1 374 ? 23.866 -18.019 2.521 1.00 33.25 374 ILE A CA 1
ATOM 2965 C C . ILE A 1 374 ? 24.852 -18.965 1.810 1.00 33.25 374 ILE A C 1
ATOM 2967 O O . ILE A 1 374 ? 24.467 -19.744 0.939 1.00 33.25 374 ILE A O 1
ATOM 2971 N N . GLY A 1 375 ? 26.143 -18.901 2.156 1.00 29.48 375 GLY A N 1
ATOM 2972 C CA . GLY A 1 375 ? 27.171 -19.804 1.624 1.00 29.48 375 GLY A CA 1
ATOM 2973 C C . GLY A 1 375 ? 27.653 -19.467 0.208 1.00 29.48 375 GLY A C 1
ATOM 2974 O O . GLY A 1 375 ? 28.406 -20.237 -0.398 1.00 29.48 375 GLY A O 1
ATOM 2975 N N . LEU A 1 376 ? 27.281 -18.307 -0.343 1.00 31.67 376 LEU A N 1
ATOM 2976 C CA . LEU A 1 376 ? 27.810 -17.840 -1.619 1.00 31.67 376 LEU A CA 1
ATOM 2977 C C . LEU A 1 376 ? 29.169 -17.178 -1.412 1.00 31.67 376 LEU A C 1
ATOM 2979 O O . LEU A 1 376 ? 29.256 -16.040 -0.961 1.00 31.67 376 LEU A O 1
ATOM 2983 N N . LYS A 1 3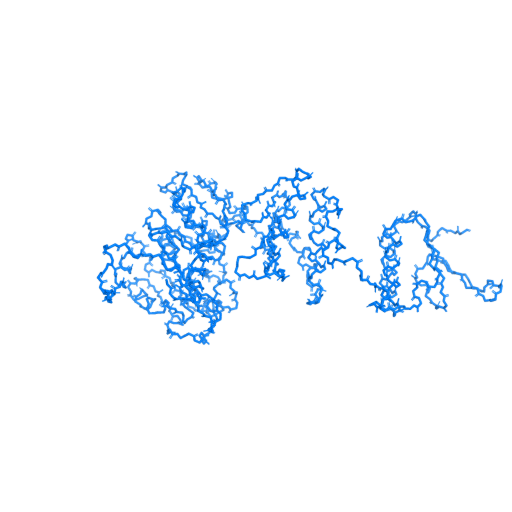77 ? 30.247 -17.840 -1.848 1.00 33.50 377 LYS A N 1
ATOM 2984 C CA . LYS A 1 377 ? 31.541 -17.151 -1.980 1.00 33.50 377 LYS A CA 1
ATOM 2985 C C . LYS A 1 377 ? 31.404 -15.930 -2.921 1.00 33.50 377 LYS A C 1
ATOM 2987 O O . LYS A 1 377 ? 30.800 -16.107 -3.991 1.00 33.50 377 LYS A O 1
ATOM 2992 N N . PRO A 1 378 ? 31.995 -14.758 -2.588 1.00 35.72 378 PRO A N 1
ATOM 2993 C CA . PRO A 1 378 ? 31.942 -13.504 -3.364 1.00 35.72 378 PRO A CA 1
ATOM 2994 C C . PRO A 1 378 ? 32.479 -13.547 -4.807 1.00 35.72 378 PRO A C 1
ATOM 2996 O O . PRO A 1 378 ? 32.505 -12.526 -5.482 1.00 35.72 378 PRO A O 1
ATOM 2999 N N . SER A 1 379 ? 32.861 -14.710 -5.335 1.00 37.47 379 SER A N 1
ATOM 3000 C CA . SER A 1 379 ? 33.361 -14.914 -6.702 1.00 37.47 379 SER A CA 1
ATOM 3001 C C . SER A 1 379 ? 32.287 -14.804 -7.799 1.00 37.47 379 SER A C 1
ATOM 3003 O O . SER A 1 379 ? 32.432 -15.386 -8.868 1.00 37.47 379 SER A O 1
ATOM 3005 N N . VAL A 1 380 ? 31.186 -14.103 -7.529 1.00 35.41 380 VAL A N 1
ATOM 3006 C CA . VAL A 1 380 ? 30.005 -14.035 -8.394 1.00 35.41 380 VAL A CA 1
ATOM 3007 C C . VAL A 1 380 ? 29.804 -12.661 -9.023 1.00 35.41 380 VAL A C 1
ATOM 3009 O O . VAL A 1 380 ? 29.140 -12.578 -10.045 1.00 35.41 380 VAL A O 1
ATOM 3012 N N . ILE A 1 381 ? 30.396 -11.584 -8.514 1.00 35.78 381 ILE A N 1
ATOM 3013 C CA . ILE A 1 381 ? 30.411 -10.298 -9.224 1.00 35.78 381 ILE A CA 1
ATOM 3014 C C . ILE A 1 381 ? 31.818 -9.731 -9.092 1.00 35.78 381 ILE A C 1
ATOM 3016 O O . ILE A 1 381 ? 32.211 -9.308 -8.008 1.00 35.78 381 ILE A O 1
ATOM 3020 N N . LYS A 1 382 ? 32.583 -9.761 -10.184 1.00 39.16 382 LYS A N 1
ATOM 3021 C CA . LYS A 1 382 ? 33.777 -8.931 -10.306 1.00 39.16 382 LYS A CA 1
ATOM 3022 C C . LYS A 1 382 ? 33.326 -7.582 -10.863 1.00 39.16 382 LYS A C 1
ATOM 3024 O O . LYS A 1 382 ? 32.717 -7.545 -11.927 1.00 39.16 382 LYS A O 1
ATOM 3029 N N . GLU A 1 383 ? 33.610 -6.499 -10.141 1.00 37.44 383 GLU A N 1
ATOM 3030 C CA . GLU A 1 383 ? 33.362 -5.109 -10.578 1.00 37.44 383 GLU A CA 1
ATOM 3031 C C . GLU A 1 383 ? 34.020 -4.790 -11.936 1.00 37.44 383 GLU A C 1
ATOM 3033 O O . GLU A 1 383 ? 33.570 -3.917 -12.665 1.00 37.44 383 GLU A O 1
ATOM 3038 N N . GLU A 1 384 ? 35.036 -5.557 -12.321 1.00 37.72 384 GLU A N 1
ATOM 3039 C CA . GLU A 1 384 ? 35.860 -5.357 -13.516 1.00 37.72 384 GLU A CA 1
ATOM 3040 C C . GLU A 1 384 ? 35.237 -5.898 -14.824 1.00 37.72 384 GLU A C 1
ATOM 3042 O O . GLU A 1 384 ? 35.771 -5.648 -15.900 1.00 37.72 384 GLU A O 1
ATOM 3047 N N . GLU A 1 385 ? 34.106 -6.616 -14.769 1.00 37.69 385 GLU A N 1
ATOM 3048 C CA . GLU A 1 385 ? 33.408 -7.150 -15.959 1.00 37.69 385 GLU A CA 1
ATOM 3049 C C . GLU A 1 385 ? 32.242 -6.264 -16.441 1.00 37.69 385 GLU A C 1
ATOM 3051 O O . GLU A 1 385 ? 31.588 -6.596 -17.429 1.00 37.69 385 GLU A O 1
ATOM 3056 N N . LEU A 1 386 ? 31.969 -5.141 -15.765 1.00 36.66 386 LEU A N 1
ATOM 3057 C CA . LEU A 1 386 ? 30.798 -4.301 -16.048 1.00 36.66 386 LEU A CA 1
ATOM 3058 C C . LEU A 1 386 ? 31.079 -3.034 -16.883 1.00 36.66 386 LEU A C 1
ATOM 3060 O O . LEU A 1 386 ? 30.105 -2.421 -17.312 1.00 36.66 386 LEU A O 1
ATOM 3064 N N . GLU A 1 387 ? 32.337 -2.649 -17.175 1.00 37.91 387 GLU A N 1
ATOM 3065 C CA . GLU A 1 387 ? 32.628 -1.365 -17.870 1.00 37.91 387 GLU A CA 1
ATOM 3066 C C . GLU A 1 387 ? 33.770 -1.323 -18.934 1.00 37.91 387 GLU A C 1
ATOM 3068 O O . GLU A 1 387 ? 34.119 -0.240 -19.390 1.00 37.91 387 GLU A O 1
ATOM 3073 N N . GLU A 1 388 ? 34.281 -2.450 -19.453 1.00 32.28 388 GLU A N 1
ATOM 3074 C CA . GLU A 1 388 ? 35.220 -2.506 -20.613 1.00 32.28 388 GLU A CA 1
ATOM 3075 C C . GLU A 1 388 ? 36.701 -2.036 -20.404 1.00 32.28 388 GLU A C 1
ATOM 3077 O O . GLU A 1 388 ? 37.039 -1.328 -19.455 1.00 32.28 388 GLU A O 1
ATOM 3082 N N . PRO A 1 389 ? 37.670 -2.495 -21.241 1.00 31.33 389 PRO A N 1
ATOM 3083 C CA . PRO A 1 389 ? 38.868 -3.193 -20.750 1.00 31.33 389 PRO A CA 1
ATOM 3084 C C . PRO A 1 389 ? 40.180 -2.382 -20.761 1.00 31.33 389 PRO A C 1
ATOM 3086 O O . PRO A 1 389 ? 41.248 -2.963 -20.598 1.00 31.33 389 PRO A O 1
ATOM 3089 N N . ASN A 1 390 ? 40.146 -1.059 -20.953 1.00 37.88 390 ASN A N 1
ATOM 3090 C CA . ASN A 1 390 ? 41.361 -0.240 -21.135 1.00 37.88 390 ASN A CA 1
ATOM 3091 C C . ASN A 1 390 ? 41.412 1.017 -20.247 1.00 37.88 390 ASN A C 1
ATOM 3093 O O . ASN A 1 390 ? 41.859 2.080 -20.682 1.00 37.88 390 ASN A O 1
ATOM 3097 N N . VAL A 1 391 ? 40.981 0.925 -18.987 1.00 39.56 391 VAL A N 1
ATOM 3098 C CA . VAL A 1 391 ? 41.173 2.022 -18.025 1.00 39.56 391 VAL A CA 1
ATOM 3099 C C . VAL A 1 391 ? 42.524 1.871 -17.332 1.00 39.56 391 VAL A C 1
ATOM 3101 O O . VAL A 1 391 ? 42.750 0.941 -16.559 1.00 39.56 391 VAL A O 1
ATOM 3104 N N . ASN A 1 392 ? 43.434 2.812 -17.585 1.00 43.19 392 ASN A N 1
ATOM 3105 C CA . ASN A 1 392 ? 44.701 2.879 -16.871 1.00 43.19 392 ASN A CA 1
ATOM 3106 C C . ASN A 1 392 ? 44.515 3.542 -15.493 1.00 43.19 392 ASN A C 1
ATOM 3108 O O . ASN A 1 392 ? 44.619 4.760 -15.328 1.00 43.19 392 ASN A O 1
ATOM 3112 N N . TRP A 1 393 ? 44.260 2.718 -14.476 1.00 40.31 393 TRP A N 1
ATOM 3113 C CA . TRP A 1 393 ? 44.088 3.123 -13.074 1.00 40.31 393 TRP A CA 1
ATOM 3114 C C . TRP A 1 393 ? 45.298 3.862 -12.476 1.00 40.31 393 TRP A C 1
ATOM 3116 O O . TRP A 1 393 ? 45.182 4.501 -11.426 1.00 40.31 393 TRP A O 1
ATOM 3126 N N . SER A 1 394 ? 46.460 3.837 -13.143 1.00 39.59 394 SER A N 1
ATOM 3127 C CA . SER A 1 394 ? 47.638 4.584 -12.707 1.00 39.59 394 SER A CA 1
ATOM 3128 C C . SER A 1 394 ? 47.487 6.103 -12.829 1.00 39.59 394 SER A C 1
ATOM 3130 O O . SER A 1 394 ? 48.294 6.817 -12.241 1.00 39.59 394 SER A O 1
ATOM 3132 N N . GLU A 1 395 ? 46.484 6.619 -13.540 1.00 40.81 395 GLU A N 1
ATOM 3133 C CA . GLU A 1 395 ? 46.305 8.066 -13.764 1.00 40.81 395 GLU A CA 1
ATOM 3134 C C . GLU A 1 395 ? 45.181 8.699 -12.929 1.00 40.81 395 GLU A C 1
ATOM 3136 O O . GLU A 1 395 ? 45.112 9.920 -12.832 1.00 40.81 395 GLU A O 1
ATOM 3141 N N . ARG A 1 396 ? 44.318 7.896 -12.290 1.00 45.50 396 ARG A N 1
ATOM 3142 C CA . ARG A 1 396 ? 43.104 8.386 -11.600 1.00 45.50 396 ARG A CA 1
ATOM 3143 C C . ARG A 1 396 ? 43.151 8.384 -10.077 1.00 45.50 396 ARG A C 1
ATOM 3145 O O . ARG A 1 396 ? 42.279 8.968 -9.452 1.00 45.50 396 ARG A O 1
ATOM 3152 N N . LEU A 1 397 ? 44.148 7.733 -9.490 1.00 43.38 397 LEU A N 1
ATOM 3153 C CA . LEU A 1 397 ? 44.304 7.652 -8.042 1.00 43.38 397 LEU A CA 1
ATOM 3154 C C . LEU A 1 397 ? 45.507 8.484 -7.603 1.00 43.38 397 LEU A C 1
ATOM 3156 O O . LEU A 1 397 ? 46.593 8.400 -8.201 1.00 43.38 397 LEU A O 1
ATOM 3160 N N . SER A 1 398 ? 45.328 9.255 -6.539 1.00 52.25 398 SER A N 1
ATOM 3161 C CA . SER A 1 398 ? 46.420 9.922 -5.839 1.00 52.25 398 SER A CA 1
ATOM 3162 C C . SER A 1 398 ? 47.443 8.896 -5.332 1.00 52.25 398 SER A C 1
ATOM 3164 O O . SER A 1 398 ? 47.159 7.700 -5.202 1.00 52.25 398 SER A O 1
ATOM 3166 N N . GLY A 1 399 ? 48.670 9.348 -5.054 1.00 53.53 399 GLY A N 1
ATOM 3167 C CA . GLY A 1 399 ? 49.718 8.479 -4.503 1.00 53.53 399 GLY A CA 1
ATOM 3168 C C . GLY A 1 399 ? 49.258 7.751 -3.236 1.00 53.53 399 GLY A C 1
ATOM 3169 O O . GLY A 1 399 ? 49.453 6.541 -3.126 1.00 53.53 399 GLY A O 1
ATOM 3170 N N . GLY A 1 400 ? 48.550 8.459 -2.351 1.00 54.81 400 GLY A N 1
ATOM 3171 C CA . GLY A 1 400 ? 48.000 7.889 -1.124 1.00 54.81 400 GLY A CA 1
ATOM 3172 C C . GLY A 1 400 ? 46.899 6.853 -1.367 1.00 54.81 400 GLY A C 1
ATOM 3173 O O . GLY A 1 400 ? 46.879 5.813 -0.714 1.00 54.81 400 GLY A O 1
ATOM 3174 N N . GLU A 1 401 ? 46.015 7.055 -2.345 1.00 50.22 401 GLU A N 1
ATOM 3175 C CA . GLU A 1 401 ? 44.958 6.080 -2.663 1.00 50.22 401 GLU A CA 1
ATOM 3176 C C . GLU A 1 401 ? 45.523 4.783 -3.250 1.00 50.22 401 GLU A C 1
ATOM 3178 O O . GLU A 1 401 ? 45.122 3.689 -2.850 1.00 50.22 401 GLU A O 1
ATOM 3183 N N . LYS A 1 402 ? 46.525 4.880 -4.130 1.00 54.28 402 LYS A N 1
ATOM 3184 C CA . LYS A 1 402 ? 47.238 3.698 -4.648 1.00 54.28 402 LYS A CA 1
ATOM 3185 C C . LYS A 1 402 ? 47.946 2.941 -3.533 1.00 54.28 402 LYS A C 1
ATOM 3187 O O . LYS A 1 402 ? 47.985 1.712 -3.549 1.00 54.28 402 LYS A O 1
ATOM 3192 N N . GLN A 1 403 ? 48.512 3.671 -2.577 1.00 54.72 403 GLN A N 1
ATOM 3193 C CA . GLN A 1 403 ? 49.225 3.090 -1.451 1.00 54.72 403 GLN A CA 1
ATOM 3194 C C . GLN A 1 403 ? 48.262 2.366 -0.493 1.00 54.72 403 GLN A C 1
ATOM 3196 O O . GLN A 1 403 ? 48.524 1.216 -0.148 1.00 54.72 403 GLN A O 1
ATOM 3201 N N . LYS A 1 404 ? 47.094 2.950 -0.181 1.00 54.72 404 LYS A N 1
ATOM 3202 C CA . LYS A 1 404 ? 46.023 2.287 0.596 1.00 54.72 404 LYS A CA 1
ATOM 3203 C C . LYS A 1 404 ? 45.567 0.980 -0.045 1.00 54.72 404 LYS A C 1
ATOM 3205 O O . LYS A 1 404 ? 45.482 -0.038 0.635 1.00 54.72 404 LYS A O 1
ATOM 3210 N N . ILE A 1 405 ? 45.317 0.990 -1.355 1.00 49.72 405 ILE A N 1
ATOM 3211 C CA . ILE A 1 405 ? 44.850 -0.201 -2.077 1.00 49.72 405 ILE A CA 1
ATOM 3212 C C . ILE A 1 405 ? 45.894 -1.319 -2.026 1.00 49.72 405 ILE A C 1
ATOM 3214 O O . ILE A 1 405 ? 45.541 -2.464 -1.756 1.00 49.72 405 ILE A O 1
ATOM 3218 N N . ARG A 1 406 ? 47.178 -1.001 -2.219 1.00 55.44 406 ARG A N 1
ATOM 3219 C CA . ARG A 1 406 ? 48.262 -1.996 -2.149 1.00 55.44 406 ARG A CA 1
ATOM 3220 C C . ARG A 1 406 ? 48.389 -2.624 -0.765 1.00 55.44 406 ARG A C 1
ATOM 3222 O O . ARG A 1 406 ? 48.564 -3.835 -0.666 1.00 55.44 406 ARG A O 1
ATOM 3229 N N . ILE A 1 407 ? 48.269 -1.820 0.291 1.00 60.22 407 ILE A N 1
ATOM 3230 C CA . ILE A 1 407 ? 48.321 -2.314 1.671 1.00 60.22 407 ILE A CA 1
ATOM 3231 C C . ILE A 1 407 ? 47.125 -3.227 1.958 1.00 60.22 407 ILE A C 1
ATOM 3233 O O . ILE A 1 407 ? 47.302 -4.330 2.465 1.00 60.22 407 ILE A O 1
ATOM 3237 N N . ILE A 1 408 ? 45.918 -2.816 1.562 1.00 52.34 408 ILE A N 1
ATOM 3238 C CA . ILE A 1 408 ? 44.700 -3.618 1.734 1.00 52.34 408 ILE A CA 1
ATOM 3239 C C . ILE A 1 408 ? 44.801 -4.939 0.959 1.00 52.34 408 ILE A C 1
ATOM 3241 O O . ILE A 1 408 ? 44.482 -5.988 1.506 1.00 52.34 408 ILE A O 1
ATOM 3245 N N . GLN A 1 409 ? 45.297 -4.926 -0.281 1.00 51.91 409 GLN A N 1
ATOM 3246 C CA . GLN A 1 409 ? 45.518 -6.145 -1.069 1.00 51.91 409 GLN A CA 1
ATOM 3247 C C . GLN A 1 409 ? 46.507 -7.100 -0.395 1.00 51.91 409 GLN A C 1
ATOM 3249 O O . GLN A 1 409 ? 46.268 -8.308 -0.365 1.00 51.91 409 GLN A O 1
ATOM 3254 N N . ALA A 1 410 ? 47.592 -6.566 0.169 1.00 60.91 410 ALA A N 1
ATOM 3255 C CA . ALA A 1 410 ? 48.560 -7.365 0.904 1.00 60.91 410 ALA A CA 1
ATOM 3256 C C . ALA A 1 410 ? 47.922 -7.999 2.150 1.00 60.91 410 ALA A C 1
ATOM 3258 O O . ALA A 1 410 ? 48.079 -9.196 2.356 1.00 60.91 410 ALA A O 1
ATOM 3259 N N . ILE A 1 411 ? 47.126 -7.251 2.919 1.00 62.88 411 ILE A N 1
ATOM 3260 C CA . ILE A 1 411 ? 46.439 -7.756 4.122 1.00 62.88 411 ILE A CA 1
ATOM 3261 C C . ILE A 1 411 ? 45.385 -8.815 3.768 1.00 62.88 411 ILE A C 1
ATOM 3263 O O . ILE A 1 411 ? 45.330 -9.874 4.391 1.00 62.88 411 ILE A O 1
ATOM 3267 N N . LEU A 1 412 ? 44.582 -8.573 2.728 1.00 51.66 412 LEU A N 1
ATOM 3268 C CA . LEU A 1 412 ? 43.531 -9.492 2.276 1.00 51.66 412 LEU A CA 1
ATOM 3269 C C . LEU A 1 412 ? 44.073 -10.820 1.733 1.00 51.66 412 LEU A C 1
ATOM 3271 O O . LEU A 1 412 ? 43.330 -11.798 1.677 1.00 51.66 412 LEU A O 1
ATOM 3275 N N . SER A 1 413 ? 45.354 -10.879 1.361 1.00 59.16 413 SER A N 1
ATOM 3276 C CA . SER A 1 413 ? 46.014 -12.134 0.983 1.00 59.16 413 SER A CA 1
ATOM 3277 C C . SER A 1 413 ? 46.304 -13.064 2.171 1.00 59.16 413 SER A C 1
ATOM 3279 O O . SER A 1 413 ? 46.740 -14.192 1.955 1.00 59.16 413 SER A O 1
ATOM 3281 N N . GLN A 1 414 ? 46.037 -12.611 3.404 1.00 68.94 414 GLN A N 1
ATOM 3282 C CA . GLN A 1 414 ? 46.326 -13.313 4.660 1.00 68.94 414 GLN A CA 1
ATOM 3283 C C . GLN A 1 414 ? 47.780 -13.829 4.740 1.00 68.94 414 GLN A C 1
ATOM 3285 O O . GLN A 1 414 ? 48.006 -15.023 4.961 1.00 68.94 414 GLN A O 1
ATOM 3290 N N . PRO A 1 415 ? 48.788 -12.960 4.529 1.00 72.12 415 PRO A N 1
ATOM 3291 C CA . PRO A 1 415 ? 50.177 -13.381 4.416 1.00 72.12 415 PRO A CA 1
ATOM 3292 C C . PRO A 1 415 ? 50.740 -13.737 5.788 1.00 72.12 415 PRO A C 1
ATOM 3294 O O . PRO A 1 415 ? 50.574 -12.968 6.723 1.00 72.12 415 PRO A O 1
ATOM 3297 N N . THR A 1 416 ? 51.490 -14.837 5.902 1.00 76.69 416 THR A N 1
ATOM 3298 C CA . THR A 1 416 ? 52.174 -15.232 7.152 1.00 76.69 416 THR A CA 1
ATOM 3299 C C . THR A 1 416 ? 53.251 -14.229 7.602 1.00 76.69 416 THR A C 1
ATOM 3301 O O . THR A 1 416 ? 53.558 -14.140 8.789 1.00 76.69 416 THR A O 1
ATOM 3304 N N . LEU A 1 417 ? 53.821 -13.468 6.658 1.00 80.19 417 LEU A N 1
ATOM 3305 C CA . LEU A 1 417 ? 54.785 -12.386 6.881 1.00 80.19 417 LEU A CA 1
ATOM 3306 C C . LEU A 1 417 ? 54.429 -11.198 5.980 1.00 80.19 417 LEU A C 1
ATOM 3308 O O . LEU A 1 417 ? 54.379 -11.345 4.757 1.00 80.19 417 LEU A O 1
ATOM 3312 N N . LEU A 1 418 ? 54.236 -10.025 6.576 1.00 81.56 418 LEU A N 1
ATOM 3313 C CA . LEU A 1 418 ? 53.959 -8.779 5.870 1.00 81.56 418 LEU A CA 1
ATOM 3314 C C . LEU A 1 418 ? 55.094 -7.781 6.119 1.00 81.56 418 LEU A C 1
ATOM 3316 O O . LEU A 1 418 ? 55.287 -7.323 7.241 1.00 81.56 418 LEU A O 1
ATOM 3320 N N . ILE A 1 419 ? 55.845 -7.441 5.068 1.00 83.50 419 ILE A N 1
ATOM 3321 C CA . ILE A 1 419 ? 56.905 -6.426 5.125 1.00 83.50 419 ILE A CA 1
ATOM 3322 C C . ILE A 1 419 ? 56.376 -5.137 4.503 1.00 83.50 419 ILE A C 1
ATOM 3324 O O . ILE A 1 419 ? 55.950 -5.116 3.348 1.00 83.50 419 ILE A O 1
ATOM 3328 N N . MET A 1 420 ? 56.407 -4.066 5.281 1.00 80.94 420 MET A N 1
ATOM 3329 C CA . MET A 1 420 ? 55.885 -2.751 4.947 1.00 80.94 420 MET A CA 1
ATOM 3330 C C . MET A 1 420 ? 57.011 -1.727 5.043 1.00 80.94 420 MET A C 1
ATOM 3332 O O . MET A 1 420 ? 57.200 -1.097 6.080 1.00 80.94 420 MET A O 1
ATOM 3336 N N . ASP A 1 421 ? 57.755 -1.581 3.948 1.00 83.31 421 ASP A N 1
ATOM 3337 C CA . ASP A 1 421 ? 58.858 -0.626 3.863 1.00 83.31 421 ASP A CA 1
ATOM 3338 C C . ASP A 1 421 ? 58.331 0.773 3.521 1.00 83.31 421 ASP A C 1
ATOM 3340 O O . ASP A 1 421 ? 57.830 0.983 2.413 1.00 83.31 421 ASP A O 1
ATOM 3344 N N . GLU A 1 422 ? 58.326 1.688 4.495 1.00 79.81 422 GLU A N 1
ATOM 3345 C CA . GLU A 1 422 ? 57.757 3.045 4.391 1.00 79.81 422 GLU A CA 1
ATOM 3346 C C . GLU A 1 422 ? 56.342 3.071 3.783 1.00 79.81 422 GLU A C 1
ATOM 3348 O O . GLU A 1 422 ? 55.919 4.017 3.108 1.00 79.81 422 GLU A O 1
ATOM 3353 N N . ALA A 1 423 ? 55.574 2.003 4.012 1.00 72.94 423 ALA A N 1
ATOM 3354 C CA . ALA A 1 423 ? 54.378 1.710 3.229 1.00 72.94 423 ALA A CA 1
ATOM 3355 C C . ALA A 1 423 ? 53.225 2.696 3.462 1.00 72.94 423 ALA A C 1
ATOM 3357 O O . ALA A 1 423 ? 52.237 2.630 2.742 1.00 72.94 423 ALA A O 1
ATOM 3358 N N . THR A 1 424 ? 53.333 3.612 4.422 1.00 77.81 424 THR A N 1
ATOM 3359 C CA . THR A 1 424 ? 52.327 4.645 4.710 1.00 77.81 424 THR A CA 1
ATOM 3360 C C . THR A 1 424 ? 52.850 6.073 4.523 1.00 77.81 424 THR A C 1
ATOM 3362 O O . THR A 1 424 ? 52.177 7.021 4.914 1.00 77.81 424 THR A O 1
ATOM 3365 N N . SER A 1 425 ? 54.036 6.255 3.935 1.00 77.44 425 SER A N 1
ATOM 3366 C CA . SER A 1 425 ? 54.711 7.559 3.819 1.00 77.44 425 SER A CA 1
ATOM 3367 C C . SER A 1 425 ? 53.964 8.604 2.978 1.00 77.44 425 SER A C 1
ATOM 3369 O O . SER A 1 425 ? 54.134 9.798 3.215 1.00 77.44 425 SER A O 1
ATOM 3371 N N . ALA A 1 426 ? 53.106 8.192 2.035 1.00 68.50 426 ALA A N 1
ATOM 3372 C CA . ALA A 1 426 ? 52.272 9.104 1.245 1.00 68.50 426 ALA A CA 1
ATOM 3373 C C . ALA A 1 426 ? 50.828 9.226 1.774 1.00 68.50 426 ALA A C 1
ATOM 3375 O O . ALA A 1 426 ? 49.946 9.693 1.047 1.00 68.50 426 ALA A O 1
ATOM 3376 N N . LEU A 1 427 ? 50.570 8.796 3.017 1.00 71.81 427 LEU A N 1
ATOM 3377 C CA . LEU A 1 427 ? 49.270 8.911 3.684 1.00 71.81 427 LEU A CA 1
ATOM 3378 C C . LEU A 1 427 ? 49.250 10.078 4.674 1.00 71.81 427 LEU A C 1
ATOM 3380 O O . LEU A 1 427 ? 50.232 10.353 5.359 1.00 71.81 427 LEU A O 1
ATOM 3384 N N . ASP A 1 428 ? 48.097 10.737 4.787 1.00 76.00 428 ASP A N 1
ATOM 3385 C CA . ASP A 1 428 ? 47.842 11.679 5.875 1.00 76.00 428 ASP A CA 1
ATOM 3386 C C . ASP A 1 428 ? 47.699 10.942 7.230 1.00 76.00 428 ASP A C 1
ATOM 3388 O O . ASP A 1 428 ? 47.427 9.735 7.253 1.00 76.00 428 ASP A O 1
ATOM 3392 N N . PRO A 1 429 ? 47.843 11.642 8.373 1.00 71.38 429 PRO A N 1
ATOM 3393 C CA . PRO A 1 429 ? 47.819 11.016 9.697 1.00 71.38 429 PRO A CA 1
ATOM 3394 C C . PRO A 1 429 ? 46.546 10.214 10.014 1.00 71.38 429 PRO A C 1
ATOM 3396 O O . PRO A 1 429 ? 46.627 9.174 10.666 1.00 71.38 429 PRO A O 1
ATOM 3399 N N . VAL A 1 430 ? 45.376 10.656 9.536 1.00 65.56 430 VAL A N 1
ATOM 3400 C CA . VAL A 1 430 ? 44.095 9.967 9.783 1.00 65.56 430 VAL A CA 1
ATOM 3401 C C . VAL A 1 430 ? 44.050 8.665 8.987 1.00 65.56 430 VAL A C 1
ATOM 3403 O O . VAL A 1 430 ? 43.727 7.603 9.520 1.00 65.56 430 VAL A O 1
ATOM 3406 N N . SER A 1 431 ? 44.449 8.729 7.719 1.00 63.94 431 SER A N 1
ATOM 3407 C CA . SER A 1 431 ? 44.554 7.566 6.838 1.00 63.94 431 SER A CA 1
ATOM 3408 C C . SER A 1 431 ? 45.561 6.528 7.326 1.00 63.94 431 SER A C 1
ATOM 3410 O O . SER A 1 431 ? 45.318 5.327 7.210 1.00 63.94 431 SER A O 1
ATOM 3412 N N . LYS A 1 432 ? 46.688 6.983 7.874 1.00 72.88 432 LYS A N 1
ATOM 3413 C CA . LYS A 1 432 ? 47.730 6.127 8.443 1.00 72.88 432 LYS A CA 1
ATOM 3414 C C . LYS A 1 432 ? 47.215 5.355 9.660 1.00 72.88 432 LYS A C 1
ATOM 3416 O O . LYS A 1 432 ? 47.369 4.138 9.722 1.00 72.88 432 LYS A O 1
ATOM 3421 N N . GLN A 1 433 ? 46.495 6.031 10.556 1.00 71.12 433 GLN A N 1
ATOM 3422 C CA . GLN A 1 433 ? 45.871 5.390 11.714 1.00 71.12 433 GLN A CA 1
ATOM 3423 C C . GLN A 1 433 ? 44.813 4.351 11.310 1.00 71.12 433 GLN A C 1
ATOM 3425 O O . GLN A 1 433 ? 44.744 3.281 11.910 1.00 71.12 433 GLN A O 1
ATOM 3430 N N . ALA A 1 434 ? 44.021 4.626 10.271 1.00 62.59 434 ALA A N 1
ATOM 3431 C CA . ALA A 1 434 ? 43.031 3.675 9.763 1.00 62.59 434 ALA A CA 1
ATOM 3432 C C . ALA A 1 434 ? 43.680 2.392 9.209 1.00 62.59 434 ALA A C 1
ATOM 3434 O O . ALA A 1 434 ? 43.197 1.292 9.476 1.00 62.59 434 ALA A O 1
ATOM 3435 N N . VAL A 1 435 ? 44.803 2.518 8.491 1.00 68.50 435 VAL A N 1
ATOM 3436 C CA . VAL A 1 435 ? 45.590 1.365 8.016 1.00 68.50 435 VAL A CA 1
ATOM 3437 C C . VAL A 1 435 ? 46.095 0.528 9.192 1.00 68.50 435 VAL A C 1
ATOM 3439 O O . VAL A 1 435 ? 46.000 -0.697 9.162 1.00 68.50 435 VAL A O 1
ATOM 3442 N N . TYR A 1 436 ? 46.582 1.175 10.247 1.00 75.62 436 TYR A N 1
ATOM 3443 C CA . TYR A 1 436 ? 47.065 0.493 11.444 1.00 75.62 436 TYR A CA 1
ATOM 3444 C C . TYR A 1 436 ? 45.975 -0.281 12.184 1.00 75.62 436 TYR A C 1
ATOM 3446 O O . TYR A 1 436 ? 46.200 -1.428 12.575 1.00 75.62 436 TYR A O 1
ATOM 3454 N N . THR A 1 437 ? 44.791 0.309 12.343 1.00 70.94 437 THR A N 1
ATOM 3455 C CA . THR A 1 437 ? 43.633 -0.386 12.921 1.00 70.94 437 THR A CA 1
ATOM 3456 C C . THR A 1 437 ? 43.265 -1.612 12.088 1.00 70.94 437 THR A C 1
ATOM 3458 O O . THR A 1 437 ? 43.099 -2.696 12.638 1.00 70.94 437 THR A O 1
ATOM 3461 N N . LEU A 1 438 ? 43.247 -1.477 10.759 1.00 66.38 438 LEU A N 1
ATOM 3462 C CA . LEU A 1 438 ? 42.893 -2.563 9.845 1.00 66.38 438 LEU A CA 1
ATOM 3463 C C . LEU A 1 438 ? 43.879 -3.739 9.924 1.00 66.38 438 LEU A C 1
ATOM 3465 O O . LEU A 1 438 ? 43.462 -4.894 9.931 1.00 66.38 438 LEU A O 1
ATOM 3469 N N . ILE A 1 439 ? 45.180 -3.461 10.051 1.00 71.50 439 ILE A N 1
ATOM 3470 C CA . ILE A 1 439 ? 46.204 -4.494 10.275 1.00 71.50 439 ILE A CA 1
ATOM 3471 C C . ILE A 1 439 ? 45.940 -5.224 11.598 1.00 71.50 439 ILE A C 1
ATOM 3473 O O . ILE A 1 439 ? 45.907 -6.453 11.611 1.00 71.50 439 ILE A O 1
ATOM 3477 N N . LYS A 1 440 ? 45.704 -4.485 12.692 1.00 71.06 440 LYS A N 1
ATOM 3478 C CA . LYS A 1 440 ? 45.460 -5.068 14.024 1.00 71.06 440 LYS A CA 1
ATOM 3479 C C . LYS A 1 440 ? 44.176 -5.898 14.090 1.00 71.06 440 LYS A C 1
ATOM 3481 O O . LYS A 1 440 ? 44.139 -6.910 14.784 1.00 71.06 440 LYS A O 1
ATOM 3486 N N . GLU A 1 441 ? 43.126 -5.486 13.387 1.00 66.94 441 GLU A N 1
ATOM 3487 C CA . GLU A 1 441 ? 41.835 -6.180 13.394 1.00 66.94 441 GLU A CA 1
ATOM 3488 C C . GLU A 1 441 ? 41.811 -7.418 12.493 1.00 66.94 441 GLU A C 1
ATOM 3490 O O . GLU A 1 441 ? 41.089 -8.374 12.786 1.00 66.94 441 GLU A O 1
ATOM 3495 N N . HIS A 1 442 ? 42.550 -7.406 11.379 1.00 63.62 442 HIS A N 1
ATOM 3496 C CA . HIS A 1 442 ? 42.444 -8.446 10.347 1.00 63.62 442 HIS A CA 1
ATOM 3497 C C . HIS A 1 442 ? 43.599 -9.448 10.339 1.00 63.62 442 HIS A C 1
ATOM 3499 O O . HIS A 1 442 ? 43.420 -10.557 9.836 1.00 63.62 442 HIS A O 1
ATOM 3505 N N . LEU A 1 443 ? 44.751 -9.112 10.922 1.00 63.00 443 LEU A N 1
ATOM 3506 C CA . LEU A 1 443 ? 45.854 -10.051 11.132 1.00 63.00 443 LEU A CA 1
ATOM 3507 C C . LEU A 1 443 ? 45.886 -10.461 12.613 1.00 63.00 443 LEU A C 1
ATOM 3509 O O . LEU A 1 443 ? 46.529 -9.823 13.440 1.00 63.00 443 LEU A O 1
ATOM 3513 N N . GLN A 1 444 ? 45.155 -11.523 12.971 1.00 60.84 444 GLN A N 1
ATOM 3514 C CA . GLN A 1 444 ? 45.133 -12.061 14.340 1.00 60.84 444 GLN A CA 1
ATOM 3515 C C . GLN A 1 444 ? 46.317 -13.009 14.607 1.00 60.84 444 GLN A C 1
ATOM 3517 O O . GLN A 1 444 ? 46.549 -13.891 13.796 1.00 60.84 444 GLN A O 1
ATOM 3522 N N . ARG A 1 445 ? 46.996 -12.829 15.755 1.00 55.25 445 ARG A N 1
ATOM 3523 C CA . ARG A 1 445 ? 48.027 -13.621 16.496 1.00 55.25 445 ARG A CA 1
ATOM 3524 C C . ARG A 1 445 ? 49.038 -14.572 15.806 1.00 55.25 445 ARG A C 1
ATOM 3526 O O . ARG A 1 445 ? 50.066 -14.810 16.428 1.00 55.25 445 ARG A O 1
ATOM 3533 N N . ASP A 1 446 ? 48.855 -15.041 14.575 1.00 62.06 446 ASP A N 1
ATOM 3534 C CA . ASP A 1 446 ? 49.754 -15.988 13.884 1.00 62.06 446 ASP A CA 1
ATOM 3535 C C . ASP A 1 446 ? 50.569 -15.340 12.737 1.00 62.06 446 ASP A C 1
ATOM 3537 O O . ASP A 1 446 ? 51.009 -16.018 11.806 1.00 62.06 446 ASP A O 1
ATOM 3541 N N . TYR A 1 447 ? 50.783 -14.019 12.782 1.00 70.69 447 TYR A N 1
ATOM 3542 C CA . TYR A 1 447 ? 51.377 -13.238 11.690 1.00 70.69 447 TYR A CA 1
ATOM 3543 C C . TYR A 1 447 ? 52.521 -12.339 12.161 1.00 70.69 447 TYR A C 1
ATOM 3545 O O . TYR A 1 447 ? 52.436 -11.728 13.224 1.00 70.69 447 TYR A O 1
ATOM 3553 N N . ILE A 1 448 ? 53.569 -12.209 11.340 1.00 78.75 448 ILE A N 1
ATOM 3554 C CA . ILE A 1 448 ? 54.672 -11.266 11.582 1.00 78.75 448 ILE A CA 1
ATOM 3555 C C . ILE A 1 448 ? 54.497 -10.060 10.659 1.00 78.75 448 ILE A C 1
ATOM 3557 O O . ILE A 1 448 ? 54.448 -10.212 9.437 1.00 78.75 448 ILE A O 1
ATOM 3561 N N . VAL A 1 449 ? 54.441 -8.857 11.231 1.00 80.06 449 VAL A N 1
ATOM 3562 C CA . VAL A 1 449 ? 54.445 -7.597 10.475 1.00 80.06 449 VAL A CA 1
ATOM 3563 C C . VAL A 1 449 ? 55.748 -6.862 10.762 1.00 80.06 449 VAL A C 1
ATOM 3565 O O . VAL A 1 449 ? 56.041 -6.540 11.910 1.00 80.06 449 VAL A O 1
ATOM 3568 N N . ILE A 1 450 ? 56.531 -6.592 9.720 1.00 81.38 450 ILE A N 1
ATOM 3569 C CA . ILE A 1 450 ? 57.741 -5.768 9.801 1.00 81.38 450 ILE A CA 1
ATOM 3570 C C . ILE A 1 450 ? 57.434 -4.448 9.113 1.00 81.38 450 ILE A C 1
ATOM 3572 O O . ILE A 1 450 ? 57.120 -4.433 7.926 1.00 81.38 450 ILE A O 1
ATOM 3576 N N . TYR A 1 451 ? 57.531 -3.349 9.851 1.00 82.25 451 TYR A N 1
ATOM 3577 C CA . TYR A 1 451 ? 57.207 -2.012 9.370 1.00 82.25 451 TYR A CA 1
ATOM 3578 C C . TYR A 1 451 ? 58.394 -1.069 9.574 1.00 82.25 451 TYR A C 1
ATOM 3580 O O . TYR A 1 451 ? 58.983 -1.051 10.657 1.00 82.25 451 TYR A O 1
ATOM 3588 N N . THR A 1 452 ? 58.743 -0.293 8.548 1.00 82.19 452 THR A N 1
ATOM 3589 C CA . THR A 1 452 ? 59.774 0.753 8.622 1.00 82.19 452 THR A CA 1
ATOM 3590 C C . THR A 1 452 ? 59.147 2.122 8.383 1.00 82.19 452 THR A C 1
ATOM 3592 O O . THR A 1 452 ? 58.230 2.284 7.575 1.00 82.19 452 THR A O 1
ATOM 3595 N N . ASP A 1 453 ? 59.639 3.123 9.108 1.00 75.88 453 ASP A N 1
ATOM 3596 C CA . ASP A 1 453 ? 59.183 4.503 8.996 1.00 75.88 453 ASP A CA 1
ATOM 3597 C C . ASP A 1 453 ? 60.279 5.468 9.439 1.00 75.88 453 ASP A C 1
ATOM 3599 O O . ASP A 1 453 ? 61.182 5.118 10.202 1.00 75.88 453 ASP A O 1
ATOM 3603 N N . HIS A 1 454 ? 60.165 6.709 8.990 1.00 72.31 454 HIS A N 1
ATOM 3604 C CA . HIS A 1 454 ? 60.985 7.828 9.432 1.00 72.31 454 HIS A CA 1
ATOM 3605 C C . HIS A 1 454 ? 60.338 8.633 10.577 1.00 72.31 454 HIS A C 1
ATOM 3607 O O . HIS A 1 454 ? 60.996 9.503 11.150 1.00 72.31 454 HIS A O 1
ATOM 3613 N N . GLY A 1 455 ? 59.068 8.366 10.913 1.00 65.38 455 GLY A N 1
ATOM 3614 C CA . GLY A 1 455 ? 58.321 9.016 12.001 1.00 65.38 455 GLY A CA 1
ATOM 3615 C C . GLY A 1 455 ? 58.454 8.353 13.385 1.00 65.38 455 GLY A C 1
ATOM 3616 O O . GLY A 1 455 ? 58.899 7.217 13.515 1.00 65.38 455 GLY A O 1
ATOM 3617 N N . GLU A 1 456 ? 58.029 9.055 14.443 1.00 58.62 456 GLU A N 1
ATOM 3618 C CA . GLU A 1 456 ? 58.040 8.565 15.839 1.00 58.62 456 GLU A CA 1
ATOM 3619 C C . GLU A 1 456 ? 56.730 7.844 16.241 1.00 58.62 456 GLU A C 1
ATOM 3621 O O . GLU A 1 456 ? 56.178 8.082 17.317 1.00 58.62 456 GLU A O 1
ATOM 3626 N N . ASP A 1 457 ? 56.211 6.945 15.398 1.00 62.09 457 ASP A N 1
ATOM 3627 C CA . ASP A 1 457 ? 54.951 6.227 15.664 1.00 62.09 457 ASP A CA 1
ATOM 3628 C C . ASP A 1 457 ? 55.153 5.022 16.600 1.00 62.09 457 ASP A C 1
ATOM 3630 O O . ASP A 1 457 ? 55.106 3.857 16.207 1.00 62.09 457 ASP A O 1
ATOM 3634 N N . LYS A 1 458 ? 55.362 5.309 17.888 1.00 59.16 458 LYS A N 1
ATOM 3635 C CA . LYS A 1 458 ? 55.674 4.307 18.928 1.00 59.16 458 LYS A CA 1
ATOM 3636 C C . LYS A 1 458 ? 54.494 3.405 19.348 1.00 59.16 458 LYS A C 1
ATOM 3638 O O . LYS A 1 458 ? 54.691 2.489 20.133 1.00 59.16 458 LYS A O 1
ATOM 3643 N N . GLY A 1 459 ? 53.269 3.655 18.869 1.00 62.72 459 GLY A N 1
ATOM 3644 C CA . GLY A 1 459 ? 52.042 2.980 19.343 1.00 62.72 459 GLY A CA 1
ATOM 3645 C C . GLY A 1 459 ? 51.507 1.842 18.461 1.00 62.72 459 GLY A C 1
ATOM 3646 O O . GLY A 1 459 ? 50.483 1.227 18.784 1.00 62.72 459 GLY A O 1
ATOM 3647 N N . PHE A 1 460 ? 52.141 1.583 17.317 1.00 70.81 460 PHE A N 1
ATOM 3648 C CA . PHE A 1 460 ? 51.629 0.621 16.343 1.00 70.81 460 PHE A CA 1
ATOM 3649 C C . PHE A 1 460 ? 52.135 -0.809 16.572 1.00 70.81 460 PHE A C 1
ATOM 3651 O O . PHE A 1 460 ? 51.323 -1.731 16.518 1.00 70.81 460 PHE A O 1
ATOM 3658 N N . ALA A 1 461 ? 53.426 -0.980 16.860 1.00 73.19 461 ALA A N 1
ATOM 3659 C CA . ALA A 1 461 ? 54.099 -2.277 16.889 1.00 73.19 461 ALA A CA 1
ATOM 3660 C C . ALA A 1 461 ? 54.341 -2.802 18.313 1.00 73.19 461 ALA A C 1
ATOM 3662 O O . ALA A 1 461 ? 54.561 -2.016 19.231 1.00 73.19 461 ALA A O 1
ATOM 3663 N N . ASP A 1 462 ? 54.360 -4.131 18.463 1.00 76.88 462 ASP A N 1
ATOM 3664 C CA . ASP A 1 462 ? 54.692 -4.826 19.719 1.00 76.88 462 ASP A CA 1
ATOM 3665 C C . ASP A 1 462 ? 56.151 -4.587 20.153 1.00 76.88 462 ASP A C 1
ATOM 3667 O O . ASP A 1 462 ? 56.441 -4.451 21.343 1.00 76.88 462 ASP A O 1
ATOM 3671 N N . CYS A 1 463 ? 57.050 -4.457 19.171 1.00 78.12 463 CYS A N 1
ATOM 3672 C CA . CYS A 1 463 ? 58.446 -4.061 19.334 1.00 78.12 463 CYS A CA 1
ATOM 3673 C C . CYS A 1 463 ? 58.805 -2.981 18.302 1.00 78.12 463 CYS A C 1
ATOM 3675 O O . CYS A 1 463 ? 58.375 -3.041 17.148 1.00 78.12 463 CYS A O 1
ATOM 3677 N N . SER A 1 464 ? 59.615 -1.999 18.695 1.00 80.00 464 SER A N 1
ATOM 3678 C CA . SER A 1 464 ? 60.157 -0.980 17.793 1.00 80.00 464 SER A CA 1
ATOM 3679 C C . SER A 1 464 ? 61.649 -0.763 18.028 1.00 80.00 464 SER A C 1
ATOM 3681 O O . SER A 1 464 ? 62.123 -0.735 19.165 1.00 80.00 464 SER A O 1
ATOM 3683 N N . LEU A 1 465 ? 62.391 -0.599 16.932 1.00 81.50 465 LEU A N 1
ATOM 3684 C CA . LEU A 1 465 ? 63.835 -0.385 16.923 1.00 81.50 465 LEU A CA 1
ATOM 3685 C C . LEU A 1 465 ? 64.142 0.923 16.194 1.00 81.50 465 LEU A C 1
ATOM 3687 O O . LEU A 1 465 ? 63.706 1.126 15.061 1.00 81.50 465 LEU A O 1
ATOM 3691 N N . ARG A 1 466 ? 64.925 1.803 16.819 1.00 81.19 466 ARG A N 1
ATOM 3692 C CA . ARG A 1 466 ? 65.410 3.043 16.206 1.00 81.19 466 ARG A CA 1
ATOM 3693 C C . ARG A 1 466 ? 66.860 2.872 15.785 1.00 81.19 466 ARG A C 1
ATOM 3695 O O . ARG A 1 466 ? 67.749 2.746 16.628 1.00 81.19 466 ARG A O 1
ATOM 3702 N N . ILE A 1 467 ? 67.102 2.918 14.481 1.00 79.31 467 ILE A N 1
ATOM 3703 C CA . ILE A 1 467 ? 68.437 2.791 13.890 1.00 79.31 467 ILE A CA 1
ATOM 3704 C C . ILE A 1 467 ? 68.876 4.163 13.371 1.00 79.31 467 ILE A C 1
ATOM 3706 O O . ILE A 1 467 ? 68.135 4.819 12.643 1.00 79.31 467 ILE A O 1
ATOM 3710 N N . ILE A 1 468 ? 70.080 4.607 13.744 1.00 78.94 468 ILE A N 1
ATOM 3711 C CA . ILE A 1 468 ? 70.698 5.832 13.214 1.00 78.94 468 ILE A CA 1
ATOM 3712 C C . ILE A 1 468 ? 72.069 5.462 12.641 1.00 78.94 468 ILE A C 1
ATOM 3714 O O . ILE A 1 468 ? 72.975 5.033 13.359 1.00 78.94 468 ILE A O 1
ATOM 3718 N N . GLY A 1 469 ? 72.226 5.616 11.325 1.00 81.00 469 GLY A N 1
ATOM 3719 C CA . GLY A 1 469 ? 73.398 5.110 10.609 1.00 81.00 469 GLY A CA 1
ATOM 3720 C C . GLY A 1 469 ? 73.423 3.579 10.614 1.00 81.00 469 GLY A C 1
ATOM 3721 O O . GLY A 1 469 ? 72.476 2.952 10.158 1.00 81.00 469 GLY A O 1
ATOM 3722 N N . GLN A 1 470 ? 74.500 2.980 11.131 1.00 78.00 470 GLN A N 1
ATOM 3723 C CA . GLN A 1 470 ? 74.631 1.520 11.298 1.00 78.00 470 GLN A CA 1
ATOM 3724 C C . GLN A 1 470 ? 74.428 1.060 12.752 1.00 78.00 470 GLN A C 1
ATOM 3726 O O . GLN A 1 470 ? 74.646 -0.108 13.061 1.00 78.00 470 GLN A O 1
ATOM 3731 N N . ASN A 1 471 ? 74.032 1.967 13.651 1.00 76.94 471 ASN A N 1
ATOM 3732 C CA . ASN A 1 471 ? 73.911 1.678 15.076 1.00 76.94 471 ASN A CA 1
ATOM 3733 C C . ASN A 1 471 ? 72.441 1.643 15.503 1.00 76.94 471 ASN A C 1
ATOM 3735 O O . ASN A 1 471 ? 71.665 2.539 15.161 1.00 76.94 471 ASN A O 1
ATOM 3739 N N . LEU A 1 472 ? 72.080 0.634 16.298 1.00 81.94 472 LEU A N 1
ATOM 3740 C CA . LEU A 1 472 ? 70.834 0.617 17.059 1.00 81.94 472 LEU A CA 1
ATOM 3741 C C . LEU A 1 472 ? 70.957 1.616 18.217 1.00 81.94 472 LEU A C 1
ATOM 3743 O O . LEU A 1 472 ? 71.885 1.518 19.019 1.00 81.94 472 LEU A O 1
ATOM 3747 N N . VAL A 1 473 ? 70.047 2.586 18.279 1.00 80.31 473 VAL A N 1
ATOM 3748 C CA . VAL A 1 473 ? 70.099 3.698 19.243 1.00 80.31 473 VAL A CA 1
ATOM 3749 C C . VAL A 1 473 ? 69.016 3.587 20.314 1.00 80.31 473 VAL A C 1
ATOM 3751 O O . VAL A 1 473 ? 69.240 4.007 21.445 1.00 80.31 473 VAL A O 1
ATOM 3754 N N . GLU A 1 474 ? 67.857 3.014 19.990 1.00 75.94 474 GLU A N 1
ATOM 3755 C CA . GLU A 1 474 ? 66.730 2.867 20.921 1.00 75.94 474 GLU A CA 1
ATOM 3756 C C . GLU A 1 474 ? 65.962 1.578 20.593 1.00 75.94 474 GLU A C 1
ATOM 3758 O O . GLU A 1 474 ? 65.800 1.239 19.420 1.00 75.94 474 GLU A O 1
ATOM 3763 N N . SER A 1 475 ? 65.478 0.871 21.612 1.00 77.62 475 SER A N 1
ATOM 3764 C CA . SER A 1 475 ? 64.562 -0.264 21.470 1.00 77.62 475 SER A CA 1
ATOM 3765 C C . SER A 1 475 ? 63.424 -0.122 22.475 1.00 77.62 475 SER A C 1
ATOM 3767 O O . SER A 1 475 ? 63.670 0.200 23.639 1.00 77.62 475 SER A O 1
ATOM 3769 N N . TYR A 1 476 ? 62.193 -0.360 22.038 1.00 70.88 476 TYR A N 1
ATOM 3770 C CA . TYR A 1 476 ? 61.000 -0.306 22.878 1.00 70.88 476 TYR A CA 1
ATOM 3771 C C . TYR A 1 476 ? 60.148 -1.554 22.649 1.00 70.88 476 TYR A C 1
ATOM 3773 O O . TYR A 1 476 ? 59.830 -1.875 21.506 1.00 70.88 476 TYR A O 1
ATOM 3781 N N . GLU A 1 477 ? 59.773 -2.222 23.738 1.00 69.19 477 GLU A N 1
ATOM 3782 C CA . GLU A 1 477 ? 58.903 -3.401 23.764 1.00 69.19 477 GLU A CA 1
ATOM 3783 C C . GLU A 1 477 ? 57.681 -3.107 24.642 1.00 69.19 477 GLU A C 1
ATOM 3785 O O . GLU A 1 477 ? 57.803 -2.521 25.724 1.00 69.19 477 GLU A O 1
ATOM 3790 N N . LEU A 1 478 ? 56.493 -3.502 24.183 1.00 62.69 478 LEU A N 1
ATOM 3791 C CA . LEU A 1 478 ? 55.266 -3.436 24.980 1.00 62.69 478 LEU A CA 1
ATOM 3792 C C . LEU A 1 478 ? 55.298 -4.518 26.076 1.00 62.69 478 LEU A C 1
ATOM 3794 O O . LEU A 1 478 ? 55.690 -5.653 25.819 1.00 62.69 478 LEU A O 1
ATOM 3798 N N . SER A 1 479 ? 54.865 -4.183 27.299 1.00 51.84 479 SER A N 1
ATOM 3799 C CA . SER A 1 479 ? 55.081 -4.984 28.525 1.00 51.84 479 SER A CA 1
ATOM 3800 C C . SER A 1 479 ? 54.490 -6.402 28.535 1.00 51.84 479 SER A C 1
ATOM 3802 O O . SER A 1 479 ? 54.836 -7.177 29.422 1.00 51.84 479 SER A O 1
ATOM 3804 N N . ASP A 1 480 ? 53.633 -6.738 27.567 1.00 52.03 480 ASP A N 1
ATOM 3805 C CA . ASP A 1 480 ? 52.982 -8.049 27.415 1.00 52.03 480 ASP A CA 1
ATOM 3806 C C . ASP A 1 480 ? 53.420 -8.804 26.138 1.00 52.03 480 ASP A C 1
ATOM 3808 O O . ASP A 1 480 ? 52.786 -9.785 25.743 1.00 52.03 480 ASP A O 1
ATOM 3812 N N . SER A 1 481 ? 54.483 -8.351 25.464 1.00 52.34 481 SER A N 1
ATOM 3813 C CA . SER A 1 481 ? 55.015 -8.987 24.250 1.00 52.34 481 SER A CA 1
ATOM 3814 C C . SER A 1 481 ? 56.034 -10.096 24.562 1.00 52.34 481 SER A C 1
ATOM 3816 O O . SER A 1 481 ? 56.684 -10.103 25.608 1.00 52.34 481 SER A O 1
ATOM 3818 N N . ILE A 1 482 ? 56.134 -11.090 23.671 1.00 45.53 482 ILE A N 1
ATOM 3819 C CA . ILE A 1 482 ? 57.122 -12.176 23.772 1.00 45.53 482 ILE A CA 1
ATOM 3820 C C . ILE A 1 482 ? 58.506 -11.562 23.489 1.00 45.53 482 ILE A C 1
ATOM 3822 O O . ILE A 1 482 ? 58.658 -10.976 22.418 1.00 45.53 482 ILE A O 1
ATOM 3826 N N . PRO A 1 483 ? 59.499 -11.675 24.393 1.00 42.38 483 PRO A N 1
ATOM 3827 C CA . PRO A 1 483 ? 60.828 -11.118 24.151 1.00 42.38 483 PRO A CA 1
ATOM 3828 C C . PRO A 1 483 ? 61.485 -11.791 22.938 1.00 42.38 483 PRO A C 1
ATOM 3830 O O . PRO A 1 483 ? 61.373 -13.011 22.773 1.00 42.38 483 PRO A O 1
ATOM 3833 N N . LEU A 1 484 ? 62.131 -10.974 22.100 1.00 42.97 484 LEU A N 1
ATOM 3834 C CA . LEU A 1 484 ? 62.785 -11.357 20.838 1.00 42.97 484 LEU A CA 1
ATOM 3835 C C . LEU A 1 484 ? 63.974 -12.313 21.006 1.00 42.97 484 LEU A C 1
ATOM 3837 O O . LEU A 1 484 ? 64.783 -12.121 21.945 1.00 42.97 484 LEU A O 1
#